Protein AF-A0A920I718-F1 (afdb_monomer_lite)

Sequence (543 aa):
MERPQEKYQQAAEVANALARAAELGKDGIDPEGDYEVDEKQRSCTLTDEGFAKAEQMLGVADLFNPQDPWAHYITNALKAKELFVKDVNYIVRDGEAVIVDEFTGRVMPGRRWSDGQHQAIEAKEALPIQPETQTLASITYQNFFLLYPRLAGMTGTAKTEEVEFEKTYKLETTIVPTNRVRARQDWADQVYKTETAKWRAVANETAEIHKKGRPVLVGTTSVEKSELLSSLLAEQEIPHNLLNAKPENVERESEIVAQAGRAGAVTIATNMAGRGTDIILGGNSDYMARLKLREVLLGRLVKPEDDHKPPVPLQRSAAPGGFADAAAPTLPRSGESLYPCPLTDDTDQALGQLARDLVKAWGDRALTVIELEERIATAAEKAPTEDAQIQALREAIARVKGEYDAVVKQ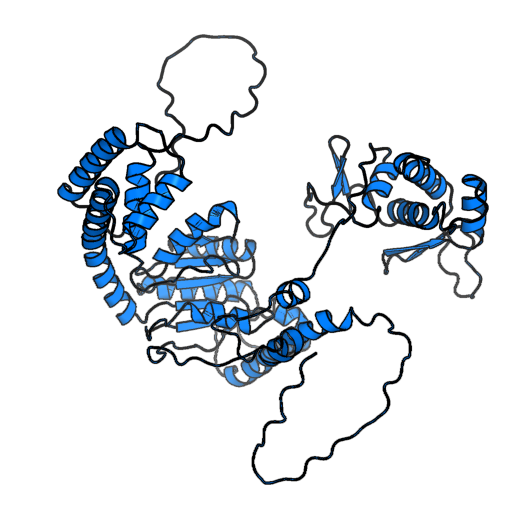EEARVREAGGLHVIGTERHESRRVDNQLRGRAGRQGDPGSTRFFLSLGDNLLRIFGGDRVAGLMNAFRVGERAPDRTRARATRFLGGPQEEGGLNTTTSASRFRVRRGDEKPTSCGVFRKPGGVWVAPPSRNR

Secondary structure (DSSP, 8-state):
---HHHHHHHHHHHHHHSPBPPP--TTS---SSSEEEETTTTEEEE-HHHHHHHHHHHT-S-TT-TTS--HHHHHHHHHHHHH--BTTTEEEETTEEEEE-TTT--EETT---TTTHHHHHHHHTT--PPPP--------HHHHHHTSSS-----TTGGGGHHHHHHHH------PPPSS--EEEEPPPEEESSHHHHHHHHHHHHHHHHHTT--EEEEESSHHHHHHHHHHHHHTT---EEE---GGGHHHHHHHHHHTTSTT-EEEEETTTTTT----TT--HHHHHHHHHHHHHHHHHBPP-----PPPPP---------------------TTSSSSPPPHHHHHHHHHHHHHHHHHH-TT-B-HHHHHHHHHHHHS------HHHHHHHHHHHHHHHHHHHHHHHHHHHHHHHTSEEEEESS--SSHHHHHHHHTTSSGGG-EEEEEEEEETTSHHHHHHHHHHHHHHHHHTT--SS---S-HHHHHHHHHHHHHHHHTTHHHHHHT--------PPPP---PPPP-----PPPP---

pLDDT: mean 76.72, std 21.61, range [24.64, 97.5]

Structure (mmCIF, N/CA/C/O backbone):
data_AF-A0A920I718-F1
#
_entry.id   AF-A0A920I718-F1
#
loop_
_atom_site.group_PDB
_atom_site.id
_atom_site.type_symbol
_atom_site.label_atom_id
_atom_site.label_alt_id
_atom_site.label_comp_id
_atom_site.label_asym_id
_atom_site.label_entity_id
_atom_site.label_seq_id
_atom_site.pdbx_PDB_ins_code
_atom_site.Cartn_x
_atom_site.Cartn_y
_atom_site.Cartn_z
_atom_site.occupancy
_atom_site.B_iso_or_equiv
_atom_site.auth_seq_id
_atom_site.auth_comp_id
_atom_site.auth_asym_id
_atom_site.auth_atom_id
_atom_site.pdbx_PDB_model_num
ATOM 1 N N . MET A 1 1 ? -22.703 37.986 25.273 1.00 44.44 1 MET A N 1
ATOM 2 C CA . MET A 1 1 ? -22.336 36.626 24.843 1.00 44.44 1 MET A CA 1
ATOM 3 C C . MET A 1 1 ? -21.013 36.323 25.503 1.00 44.44 1 MET A C 1
ATOM 5 O O . MET A 1 1 ? -20.018 36.923 25.111 1.00 44.44 1 MET A O 1
ATOM 9 N N . GLU A 1 2 ? -21.042 35.534 26.573 1.00 52.06 2 GLU A N 1
ATOM 10 C CA . GLU A 1 2 ? -19.833 35.053 27.250 1.00 52.06 2 GLU A CA 1
ATOM 11 C C . GLU A 1 2 ? -18.931 34.340 26.249 1.00 52.06 2 GLU A C 1
ATOM 13 O O . GLU A 1 2 ? -19.409 33.697 25.306 1.00 52.06 2 GLU A O 1
ATOM 18 N N . ARG A 1 3 ? -17.618 34.492 26.414 1.00 69.38 3 ARG A N 1
ATOM 19 C CA . ARG A 1 3 ? -16.674 33.808 25.532 1.00 69.38 3 ARG A CA 1
ATOM 20 C C . ARG A 1 3 ? -16.704 32.321 25.899 1.00 69.38 3 ARG A C 1
ATOM 22 O O . ARG A 1 3 ? -16.605 32.012 27.081 1.00 69.38 3 ARG A O 1
ATOM 29 N N . PRO A 1 4 ? -16.766 31.385 24.933 1.00 72.31 4 PRO A N 1
ATOM 30 C CA . PRO A 1 4 ? -16.776 29.945 25.223 1.00 72.31 4 PRO A CA 1
ATOM 31 C C . PRO A 1 4 ? -15.651 29.484 26.168 1.00 72.31 4 PRO A C 1
ATOM 33 O O . PRO A 1 4 ? -15.832 28.550 26.937 1.00 72.31 4 PRO A O 1
ATOM 36 N N . GLN A 1 5 ? -14.510 30.179 26.156 1.00 81.00 5 GLN A N 1
ATOM 37 C CA . GLN A 1 5 ? -13.375 29.944 27.056 1.00 81.00 5 GLN A CA 1
ATOM 38 C C . GLN A 1 5 ? -13.726 30.147 28.540 1.00 81.00 5 GLN A C 1
ATOM 40 O O . GLN A 1 5 ? -13.329 29.340 29.375 1.00 81.00 5 GLN A O 1
ATOM 45 N N . GLU A 1 6 ? -14.498 31.185 28.868 1.00 84.25 6 GLU A N 1
ATOM 46 C CA . GLU A 1 6 ? -14.901 31.493 30.247 1.00 84.25 6 GLU A CA 1
ATOM 47 C C . GLU A 1 6 ? -15.816 30.392 30.794 1.00 84.25 6 GLU A C 1
ATOM 49 O O . GLU A 1 6 ? -15.664 29.965 31.938 1.00 84.25 6 GLU A O 1
ATOM 54 N N . LYS A 1 7 ? -16.691 29.845 29.939 1.00 87.31 7 LYS A N 1
ATOM 55 C CA . LYS A 1 7 ? -17.575 28.733 30.302 1.00 87.31 7 LYS A CA 1
ATOM 56 C C . LYS A 1 7 ? -16.831 27.456 30.646 1.00 87.31 7 LYS A C 1
ATOM 58 O O . LYS A 1 7 ? -17.179 26.794 31.616 1.00 87.31 7 LYS A O 1
ATOM 63 N N . TYR A 1 8 ? -15.794 27.111 29.887 1.00 89.44 8 TYR A N 1
ATOM 64 C CA . TYR A 1 8 ? -14.963 25.949 30.205 1.00 89.44 8 TYR A CA 1
ATOM 65 C C . TYR A 1 8 ? -14.243 26.103 31.543 1.00 89.44 8 TYR A C 1
ATOM 67 O O . TYR A 1 8 ? -14.134 25.136 32.295 1.00 89.44 8 TYR A O 1
ATOM 75 N N . GLN A 1 9 ? -13.779 27.314 31.852 1.00 89.75 9 GLN A N 1
ATOM 76 C CA . GLN A 1 9 ? -13.090 27.595 33.104 1.00 89.75 9 GLN A CA 1
ATOM 77 C C . GLN A 1 9 ? -14.046 27.503 34.302 1.00 89.75 9 GLN A C 1
ATOM 79 O O . GLN A 1 9 ? -13.761 26.783 35.256 1.00 89.75 9 GLN A O 1
ATOM 84 N N . GLN A 1 10 ? -15.230 28.114 34.202 1.00 89.88 10 GLN A N 1
ATOM 85 C CA . GLN A 1 10 ? -16.276 27.997 35.224 1.00 89.88 10 GLN A CA 1
ATOM 86 C C . GLN A 1 10 ? -16.776 26.555 35.376 1.00 89.88 10 GLN A C 1
ATOM 88 O O . GLN A 1 10 ? -16.940 26.066 36.491 1.00 89.88 10 GLN A O 1
ATOM 93 N N . ALA A 1 11 ? -16.960 25.824 34.274 1.00 91.00 11 ALA A N 1
ATOM 94 C CA . ALA A 1 11 ? -17.359 24.420 34.324 1.00 91.00 11 ALA A CA 1
ATOM 95 C C . ALA A 1 11 ? -16.305 23.540 35.021 1.00 91.00 11 ALA A C 1
ATOM 97 O O . ALA A 1 11 ? -16.672 22.620 35.751 1.00 91.00 11 ALA A O 1
ATOM 98 N N . ALA A 1 12 ? -15.010 23.826 34.841 1.00 92.00 12 ALA A N 1
ATOM 99 C CA . ALA A 1 12 ? -13.937 23.139 35.558 1.00 92.00 12 ALA A CA 1
ATOM 100 C C . ALA A 1 12 ? -13.959 23.446 37.067 1.00 92.00 12 ALA A C 1
ATOM 102 O O . ALA A 1 12 ? -13.773 22.539 37.880 1.00 92.00 12 ALA A O 1
ATOM 103 N N . GLU A 1 13 ? -14.239 24.692 37.458 1.00 91.31 13 GLU A N 1
ATOM 104 C CA . GLU A 1 13 ? -14.409 25.083 38.865 1.00 91.31 13 GLU A CA 1
ATOM 105 C C . GLU A 1 13 ? -15.605 24.375 39.517 1.00 91.31 13 GLU A C 1
ATOM 107 O O . GLU A 1 13 ? -15.467 23.801 40.600 1.00 91.31 13 GLU A O 1
ATOM 112 N N . VAL A 1 14 ? -16.750 24.335 38.830 1.00 91.19 14 VAL A N 1
ATOM 113 C CA . VAL A 1 14 ? -17.945 23.604 39.279 1.00 91.19 14 VAL A CA 1
ATOM 114 C C . VAL A 1 14 ? -17.637 22.115 39.417 1.00 91.19 14 VAL A C 1
ATOM 116 O O . VAL A 1 14 ? -17.861 21.538 40.477 1.00 91.19 14 VAL A O 1
ATOM 119 N N . ALA A 1 15 ? -17.042 21.489 38.397 1.00 90.75 15 ALA A N 1
ATOM 120 C CA . ALA A 1 15 ? -16.679 20.073 38.443 1.00 90.75 15 ALA A CA 1
ATOM 121 C C . ALA A 1 15 ? -15.723 19.742 39.603 1.00 90.75 15 ALA A C 1
ATOM 123 O O . ALA A 1 15 ? -15.797 18.650 40.172 1.00 90.75 15 ALA A O 1
ATOM 124 N N . ASN A 1 16 ? -14.843 20.671 39.988 1.00 89.19 16 ASN A N 1
ATOM 125 C CA . ASN A 1 16 ? -13.966 20.514 41.146 1.00 89.19 16 ASN A CA 1
ATOM 126 C C . ASN A 1 16 ? -14.722 20.556 42.480 1.00 89.19 16 ASN A C 1
ATOM 128 O O . ASN A 1 16 ? -14.358 19.795 43.375 1.00 89.19 16 ASN A O 1
ATOM 132 N N . ALA A 1 17 ? -15.763 21.383 42.591 1.00 89.25 17 ALA A N 1
ATOM 133 C CA . ALA A 1 17 ? -16.585 21.515 43.793 1.00 89.25 17 ALA A CA 1
ATOM 134 C C . ALA A 1 17 ? -17.573 20.356 44.005 1.00 89.25 17 ALA A C 1
ATOM 136 O O . ALA A 1 17 ? -17.951 20.086 45.144 1.00 89.25 17 ALA A O 1
ATOM 137 N N . LEU A 1 18 ? -17.973 19.663 42.935 1.00 89.44 18 LEU A N 1
ATOM 138 C CA . LEU A 1 18 ? -18.858 18.503 43.023 1.00 89.44 18 LEU A CA 1
ATOM 139 C C . LEU A 1 18 ? -18.127 17.273 43.598 1.00 89.44 18 LEU A C 1
ATOM 141 O O . LEU A 1 18 ? -16.974 16.973 43.243 1.00 89.44 18 LEU A O 1
ATOM 145 N N . ALA A 1 19 ? -18.830 16.523 44.446 1.00 87.38 19 ALA A N 1
ATOM 146 C CA . ALA A 1 19 ? -18.355 15.298 45.079 1.00 87.38 19 ALA A CA 1
ATOM 147 C C . ALA A 1 19 ? -18.800 14.042 44.312 1.00 87.38 19 ALA A C 1
ATOM 149 O O . ALA A 1 19 ? -19.969 13.887 43.966 1.00 87.38 19 ALA A O 1
ATOM 150 N N . ARG A 1 20 ? -17.864 13.116 44.078 1.00 85.25 20 ARG A N 1
ATOM 151 C CA . ARG A 1 20 ? -18.158 11.808 43.476 1.00 85.25 20 ARG A CA 1
ATOM 152 C C . ARG A 1 20 ? -18.995 10.972 44.443 1.00 85.25 20 ARG A C 1
ATOM 154 O O . ARG A 1 20 ? -18.640 10.872 45.617 1.00 85.25 20 ARG A O 1
ATOM 161 N N . ALA A 1 21 ? -20.056 10.350 43.941 1.00 82.06 21 ALA A N 1
ATOM 162 C CA . ALA A 1 21 ? -20.878 9.440 44.726 1.00 82.06 21 ALA A CA 1
ATOM 163 C C . ALA A 1 21 ? -20.096 8.171 45.115 1.00 82.06 21 ALA A C 1
ATOM 165 O O . ALA A 1 21 ? -19.321 7.634 44.314 1.00 82.06 21 ALA A O 1
ATOM 166 N N . ALA A 1 22 ? -20.267 7.706 46.357 1.00 67.00 22 ALA A N 1
ATOM 167 C CA . ALA A 1 22 ? -19.672 6.451 46.818 1.00 67.00 22 ALA A CA 1
ATOM 168 C C . ALA A 1 22 ? -20.283 5.256 46.058 1.00 67.00 22 ALA A C 1
ATOM 170 O O . ALA A 1 22 ? -21.455 5.297 45.691 1.00 67.00 22 ALA A O 1
ATOM 171 N N . GLU A 1 23 ? -19.488 4.209 45.792 1.00 58.72 23 GLU A N 1
ATOM 172 C CA . GLU A 1 23 ? -19.905 3.058 44.972 1.00 58.72 23 GLU A CA 1
ATOM 173 C C . GLU A 1 23 ? -21.286 2.505 45.356 1.00 58.72 23 GLU A C 1
ATOM 175 O O . GLU A 1 23 ? -21.602 2.348 46.536 1.00 58.72 23 GLU A O 1
ATOM 180 N N . LEU A 1 24 ? -22.058 2.156 44.319 1.00 52.72 24 LEU A N 1
ATOM 181 C CA . LEU A 1 24 ? -23.401 1.579 44.359 1.00 52.72 24 LEU A CA 1
ATOM 182 C C . LEU A 1 24 ? -23.590 0.603 45.540 1.00 52.72 24 LEU A C 1
ATOM 184 O O . LEU A 1 24 ? -23.178 -0.563 45.494 1.00 52.72 24 LEU A O 1
ATOM 188 N N . GLY A 1 25 ? -24.273 1.063 46.589 1.00 45.69 25 GLY A N 1
ATOM 189 C CA . GLY A 1 25 ? -24.866 0.173 47.577 1.00 45.69 25 GLY A CA 1
ATOM 190 C C . GLY A 1 25 ? -25.874 -0.735 46.872 1.00 45.69 25 GLY A C 1
ATOM 191 O O . GLY A 1 25 ? -26.703 -0.272 46.093 1.00 45.69 25 GLY A O 1
ATOM 192 N N . LYS A 1 26 ? -25.817 -2.043 47.132 1.00 46.75 26 LYS A N 1
ATOM 193 C CA . LYS A 1 26 ? -26.665 -3.091 46.525 1.00 46.75 26 LYS A CA 1
ATOM 194 C C . LYS A 1 26 ? -28.183 -2.951 46.771 1.00 46.75 26 LYS A C 1
ATOM 196 O O . LYS A 1 26 ? -28.925 -3.850 46.383 1.00 46.75 26 LYS A O 1
ATOM 201 N N . ASP A 1 27 ? -28.640 -1.845 47.352 1.00 44.75 27 ASP A N 1
ATOM 202 C CA . ASP A 1 27 ? -29.963 -1.704 47.964 1.00 44.75 27 ASP A CA 1
ATOM 203 C C . ASP A 1 27 ? -30.874 -0.656 47.293 1.00 44.75 27 ASP A C 1
ATOM 205 O O . ASP A 1 27 ? -31.886 -0.272 47.870 1.00 44.75 27 ASP A O 1
ATOM 209 N N . GLY A 1 28 ? -30.582 -0.224 46.059 1.00 50.47 28 GLY A N 1
ATOM 210 C CA . GLY A 1 28 ? -31.521 0.584 45.259 1.00 50.47 28 GLY A CA 1
ATOM 211 C C . GLY A 1 28 ? -31.857 1.961 45.848 1.00 50.47 28 GLY A C 1
ATOM 212 O O . GLY A 1 28 ? -32.938 2.484 45.586 1.00 50.47 28 GLY A O 1
ATOM 213 N N . ILE A 1 29 ? -30.949 2.513 46.653 1.00 52.25 29 ILE A N 1
ATOM 214 C CA . ILE A 1 29 ? -30.986 3.879 47.181 1.00 52.25 29 ILE A CA 1
ATOM 215 C C . ILE A 1 29 ? -29.963 4.680 46.373 1.00 52.25 29 ILE A C 1
ATOM 217 O O . ILE A 1 29 ? -28.835 4.203 46.210 1.00 52.25 29 ILE A O 1
ATOM 221 N N . ASP A 1 30 ? -30.365 5.845 45.854 1.00 54.44 30 ASP A N 1
ATOM 222 C CA . ASP A 1 30 ? -29.476 6.738 45.105 1.00 54.44 30 ASP A CA 1
ATOM 223 C C . ASP A 1 30 ? -28.221 7.031 45.945 1.00 54.44 30 ASP A C 1
ATOM 225 O O . ASP A 1 30 ? -28.338 7.354 47.133 1.00 54.44 30 ASP A O 1
ATOM 229 N N . PRO A 1 31 ? -27.017 6.837 45.387 1.00 57.06 31 PRO A N 1
ATOM 230 C CA . PRO A 1 31 ? -25.793 6.975 46.155 1.00 57.06 31 PRO A CA 1
ATOM 231 C C . PRO A 1 31 ? -25.611 8.433 46.598 1.00 57.06 31 PRO A C 1
ATOM 233 O O . PRO A 1 31 ? -25.813 9.357 45.815 1.00 57.06 31 PRO A O 1
ATOM 236 N N . GLU A 1 32 ? -25.212 8.647 47.856 1.00 66.19 32 GLU A N 1
ATOM 237 C CA . GLU A 1 32 ? -24.912 9.985 48.381 1.00 66.19 32 GLU A CA 1
ATOM 238 C C . GLU A 1 32 ? -23.734 10.596 47.594 1.00 66.19 32 GLU A C 1
ATOM 240 O O . GLU A 1 32 ? -22.578 10.187 47.753 1.00 66.19 32 GLU A O 1
ATOM 245 N N . GLY A 1 33 ? -24.029 11.556 46.711 1.00 79.19 33 GLY A N 1
ATOM 246 C CA . GLY A 1 33 ? -23.046 12.296 45.921 1.00 79.19 33 GLY A CA 1
ATOM 247 C C . GLY A 1 33 ? -23.638 13.055 44.733 1.00 79.19 33 GLY A C 1
ATOM 248 O O . GLY A 1 33 ? -24.794 12.882 44.358 1.00 79.19 33 GLY A O 1
ATOM 249 N N . ASP A 1 34 ? -22.810 13.900 44.119 1.00 85.50 34 ASP A N 1
ATOM 250 C CA . ASP A 1 34 ? -23.227 14.859 43.089 1.00 85.50 34 ASP A CA 1
ATOM 251 C C . ASP A 1 34 ? -23.140 14.295 41.660 1.00 85.50 34 ASP A C 1
ATOM 253 O O . ASP A 1 34 ? -23.772 14.794 40.730 1.00 85.50 34 ASP A O 1
ATOM 257 N N . TYR A 1 35 ? -22.325 13.265 41.442 1.00 88.94 35 TYR A N 1
ATOM 258 C CA . TYR A 1 35 ? -22.229 12.583 40.151 1.00 88.94 35 TYR A CA 1
ATOM 259 C C . TYR A 1 35 ? -21.702 11.158 40.294 1.00 88.94 35 TYR A C 1
ATOM 261 O O . TYR A 1 35 ? -20.927 10.831 41.196 1.00 88.94 35 TYR A O 1
ATOM 269 N N . GLU A 1 36 ? -22.082 10.333 39.327 1.00 88.00 36 GLU A N 1
ATOM 270 C CA . GLU A 1 36 ? -21.645 8.958 39.152 1.00 88.00 36 GLU A CA 1
ATOM 271 C C . GLU A 1 36 ? -20.623 8.851 38.015 1.00 88.00 36 GLU A C 1
ATOM 273 O O . GLU A 1 36 ? -20.710 9.544 36.995 1.00 88.00 36 GLU A O 1
ATOM 278 N N . VAL A 1 37 ? -19.657 7.944 38.177 1.00 87.12 37 VAL A N 1
ATOM 279 C CA . VAL A 1 37 ? -18.618 7.660 37.180 1.00 87.12 37 VAL A CA 1
ATOM 280 C C . VAL A 1 37 ? -18.694 6.188 36.795 1.00 87.12 37 VAL A C 1
ATOM 282 O O . VAL A 1 37 ? -18.432 5.312 37.618 1.00 87.12 37 VAL A O 1
ATOM 285 N N . ASP A 1 38 ? -19.005 5.914 35.530 1.00 85.38 38 ASP A N 1
ATOM 286 C CA . ASP A 1 38 ? -18.888 4.581 34.942 1.00 85.38 38 ASP A CA 1
ATOM 287 C C . ASP A 1 38 ? -17.548 4.473 34.203 1.00 85.38 38 ASP A C 1
ATOM 289 O O . ASP A 1 38 ? -17.387 4.921 33.062 1.00 85.38 38 ASP A O 1
ATOM 293 N N . GLU A 1 39 ? -16.569 3.849 34.857 1.00 83.50 39 GLU A N 1
ATOM 294 C CA . GLU A 1 39 ? -15.232 3.620 34.298 1.00 83.50 39 GLU A CA 1
ATOM 295 C C . GLU A 1 39 ? -15.245 2.637 33.114 1.00 83.50 39 GLU A C 1
ATOM 297 O O . GLU A 1 39 ? -14.400 2.736 32.222 1.00 83.50 39 GLU A O 1
ATOM 302 N N . LYS A 1 40 ? -16.220 1.714 33.047 1.00 76.44 40 LYS A N 1
ATOM 303 C CA . LYS A 1 40 ? -16.328 0.740 31.946 1.00 76.44 40 LYS A CA 1
ATOM 304 C C . LYS A 1 40 ? -16.860 1.391 30.680 1.00 76.44 40 LYS A C 1
ATOM 306 O O . LYS A 1 40 ? -16.362 1.099 29.593 1.00 76.44 40 LYS A O 1
ATOM 311 N N . GLN A 1 41 ? -17.870 2.249 30.810 1.00 79.31 41 GLN A N 1
ATOM 312 C CA . GLN A 1 41 ? -18.425 2.999 29.679 1.00 79.31 41 GLN A CA 1
ATOM 313 C C . GLN A 1 41 ? -17.687 4.315 29.405 1.00 79.31 41 GLN A C 1
ATOM 315 O O . GLN A 1 41 ? -17.937 4.942 28.376 1.00 79.31 41 GLN A O 1
ATOM 320 N N . ARG A 1 42 ? -16.743 4.705 30.276 1.00 82.00 42 ARG A N 1
ATOM 321 C CA . ARG A 1 42 ? -16.032 5.993 30.237 1.00 82.00 42 ARG A CA 1
ATOM 322 C C . ARG A 1 42 ? -17.026 7.159 30.140 1.00 82.00 42 ARG A C 1
ATOM 324 O O . ARG A 1 42 ? -16.891 8.045 29.294 1.00 82.00 42 ARG A O 1
ATOM 331 N N . SER A 1 43 ? -18.032 7.147 31.011 1.00 86.50 43 SER A N 1
ATOM 332 C CA . SER A 1 43 ? -19.069 8.179 31.095 1.00 86.50 43 SER A CA 1
ATOM 333 C C . SER A 1 43 ? -19.262 8.659 32.528 1.00 86.50 43 SER A C 1
ATOM 335 O O . SER A 1 43 ? -19.191 7.864 33.460 1.00 86.50 43 SER A O 1
ATOM 337 N N . CYS A 1 44 ? -19.551 9.949 32.685 1.00 88.62 44 CYS A N 1
ATOM 338 C CA . CYS A 1 44 ? -19.939 10.548 33.959 1.00 88.62 44 CYS A CA 1
ATOM 339 C C . CYS A 1 44 ? -21.371 11.080 33.834 1.00 88.62 44 CYS A C 1
ATOM 341 O O . CYS A 1 44 ? -21.689 11.707 32.819 1.00 88.62 44 CYS A O 1
ATOM 343 N N . THR A 1 45 ? -22.196 10.852 34.853 1.00 88.06 45 THR A N 1
ATOM 344 C CA . THR A 1 45 ? -23.605 11.271 34.899 1.00 88.06 45 THR A CA 1
ATOM 345 C C . THR A 1 45 ? -23.847 12.059 36.181 1.00 88.06 45 THR A C 1
ATOM 347 O O . THR A 1 45 ? -23.447 11.618 37.252 1.00 88.06 45 THR A O 1
ATOM 350 N N . LEU A 1 46 ? -24.477 13.229 36.083 1.00 87.69 46 LEU A N 1
ATOM 351 C CA . LEU A 1 46 ? -24.870 14.032 37.247 1.00 87.69 46 LEU A CA 1
ATOM 352 C C . LEU A 1 46 ? -26.094 13.417 37.938 1.00 87.69 46 LEU A C 1
ATOM 354 O O . LEU A 1 46 ? -27.002 12.941 37.255 1.00 87.69 46 LEU A O 1
ATOM 358 N N . THR A 1 47 ? -26.119 13.457 39.269 1.00 88.31 47 THR A N 1
ATOM 359 C CA . THR A 1 47 ? -27.313 13.146 40.072 1.00 88.31 47 THR A CA 1
ATOM 360 C C . THR A 1 47 ? -28.192 14.392 40.214 1.00 88.31 47 THR A C 1
ATOM 362 O O . THR A 1 47 ? -27.745 15.507 39.931 1.00 88.31 47 THR A O 1
ATOM 365 N N . ASP A 1 48 ? -29.432 14.233 40.684 1.00 84.88 48 ASP A N 1
ATOM 366 C CA . ASP A 1 48 ? -30.350 15.360 40.920 1.00 84.88 48 ASP A CA 1
ATOM 367 C C . ASP A 1 48 ? -29.762 16.400 41.898 1.00 84.88 48 ASP A C 1
ATOM 369 O O . ASP A 1 48 ? -29.905 17.608 41.694 1.00 84.88 48 ASP A O 1
ATOM 373 N N . GLU A 1 49 ? -29.025 15.951 42.922 1.00 85.56 49 GLU A N 1
ATOM 374 C CA . GLU A 1 49 ? -28.310 16.839 43.851 1.00 85.56 49 GLU A CA 1
ATOM 375 C C . GLU A 1 49 ? -27.170 17.602 43.161 1.00 85.56 49 GLU A C 1
ATOM 377 O O . GLU A 1 49 ? -26.980 18.800 43.400 1.00 85.56 49 GLU A O 1
ATOM 382 N N . GLY A 1 50 ? -26.440 16.932 42.265 1.00 87.56 50 GLY A N 1
ATOM 383 C CA . GLY A 1 50 ? -25.388 17.553 41.466 1.00 87.56 50 GLY A CA 1
ATOM 384 C C . GLY A 1 50 ? -25.912 18.600 40.492 1.00 87.56 50 GLY A C 1
ATOM 385 O O . GLY A 1 50 ? -25.281 19.647 40.340 1.00 87.56 50 GLY A O 1
ATOM 386 N N . PHE A 1 51 ? -27.076 18.360 39.878 1.00 88.06 51 PHE A N 1
ATOM 387 C CA . PHE A 1 51 ? -27.760 19.353 39.046 1.00 88.06 51 PHE A CA 1
ATOM 388 C C . PHE A 1 51 ? -28.081 20.615 39.851 1.00 88.06 51 PHE A C 1
ATOM 390 O O . PHE A 1 51 ? -27.649 21.702 39.469 1.00 88.06 51 PHE A O 1
ATOM 397 N N . ALA A 1 52 ? -28.730 20.468 41.010 1.00 87.69 52 ALA A N 1
ATOM 398 C CA . ALA A 1 52 ? -29.108 21.601 41.853 1.00 87.69 52 ALA A CA 1
ATOM 399 C C . ALA A 1 52 ? -27.893 22.416 42.340 1.00 87.69 52 ALA A C 1
ATOM 401 O O . ALA A 1 52 ? -27.917 23.650 42.329 1.00 87.69 52 ALA A O 1
ATOM 402 N N . LYS A 1 53 ? -26.799 21.748 42.735 1.00 88.50 53 LYS A N 1
ATOM 403 C CA . LYS A 1 53 ? -25.557 22.433 43.136 1.00 88.50 53 LYS A CA 1
ATOM 404 C C . LYS A 1 53 ? -24.890 23.152 41.967 1.00 88.50 53 LYS A C 1
ATOM 406 O O . LYS A 1 53 ? -24.441 24.285 42.135 1.00 88.50 53 LYS A O 1
ATOM 411 N N . ALA A 1 54 ? -24.826 22.521 40.796 1.00 88.69 54 ALA A N 1
ATOM 412 C CA . ALA A 1 54 ? -24.240 23.132 39.609 1.00 88.69 54 ALA A CA 1
ATOM 413 C C . ALA A 1 54 ? -25.024 24.379 39.163 1.00 88.69 54 ALA A C 1
ATOM 415 O O . ALA A 1 54 ? -24.418 25.412 38.881 1.00 88.69 54 ALA A O 1
ATOM 416 N N . GLU A 1 55 ? -26.358 24.316 39.175 1.00 89.56 55 GLU A N 1
ATOM 417 C CA . GLU A 1 55 ? -27.251 25.448 38.892 1.00 89.56 55 GLU A CA 1
ATOM 418 C C . GLU A 1 55 ? -27.042 26.602 39.875 1.00 89.56 55 GLU A C 1
ATOM 420 O O . GLU A 1 55 ? -26.883 27.754 39.465 1.00 89.56 55 GLU A O 1
ATOM 425 N N . GLN A 1 56 ? -26.947 26.293 41.172 1.00 88.94 56 GLN A N 1
ATOM 426 C CA . GLN A 1 56 ? -26.701 27.293 42.208 1.00 88.94 56 GLN A CA 1
ATOM 427 C C . GLN A 1 56 ? -25.332 27.973 42.052 1.00 88.94 56 GLN A C 1
ATOM 429 O O . GLN A 1 56 ? -25.233 29.187 42.236 1.00 88.94 56 GLN A O 1
ATOM 434 N N . MET A 1 57 ? -24.282 27.215 41.720 1.00 87.94 57 MET A N 1
ATOM 435 C CA . MET A 1 57 ? -22.931 27.755 41.528 1.00 87.94 57 MET A CA 1
ATOM 436 C C . MET A 1 57 ? -22.816 28.630 40.278 1.00 87.94 57 MET A C 1
ATOM 438 O O . MET A 1 57 ? -22.123 29.645 40.307 1.00 87.94 57 MET A O 1
ATOM 442 N N . LEU A 1 58 ? -23.495 28.246 39.196 1.00 86.00 58 LEU A N 1
ATOM 443 C CA . LEU A 1 58 ? -23.507 28.990 37.935 1.00 86.00 58 LEU A CA 1
ATOM 444 C C . LEU A 1 58 ? -24.522 30.143 37.933 1.00 86.00 58 LEU A C 1
ATOM 446 O O . LEU A 1 58 ? -24.481 30.996 37.051 1.00 86.00 58 LEU A O 1
ATOM 450 N N . GLY A 1 59 ? -25.434 30.188 38.909 1.00 84.56 59 GLY A N 1
ATOM 451 C CA . GLY A 1 59 ? -26.497 31.192 38.977 1.00 84.56 59 GLY A CA 1
ATOM 452 C C . GLY A 1 59 ? -27.529 31.061 37.851 1.00 84.56 59 GLY A C 1
ATOM 453 O O . GLY A 1 59 ? -28.171 32.050 37.493 1.00 84.56 59 GLY A O 1
ATOM 454 N N . VAL A 1 60 ? -27.684 29.860 37.286 1.00 84.75 60 VAL A N 1
ATOM 455 C CA . VAL A 1 60 ? -28.632 29.557 36.204 1.00 84.75 60 VAL A CA 1
ATOM 456 C C . VAL A 1 60 ? -29.799 28.730 36.730 1.00 84.75 60 VAL A C 1
ATOM 458 O O . VAL A 1 60 ? -29.651 27.960 37.669 1.00 84.75 60 VAL A O 1
ATOM 461 N N . ALA A 1 61 ? -30.975 28.901 36.125 1.00 79.25 61 ALA A N 1
ATOM 462 C CA . ALA A 1 61 ? -32.183 28.179 36.529 1.00 79.25 61 ALA A CA 1
ATOM 463 C C . ALA A 1 61 ? -32.306 26.779 35.903 1.00 79.25 61 ALA A C 1
ATOM 465 O O . ALA A 1 61 ? -33.116 25.993 36.376 1.00 79.25 61 ALA A O 1
ATOM 466 N N . ASP A 1 62 ? -31.585 26.518 34.807 1.00 84.25 62 ASP A N 1
ATOM 467 C CA . ASP A 1 62 ? -31.614 25.246 34.078 1.00 84.25 62 ASP A CA 1
ATOM 468 C C . ASP A 1 62 ? -30.334 25.092 33.238 1.00 84.25 62 ASP A C 1
ATOM 470 O O . ASP A 1 62 ? -30.017 25.955 32.410 1.00 84.25 62 ASP A O 1
ATOM 474 N N . LEU A 1 63 ? -29.611 23.984 33.424 1.00 83.12 63 LEU A N 1
ATOM 475 C CA . LEU A 1 63 ? -28.394 23.654 32.664 1.00 83.12 63 LEU A CA 1
ATOM 476 C C . LEU A 1 63 ? -28.662 23.274 31.196 1.00 83.12 63 LEU A C 1
ATOM 478 O O . LEU A 1 63 ? -27.740 23.324 30.372 1.00 83.12 63 LEU A O 1
ATOM 482 N N . PHE A 1 64 ? -29.894 22.881 30.860 1.00 85.12 64 PHE A N 1
ATOM 483 C CA . PHE A 1 64 ? -30.305 22.420 29.529 1.00 85.12 64 PHE A CA 1
ATOM 484 C C . PHE A 1 64 ? -30.962 23.507 28.677 1.00 85.12 64 PHE A C 1
ATOM 486 O O . PHE A 1 64 ? -31.482 23.211 27.596 1.00 85.12 64 PHE A O 1
ATOM 493 N N . ASN A 1 65 ? -30.918 24.765 29.117 1.00 85.06 65 ASN A N 1
ATOM 494 C CA . ASN A 1 65 ? -31.493 25.871 28.368 1.00 85.06 65 ASN A CA 1
ATOM 495 C C . ASN A 1 65 ? -30.901 25.941 26.939 1.00 85.06 65 ASN A C 1
ATOM 497 O O . ASN A 1 65 ? -29.700 26.173 26.786 1.00 85.06 65 ASN A O 1
ATOM 501 N N . PRO A 1 66 ? -31.714 25.817 25.868 1.00 80.31 66 PRO A N 1
ATOM 502 C CA . PRO A 1 66 ? -31.216 25.848 24.491 1.00 80.31 66 PRO A CA 1
ATOM 503 C C . PRO A 1 66 ? -30.535 27.163 24.091 1.00 80.31 66 PRO A C 1
ATOM 505 O O . PRO A 1 66 ? -29.747 27.175 23.149 1.00 80.31 66 PRO A O 1
ATOM 508 N N . GLN A 1 67 ? -30.861 28.270 24.768 1.00 78.81 67 GLN A N 1
ATOM 509 C CA . GLN A 1 67 ? -30.246 29.578 24.518 1.00 78.81 67 GLN A CA 1
ATOM 510 C C . GLN A 1 67 ? -28.901 29.743 25.233 1.00 78.81 67 GLN A C 1
ATOM 512 O O . GLN A 1 67 ? -28.084 30.553 24.801 1.00 78.81 67 GLN A O 1
ATOM 517 N N . ASP A 1 68 ? -28.675 28.985 26.309 1.00 80.94 68 ASP A N 1
ATOM 518 C CA . ASP A 1 68 ? -27.460 29.052 27.115 1.00 80.94 68 ASP A CA 1
ATOM 519 C C . ASP A 1 68 ? -27.079 27.667 27.674 1.00 80.94 68 ASP A C 1
ATOM 521 O O . ASP A 1 68 ? -27.241 27.406 28.865 1.00 80.94 68 ASP A O 1
ATOM 525 N N . PRO A 1 69 ? -26.614 26.734 26.821 1.00 84.50 69 PRO A N 1
ATOM 526 C CA . PRO A 1 69 ? -26.377 25.361 27.246 1.00 84.50 69 PRO A CA 1
ATOM 527 C C . PRO A 1 69 ? -25.126 25.267 28.129 1.00 84.50 69 PRO A C 1
ATOM 529 O O . PRO A 1 69 ? -24.030 25.652 27.710 1.00 84.50 69 PRO A O 1
ATOM 532 N N . TRP A 1 70 ? -25.293 24.716 29.334 1.00 88.44 70 TRP A N 1
ATOM 533 C CA . TRP A 1 70 ? -24.216 24.444 30.298 1.00 88.44 70 TRP A CA 1
ATOM 534 C C . TRP A 1 70 ? -23.951 22.950 30.501 1.00 88.44 70 TRP A C 1
ATOM 536 O O . TRP A 1 70 ? -22.836 22.557 30.852 1.00 88.44 70 TRP A O 1
ATOM 546 N N . ALA A 1 71 ? -24.948 22.106 30.228 1.00 87.38 71 ALA A N 1
ATOM 547 C CA . ALA A 1 71 ? -24.888 20.671 30.487 1.00 87.38 71 ALA A CA 1
ATOM 548 C C . ALA A 1 71 ? -23.686 19.965 29.826 1.00 87.38 71 ALA A C 1
ATOM 550 O O . ALA A 1 71 ? -23.017 19.153 30.472 1.00 87.38 71 ALA A O 1
ATOM 551 N N . HIS A 1 72 ? -23.366 20.272 28.562 1.00 89.00 72 HIS A N 1
ATOM 552 C CA . HIS A 1 72 ? -22.237 19.634 27.868 1.00 89.00 72 HIS A CA 1
ATOM 553 C C . HIS A 1 72 ? -20.883 20.089 28.425 1.00 89.00 72 HIS A C 1
ATOM 555 O O . HIS A 1 72 ? -19.994 19.254 28.585 1.00 89.00 72 HIS A O 1
ATOM 561 N N . TYR A 1 73 ? -20.737 21.365 28.800 1.00 90.69 73 TYR A N 1
ATOM 562 C CA . TYR A 1 73 ? -19.512 21.886 29.417 1.00 90.69 73 TYR A CA 1
ATOM 563 C C . TYR A 1 73 ? -19.222 21.203 30.760 1.00 90.69 73 TYR A C 1
ATOM 565 O O . TYR A 1 73 ? -18.104 20.737 30.978 1.00 90.69 73 TYR A O 1
ATOM 573 N N . ILE A 1 74 ? -20.230 21.069 31.628 1.00 91.12 74 ILE A N 1
ATOM 574 C CA . ILE A 1 74 ? -20.080 20.420 32.942 1.00 91.12 74 ILE A CA 1
ATOM 575 C C . ILE A 1 74 ? -19.802 18.926 32.779 1.00 91.12 74 ILE A C 1
ATOM 577 O O . ILE A 1 74 ? -18.896 18.390 33.414 1.00 91.12 74 ILE A O 1
ATOM 581 N N . THR A 1 75 ? -20.523 18.252 31.878 1.00 91.12 75 THR A N 1
ATOM 582 C CA . THR A 1 75 ? -20.300 16.825 31.598 1.00 91.12 75 THR A CA 1
ATOM 583 C C . THR A 1 75 ? -18.869 16.579 31.112 1.00 91.12 75 THR A C 1
ATOM 585 O O . THR A 1 75 ? -18.206 15.647 31.567 1.00 91.12 75 THR A O 1
ATOM 588 N N . ASN A 1 76 ? -18.358 17.428 30.218 1.00 92.62 76 ASN A N 1
ATOM 589 C CA . ASN A 1 76 ? -16.989 17.328 29.717 1.00 92.62 76 ASN A CA 1
ATOM 590 C C . ASN A 1 76 ? -15.944 17.650 30.789 1.00 92.62 76 ASN A C 1
ATOM 592 O O . ASN A 1 76 ? -14.904 16.989 30.827 1.00 92.62 76 ASN A O 1
ATOM 596 N N . ALA A 1 77 ? -16.220 18.612 31.675 1.00 93.75 77 ALA A N 1
ATOM 597 C CA . ALA A 1 77 ? -15.366 18.936 32.814 1.00 93.75 77 ALA A CA 1
ATOM 598 C C . ALA A 1 77 ? -15.290 17.775 33.822 1.00 93.75 77 ALA A C 1
ATOM 600 O O . ALA A 1 77 ? -14.197 17.408 34.249 1.00 93.75 77 ALA A O 1
ATOM 601 N N . LEU A 1 78 ? -16.416 17.119 34.126 1.00 93.00 78 LEU A N 1
ATOM 602 C CA . LEU A 1 78 ? -16.458 15.921 34.974 1.00 93.00 78 LEU A CA 1
ATOM 603 C C . LEU A 1 78 ? -15.712 14.743 34.341 1.00 93.00 78 LEU A C 1
ATOM 605 O O . LEU A 1 78 ? -14.909 14.089 35.006 1.00 93.00 78 LEU A O 1
ATOM 609 N N . LYS A 1 79 ? -15.911 14.503 33.038 1.00 92.88 79 LYS A N 1
ATOM 610 C CA . LYS A 1 79 ? -15.131 13.502 32.294 1.00 92.88 79 LYS A CA 1
ATOM 611 C C . LYS A 1 79 ? -13.640 13.822 32.348 1.00 92.88 79 LYS A C 1
ATOM 613 O O . LYS A 1 79 ? -12.850 12.932 32.640 1.00 92.88 79 LYS A O 1
ATOM 618 N N . ALA A 1 80 ? -13.254 15.077 32.105 1.00 93.38 80 ALA A N 1
ATOM 619 C CA . ALA A 1 80 ? -11.863 15.523 32.167 1.00 93.38 80 ALA A CA 1
ATOM 620 C C . ALA A 1 80 ? -11.265 15.296 33.560 1.00 93.38 80 ALA A C 1
ATOM 622 O O . ALA A 1 80 ? -10.132 14.832 33.666 1.00 93.38 80 ALA A O 1
ATOM 623 N N . LYS A 1 81 ? -12.015 15.595 34.627 1.00 92.50 81 LYS A N 1
ATOM 624 C CA . LYS A 1 81 ? -11.597 15.403 36.021 1.00 92.50 81 LYS A CA 1
ATOM 625 C C . LYS A 1 81 ? -11.325 13.929 36.337 1.00 92.50 81 LYS A C 1
ATOM 627 O O . LYS A 1 81 ? -10.216 13.628 36.772 1.00 92.50 81 LYS A O 1
ATOM 632 N N . GLU A 1 82 ? -12.280 13.042 36.054 1.00 90.62 82 GLU A N 1
ATOM 633 C CA . GLU A 1 82 ? -12.272 11.650 36.535 1.00 90.62 82 GLU A CA 1
ATOM 634 C C . GLU A 1 82 ? -11.654 10.636 35.557 1.00 90.62 82 GLU A C 1
ATOM 636 O O . GLU A 1 82 ? -10.941 9.730 35.975 1.00 90.62 82 GLU A O 1
ATOM 641 N N . LEU A 1 83 ? -11.911 10.766 34.251 1.00 90.38 83 LEU A N 1
ATOM 642 C CA . LEU A 1 83 ? -11.549 9.747 33.250 1.00 90.38 83 LEU A CA 1
ATOM 643 C C . LEU A 1 83 ? -10.229 10.030 32.526 1.00 90.38 83 LEU A C 1
ATOM 645 O O . LEU A 1 83 ? -9.692 9.138 31.865 1.00 90.38 83 LEU A O 1
ATOM 649 N N . PHE A 1 84 ? -9.735 11.269 32.599 1.00 91.56 84 PHE A N 1
ATOM 650 C CA . PHE A 1 84 ? -8.499 11.697 31.948 1.00 91.56 84 PHE A CA 1
ATOM 651 C C . PHE A 1 84 ? -7.462 12.089 32.999 1.00 91.56 84 PHE A C 1
ATOM 653 O O . PHE A 1 84 ? -7.497 13.172 33.587 1.00 91.56 84 PHE A O 1
ATOM 660 N N . VAL A 1 85 ? -6.515 11.188 33.225 1.00 90.00 85 VAL A N 1
ATOM 661 C CA . VAL A 1 85 ? -5.448 11.312 34.212 1.00 90.00 85 VAL A CA 1
ATOM 662 C C . VAL A 1 85 ? -4.181 11.844 33.542 1.00 90.00 85 VAL A C 1
ATOM 664 O O . VAL A 1 85 ? -3.750 11.360 32.488 1.00 90.00 85 VAL A O 1
ATOM 667 N N . LYS A 1 86 ? -3.577 12.851 34.176 1.00 90.62 86 LYS A N 1
ATOM 668 C CA . LYS A 1 86 ? -2.283 13.414 33.786 1.00 90.62 86 LYS A CA 1
ATOM 669 C C . LYS A 1 86 ? -1.185 12.351 33.887 1.00 90.62 86 LYS A C 1
ATOM 671 O O . LYS A 1 86 ? -1.216 11.512 34.779 1.00 90.62 86 LYS A O 1
ATOM 676 N N . ASP A 1 87 ? -0.247 12.377 32.950 1.00 87.75 87 ASP A N 1
ATOM 677 C CA . ASP A 1 87 ? 0.855 11.421 32.778 1.00 87.75 87 ASP A CA 1
ATOM 678 C C . ASP A 1 87 ? 0.434 9.990 32.382 1.00 87.75 87 ASP A C 1
ATOM 680 O O . ASP A 1 87 ? 1.288 9.120 32.216 1.00 87.75 87 ASP A O 1
ATOM 684 N N . VAL A 1 88 ? -0.865 9.751 32.152 1.00 86.50 88 VAL A N 1
ATOM 685 C CA . VAL A 1 88 ? -1.399 8.485 31.618 1.00 86.50 88 VAL A CA 1
ATOM 686 C C . VAL A 1 88 ? -2.098 8.714 30.279 1.00 86.50 88 VAL A C 1
ATOM 688 O O . VAL A 1 88 ? -1.714 8.125 29.272 1.00 86.50 88 VAL A O 1
ATOM 691 N N . ASN A 1 89 ? -3.108 9.589 30.246 1.00 89.06 89 ASN A N 1
ATOM 692 C CA . ASN A 1 89 ? -3.896 9.862 29.037 1.00 89.06 89 ASN A CA 1
ATOM 693 C C . ASN A 1 89 ? -3.377 11.090 28.265 1.00 89.06 89 ASN A C 1
ATOM 695 O O . ASN A 1 89 ? -3.546 11.183 27.048 1.00 89.06 89 ASN A O 1
ATOM 699 N N . TYR A 1 90 ? -2.753 12.043 28.959 1.00 93.06 90 TYR A N 1
ATOM 700 C CA . TYR A 1 90 ? -2.053 13.190 28.374 1.00 93.06 90 TYR A CA 1
ATOM 701 C C . TYR A 1 90 ? -0.880 13.621 29.239 1.00 93.06 90 TYR A C 1
ATOM 703 O O . TYR A 1 90 ? -0.839 13.349 30.435 1.00 93.06 90 TYR A O 1
ATOM 711 N N . ILE A 1 91 ? 0.026 14.378 28.633 1.00 92.25 91 ILE A N 1
ATOM 712 C CA . ILE A 1 91 ? 1.067 15.139 29.319 1.00 92.25 91 ILE A CA 1
ATOM 713 C C . ILE A 1 91 ? 0.901 16.624 29.007 1.00 92.25 91 ILE A C 1
ATOM 715 O O . ILE A 1 91 ? 0.390 16.990 27.950 1.00 92.25 91 ILE A O 1
ATOM 719 N N . VAL A 1 92 ? 1.356 17.482 29.916 1.00 91.81 92 VAL A N 1
ATOM 720 C CA . VAL A 1 92 ? 1.419 18.929 29.681 1.00 91.81 92 VAL A CA 1
ATOM 721 C C . VAL A 1 92 ? 2.847 19.284 29.293 1.00 91.81 92 VAL A C 1
ATOM 723 O O . VAL A 1 92 ? 3.772 19.074 30.078 1.00 91.81 92 VAL A O 1
ATOM 726 N N . ARG A 1 93 ? 3.040 19.808 28.083 1.00 87.56 93 ARG A N 1
ATOM 727 C CA . ARG A 1 93 ? 4.356 20.176 27.552 1.00 87.56 93 ARG A CA 1
ATOM 728 C C . ARG A 1 93 ? 4.264 21.511 26.826 1.00 87.56 93 ARG A C 1
ATOM 730 O O . ARG A 1 93 ? 3.350 21.712 26.042 1.00 87.56 93 ARG A O 1
ATOM 737 N N . ASP A 1 94 ? 5.199 22.417 27.109 1.00 84.75 94 ASP A N 1
ATOM 738 C CA . ASP A 1 94 ? 5.277 23.749 26.486 1.00 84.75 94 ASP A CA 1
ATOM 739 C C . ASP A 1 94 ? 3.973 24.575 26.594 1.00 84.75 94 ASP A C 1
ATOM 741 O O . ASP A 1 94 ? 3.688 25.428 25.761 1.00 84.75 94 ASP A O 1
ATOM 745 N N . GLY A 1 95 ? 3.181 24.337 27.648 1.00 85.75 95 GLY A N 1
ATOM 746 C CA . GLY A 1 95 ? 1.889 24.999 27.859 1.00 85.75 95 GLY A CA 1
ATOM 747 C C . GLY A 1 95 ? 0.716 24.389 27.081 1.00 85.75 95 GLY A C 1
ATOM 748 O O . GLY A 1 95 ? -0.368 24.964 27.100 1.00 85.75 95 GLY A O 1
ATOM 749 N N . GLU A 1 96 ? 0.897 23.230 26.441 1.00 87.50 96 GLU A N 1
ATOM 750 C CA . GLU A 1 96 ? -0.146 22.503 25.707 1.00 87.50 96 GLU A CA 1
ATOM 751 C C . GLU A 1 96 ? -0.387 21.101 26.292 1.00 87.50 96 GLU A C 1
ATOM 753 O O . GLU A 1 96 ? 0.540 20.426 26.753 1.00 87.50 96 GLU A O 1
ATOM 758 N N . ALA A 1 97 ? -1.641 20.638 26.258 1.00 90.56 97 ALA A N 1
ATOM 759 C CA . ALA A 1 97 ? -2.004 19.271 26.626 1.00 90.56 97 ALA A CA 1
ATOM 760 C C . ALA A 1 97 ? -1.851 18.343 25.411 1.00 90.56 97 ALA A C 1
ATOM 762 O O . ALA A 1 97 ? -2.585 18.454 24.430 1.00 90.56 97 ALA A O 1
ATOM 763 N N . VAL A 1 98 ? -0.916 17.394 25.469 1.00 90.56 98 VAL A N 1
ATOM 764 C CA . VAL A 1 98 ? -0.646 16.455 24.373 1.00 90.56 98 VAL A CA 1
ATOM 765 C C . VAL A 1 98 ? -1.082 15.048 24.758 1.00 90.56 98 VAL A C 1
ATOM 767 O O . VAL A 1 98 ? -0.705 14.537 25.811 1.00 90.56 98 VAL A O 1
ATOM 770 N N . ILE A 1 99 ? -1.864 14.406 23.888 1.00 91.50 99 ILE A N 1
ATOM 771 C CA . ILE A 1 99 ? -2.415 13.066 24.126 1.00 91.50 99 ILE A CA 1
ATOM 772 C C . ILE A 1 99 ? -1.290 12.030 24.149 1.00 91.50 99 ILE A C 1
ATOM 774 O O . ILE A 1 99 ? -0.414 12.038 23.281 1.00 91.50 99 ILE A O 1
ATOM 778 N N . VAL A 1 100 ? -1.356 11.105 25.100 1.00 88.00 100 VAL A N 1
ATOM 779 C CA . VAL A 1 100 ? -0.501 9.919 25.155 1.00 88.00 100 VAL A CA 1
ATOM 780 C C . VAL A 1 100 ? -1.342 8.696 24.813 1.00 88.00 100 VAL A C 1
ATOM 782 O O . VAL A 1 100 ? -2.473 8.547 25.271 1.00 88.00 100 VAL A O 1
ATOM 785 N N . ASP A 1 101 ? -0.812 7.832 23.956 1.00 82.56 101 ASP A N 1
ATOM 786 C CA . ASP A 1 101 ? -1.416 6.530 23.697 1.00 82.56 101 ASP A CA 1
ATOM 787 C C . ASP A 1 101 ? -1.214 5.615 24.915 1.00 82.56 101 ASP A C 1
ATOM 789 O O . ASP A 1 101 ? -0.084 5.248 25.235 1.00 82.56 101 ASP A O 1
ATOM 793 N N . GLU A 1 102 ? -2.314 5.234 25.568 1.00 78.56 102 GLU A N 1
ATOM 794 C CA . GLU A 1 102 ? -2.345 4.380 26.765 1.00 78.56 102 GLU A CA 1
ATOM 795 C C . GLU A 1 102 ? -1.603 3.045 26.571 1.00 78.56 102 GLU A C 1
ATOM 797 O O . GLU A 1 102 ? -1.048 2.504 27.525 1.00 78.56 102 GLU A O 1
ATOM 802 N N . PHE A 1 103 ? -1.567 2.507 25.346 1.00 64.88 103 PHE A N 1
ATOM 803 C CA . PHE A 1 103 ? -0.939 1.211 25.077 1.00 64.88 103 PHE A CA 1
ATOM 804 C C . PHE A 1 103 ? 0.559 1.312 24.815 1.00 64.88 103 PHE A C 1
ATOM 806 O O . PHE A 1 103 ? 1.314 0.411 25.179 1.00 64.88 103 PHE A O 1
ATOM 813 N N . THR A 1 104 ? 0.994 2.375 24.139 1.00 71.06 104 THR A N 1
ATOM 814 C CA . THR A 1 104 ? 2.380 2.500 23.668 1.00 71.06 104 THR A CA 1
ATOM 815 C C . THR A 1 104 ? 3.198 3.518 24.456 1.00 71.06 104 THR A C 1
ATOM 817 O O . THR A 1 104 ? 4.417 3.567 24.292 1.00 71.06 104 THR A O 1
ATOM 820 N N . GLY A 1 105 ? 2.554 4.351 25.280 1.00 77.81 105 GLY A N 1
ATOM 821 C CA . GLY A 1 105 ? 3.174 5.485 25.968 1.00 77.81 105 GLY A CA 1
ATOM 822 C C . GLY A 1 105 ? 3.678 6.572 25.012 1.00 77.81 105 GLY A C 1
ATOM 823 O O . GLY A 1 105 ? 4.412 7.469 25.425 1.00 77.81 105 GLY A O 1
ATOM 824 N N . ARG A 1 106 ? 3.338 6.493 23.716 1.00 78.62 106 ARG A N 1
ATOM 825 C CA . ARG A 1 106 ? 3.798 7.451 22.708 1.00 78.62 106 ARG A CA 1
ATOM 826 C C . ARG A 1 106 ? 2.956 8.717 22.755 1.00 78.62 106 ARG A C 1
ATOM 828 O O . ARG A 1 106 ? 1.729 8.670 22.786 1.00 78.62 106 ARG A O 1
ATOM 835 N N . VAL A 1 107 ? 3.639 9.851 22.689 1.00 85.62 107 VAL A N 1
ATOM 836 C CA . VAL A 1 107 ? 3.023 11.176 22.598 1.00 85.62 107 VAL A CA 1
ATOM 837 C C . VAL A 1 107 ? 2.499 11.387 21.172 1.00 85.62 107 VAL A C 1
ATOM 839 O O . VAL A 1 107 ? 3.231 11.164 20.207 1.00 85.62 107 VAL A O 1
ATOM 842 N N . MET A 1 108 ? 1.244 11.815 21.032 1.00 79.38 108 MET A N 1
ATOM 843 C CA . MET A 1 108 ? 0.565 12.080 19.758 1.00 79.38 108 MET A CA 1
ATOM 844 C C . MET A 1 108 ? 0.383 13.594 19.538 1.00 79.38 108 MET A C 1
ATOM 846 O O . MET A 1 108 ? -0.708 14.122 19.781 1.00 79.38 108 MET A O 1
ATOM 850 N N . PRO A 1 109 ? 1.426 14.313 19.080 1.00 80.44 109 PRO A N 1
ATOM 851 C CA . PRO A 1 109 ? 1.331 15.746 18.815 1.00 80.44 109 PRO A CA 1
ATOM 852 C C . PRO A 1 109 ? 0.311 16.039 17.706 1.00 80.44 109 PRO A C 1
ATOM 854 O O . PRO A 1 109 ? 0.167 15.276 16.752 1.00 80.44 109 PRO A O 1
ATOM 857 N N . GLY A 1 110 ? -0.423 17.145 17.847 1.00 80.75 110 GLY A N 1
ATOM 858 C CA . GLY A 1 110 ? -1.440 17.588 16.885 1.00 80.75 110 GLY A CA 1
ATOM 859 C C . GLY A 1 110 ? -2.789 16.861 16.967 1.00 80.75 110 GLY A C 1
ATOM 860 O O . GLY A 1 110 ? -3.748 17.288 16.323 1.00 80.75 110 GLY A O 1
ATOM 861 N N . ARG A 1 111 ? -2.913 15.796 17.769 1.00 84.00 111 ARG A N 1
ATOM 862 C CA . ARG A 1 111 ? -4.191 15.108 17.994 1.00 84.00 111 ARG A CA 1
ATOM 863 C C . ARG A 1 111 ? -4.961 15.765 19.141 1.00 84.00 111 ARG A C 1
ATOM 865 O O . ARG A 1 111 ? -4.386 16.053 20.185 1.00 84.00 111 ARG A O 1
ATOM 872 N N . ARG A 1 112 ? -6.274 15.943 18.966 1.00 87.06 112 ARG A N 1
ATOM 873 C CA . ARG A 1 112 ? -7.191 16.478 19.988 1.00 87.06 112 ARG A CA 1
ATOM 874 C C . ARG A 1 112 ? -8.381 15.557 20.202 1.00 87.06 112 ARG A C 1
ATOM 876 O O . ARG A 1 112 ? -8.765 14.816 19.294 1.00 87.06 112 ARG A O 1
ATOM 883 N N . TRP A 1 113 ? -8.971 15.623 21.390 1.00 86.88 113 TRP A N 1
ATOM 884 C CA . TRP A 1 113 ? -10.276 15.019 21.643 1.00 86.88 113 TRP A CA 1
ATOM 885 C C . TRP A 1 113 ? -11.385 15.898 21.064 1.00 86.88 113 TRP A C 1
ATOM 887 O O . TRP A 1 113 ? -11.295 17.123 21.089 1.00 86.88 113 TRP A O 1
ATOM 897 N N . SER A 1 114 ? -12.411 15.260 20.506 1.00 85.19 114 SER A N 1
ATOM 898 C CA . SER A 1 114 ? -13.572 15.929 19.914 1.00 85.19 114 SER A CA 1
ATOM 899 C C . SER A 1 114 ? -14.567 16.410 20.976 1.00 85.19 114 SER A C 1
ATOM 901 O O . SER A 1 114 ? -14.435 16.071 22.150 1.00 85.19 114 SER A O 1
ATOM 903 N N . ASP A 1 115 ? -15.595 17.140 20.533 1.00 82.06 115 ASP A N 1
ATOM 904 C CA . ASP A 1 115 ? -16.777 17.488 21.338 1.00 82.06 115 ASP A CA 1
ATOM 905 C C . ASP A 1 115 ? -16.460 18.312 22.596 1.00 82.06 115 ASP A C 1
ATOM 907 O O . ASP A 1 115 ? -17.046 18.106 23.651 1.00 82.06 115 ASP A O 1
ATOM 911 N N . GLY A 1 116 ? -15.467 19.206 22.521 1.00 87.31 116 GLY A N 1
ATOM 912 C CA . GLY A 1 116 ? -15.094 20.077 23.642 1.00 87.31 116 GLY A CA 1
ATOM 913 C C . GLY A 1 116 ? -14.278 19.404 24.753 1.00 87.31 116 GLY A C 1
ATOM 914 O O . GLY A 1 116 ? -13.865 20.055 25.712 1.00 87.31 116 GLY A O 1
ATOM 915 N N . GLN A 1 117 ? -14.007 18.098 24.646 1.00 91.12 117 GLN A N 1
ATOM 916 C CA . GLN A 1 117 ? -13.312 17.347 25.695 1.00 91.12 117 GLN A CA 1
ATOM 917 C C . GLN A 1 117 ? -11.852 17.791 25.874 1.00 91.12 117 GLN A C 1
ATOM 919 O O . GLN A 1 117 ? -11.335 17.757 26.989 1.00 91.12 117 GLN A O 1
ATOM 924 N N . HIS A 1 118 ? -11.183 18.216 24.796 1.00 91.44 118 HIS A N 1
ATOM 925 C CA . HIS A 1 118 ? -9.807 18.717 24.868 1.00 91.44 118 HIS A CA 1
ATOM 926 C C . HIS A 1 118 ? -9.749 20.064 25.597 1.00 91.44 118 HIS A C 1
ATOM 928 O O . HIS A 1 118 ? -8.922 20.240 26.484 1.00 91.44 118 HIS A O 1
ATOM 934 N N . GLN A 1 119 ? -10.696 20.957 25.306 1.00 91.44 119 GLN A N 1
ATOM 935 C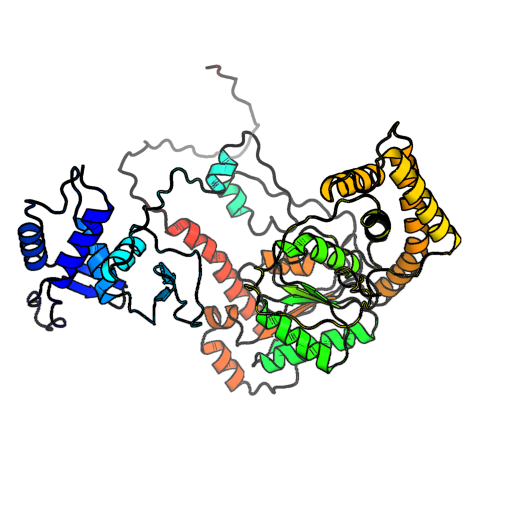 CA . GLN A 1 119 ? -10.850 22.254 25.964 1.00 91.44 119 GLN A CA 1
ATOM 936 C C . GLN A 1 119 ? -11.152 22.099 27.458 1.00 91.44 119 GLN A C 1
ATOM 938 O O . GLN A 1 119 ? -10.609 22.833 28.277 1.00 91.44 119 GLN A O 1
ATOM 943 N N . ALA A 1 120 ? -11.961 21.105 27.836 1.00 92.94 120 ALA A N 1
ATOM 944 C CA . ALA A 1 120 ? -12.213 20.792 29.241 1.00 92.94 120 ALA A CA 1
ATOM 945 C C . ALA A 1 120 ? -10.946 20.324 29.988 1.00 92.94 120 ALA A C 1
ATOM 947 O O . ALA A 1 120 ? -10.778 20.638 31.164 1.00 92.94 120 ALA A O 1
ATOM 948 N N . ILE A 1 121 ? -10.036 19.607 29.316 1.00 93.81 121 ILE A N 1
ATOM 949 C CA . ILE A 1 121 ? -8.740 19.199 29.889 1.00 93.81 121 ILE A CA 1
ATOM 950 C C . ILE A 1 121 ? -7.782 20.393 29.980 1.00 93.81 121 ILE A C 1
ATOM 952 O O . ILE A 1 121 ? -7.118 20.559 31.001 1.00 93.81 121 ILE A O 1
ATOM 956 N N . GLU A 1 122 ? -7.745 21.255 28.960 1.00 93.19 122 GLU A N 1
ATOM 957 C CA . GLU A 1 122 ? -7.001 22.521 29.014 1.00 93.19 122 GLU A CA 1
ATOM 958 C C . GLU A 1 122 ? -7.479 23.380 30.197 1.00 93.19 122 GLU A C 1
ATOM 960 O O . GLU A 1 122 ? -6.657 23.858 30.974 1.00 93.19 122 GLU A O 1
ATOM 965 N N . ALA A 1 123 ? -8.796 23.489 30.405 1.00 92.88 123 ALA A N 1
ATOM 966 C CA . ALA A 1 123 ? -9.383 24.205 31.536 1.00 92.88 123 ALA A CA 1
ATOM 967 C C . ALA A 1 123 ? -9.048 23.562 32.893 1.00 92.88 123 ALA A C 1
ATOM 969 O O . ALA A 1 123 ? -8.674 24.272 33.826 1.00 92.88 123 ALA A O 1
ATOM 970 N N . LYS A 1 124 ? -9.117 22.226 32.998 1.00 93.50 124 LYS A N 1
ATOM 971 C CA . LYS A 1 124 ? -8.726 21.463 34.199 1.00 93.50 124 LYS A CA 1
ATOM 972 C C . LYS A 1 124 ? -7.285 21.757 34.626 1.00 93.50 124 LYS A C 1
ATOM 974 O O . LYS A 1 124 ? -7.015 21.889 35.815 1.00 93.50 124 LYS A O 1
ATOM 979 N N . GLU A 1 125 ? -6.366 21.848 33.667 1.00 92.69 125 GLU A N 1
ATOM 980 C CA . GLU A 1 125 ? -4.939 22.098 33.912 1.00 92.69 125 GLU A CA 1
ATOM 981 C C . GLU A 1 125 ? -4.577 23.596 33.942 1.00 92.69 125 GLU A C 1
ATOM 983 O O . GLU A 1 125 ? -3.396 23.934 34.016 1.00 92.69 125 GLU A O 1
ATOM 988 N N . ALA A 1 126 ? -5.573 24.491 33.884 1.00 90.31 126 ALA A N 1
ATOM 989 C CA . ALA A 1 126 ? -5.398 25.944 33.805 1.00 90.31 126 ALA A CA 1
ATOM 990 C C . ALA A 1 126 ? -4.499 26.403 32.633 1.00 90.31 126 ALA A C 1
ATOM 992 O O . ALA A 1 126 ? -3.729 27.360 32.749 1.00 90.31 126 ALA A O 1
ATOM 993 N N . LEU A 1 127 ? -4.595 25.712 31.494 1.00 90.88 127 LEU A N 1
ATOM 994 C CA . LEU A 1 127 ? -3.892 26.036 30.254 1.00 90.88 127 LEU A CA 1
ATOM 995 C C . LEU A 1 127 ? -4.695 27.020 29.385 1.00 90.88 127 LEU A C 1
ATOM 997 O O . LEU A 1 127 ? -5.915 27.128 29.532 1.00 90.88 127 LEU A O 1
ATOM 1001 N N . PRO A 1 128 ? -4.042 27.733 28.445 1.00 88.50 128 PRO A N 1
ATOM 1002 C CA . PRO A 1 128 ? -4.738 28.575 27.478 1.00 88.50 128 PRO A CA 1
ATOM 1003 C C . PRO A 1 128 ? -5.707 27.752 26.617 1.00 88.50 128 PRO A C 1
ATOM 1005 O O . PRO A 1 128 ? -5.283 26.929 25.808 1.00 88.50 128 PRO A O 1
ATOM 1008 N N . ILE A 1 129 ? -7.008 28.000 26.781 1.00 88.69 129 ILE A N 1
ATOM 1009 C CA . ILE A 1 129 ? -8.061 27.231 26.109 1.00 88.69 129 ILE A CA 1
ATOM 1010 C C . ILE A 1 129 ? -8.118 27.612 24.635 1.00 88.69 129 ILE A C 1
ATOM 1012 O O . ILE A 1 129 ? -8.438 28.751 24.265 1.00 88.69 129 ILE A O 1
ATOM 1016 N N . GLN A 1 130 ? -7.842 26.637 23.782 1.00 83.38 130 GLN A N 1
ATOM 1017 C CA . GLN A 1 130 ? -7.860 26.841 22.346 1.00 83.38 130 GLN A CA 1
ATOM 1018 C C . GLN A 1 130 ? -9.297 26.810 21.805 1.00 83.38 130 GLN A C 1
ATOM 1020 O O . GLN A 1 130 ? -10.144 26.082 22.327 1.00 83.38 130 GLN A O 1
ATOM 1025 N N . PRO A 1 131 ? -9.610 27.578 20.743 1.00 79.19 131 PRO A N 1
ATOM 1026 C CA . PRO A 1 131 ? -10.953 27.583 20.178 1.00 79.19 131 PRO A CA 1
ATOM 1027 C C . PRO A 1 131 ? -11.354 26.184 19.693 1.00 79.19 131 PRO A C 1
ATOM 1029 O O . PRO A 1 131 ? -10.533 25.417 19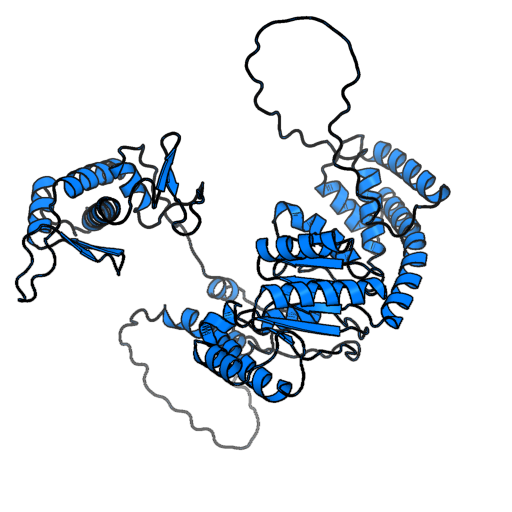.182 1.00 79.19 131 PRO A O 1
ATOM 1032 N N . GLU A 1 132 ? -12.633 25.853 19.861 1.00 73.69 132 GLU A N 1
ATOM 1033 C CA . GLU A 1 132 ? -13.193 24.595 19.378 1.00 73.69 132 GLU A CA 1
ATOM 1034 C C . GLU A 1 132 ? -13.070 24.483 17.856 1.00 73.69 132 GLU A C 1
ATOM 1036 O O . GLU A 1 132 ? -13.433 25.390 17.103 1.00 73.69 132 GLU A O 1
ATOM 1041 N N . THR A 1 133 ? -12.580 23.338 17.385 1.00 71.31 133 THR A N 1
ATOM 1042 C CA . THR A 1 133 ? -12.582 23.003 15.964 1.00 71.31 133 THR A CA 1
ATOM 1043 C C . THR A 1 133 ? -13.970 22.508 15.567 1.00 71.31 133 THR A C 1
ATOM 1045 O O . THR A 1 133 ? -14.323 21.344 15.753 1.00 71.31 133 THR A O 1
ATOM 1048 N N . GLN A 1 134 ? -14.782 23.401 15.002 1.00 70.94 134 GLN A N 1
ATOM 1049 C CA . GLN A 1 134 ? -16.100 23.044 14.483 1.00 70.94 134 GLN A CA 1
ATOM 1050 C C . GLN A 1 134 ? -15.983 22.444 13.076 1.00 70.94 134 GLN A C 1
ATOM 1052 O O . GLN A 1 134 ? -15.342 23.003 12.185 1.00 70.94 134 GLN A O 1
ATOM 1057 N N . THR A 1 135 ? -16.641 21.307 12.848 1.00 76.88 135 THR A N 1
ATOM 1058 C CA . THR A 1 135 ? -16.774 20.753 11.494 1.00 76.88 135 THR A CA 1
ATOM 1059 C C . THR A 1 135 ? -17.782 21.592 10.707 1.00 76.88 135 THR A C 1
ATOM 1061 O O . THR A 1 135 ? -18.981 21.493 10.951 1.00 76.88 135 THR A O 1
ATOM 1064 N N . LEU A 1 136 ? -17.306 22.413 9.765 1.00 86.38 136 LEU A N 1
ATOM 1065 C CA . LEU A 1 136 ? -18.165 23.268 8.928 1.00 86.38 136 LEU A CA 1
ATOM 1066 C C . LEU A 1 136 ? -18.934 22.481 7.858 1.00 86.38 136 LEU A C 1
ATOM 1068 O O . LEU A 1 136 ? -20.075 22.804 7.541 1.00 86.38 136 LEU A O 1
ATOM 1072 N N . ALA A 1 137 ? -18.304 21.454 7.288 1.00 87.38 137 ALA A N 1
ATOM 1073 C CA . ALA A 1 137 ? -18.896 20.599 6.270 1.00 87.38 137 ALA A CA 1
ATOM 1074 C C . ALA A 1 137 ? -18.324 19.184 6.372 1.00 87.38 137 ALA A C 1
ATOM 1076 O O . ALA A 1 137 ? -17.142 18.993 6.650 1.00 87.38 137 ALA A O 1
ATOM 1077 N N . SER A 1 138 ? -19.169 18.187 6.124 1.00 89.56 138 SER A N 1
ATOM 1078 C CA . SER A 1 138 ? -18.776 16.783 6.062 1.00 89.56 138 SER A CA 1
ATOM 1079 C C . SER A 1 138 ? -19.647 16.058 5.045 1.00 89.56 138 SER A C 1
ATOM 1081 O O . SER A 1 138 ? -20.856 16.281 4.976 1.00 89.56 138 SER A O 1
ATOM 1083 N N . ILE A 1 139 ? -19.032 15.191 4.246 1.00 92.56 139 ILE A N 1
ATOM 1084 C CA . ILE A 1 139 ? -19.725 14.297 3.324 1.00 92.56 139 ILE A CA 1
ATOM 1085 C C . ILE A 1 139 ? -19.002 12.954 3.303 1.00 92.56 139 ILE A C 1
ATOM 1087 O O . ILE A 1 139 ? -17.774 12.886 3.335 1.00 92.56 139 ILE A O 1
ATOM 1091 N N . THR A 1 140 ? -19.764 11.866 3.265 1.00 89.94 140 THR A N 1
ATOM 1092 C CA . THR A 1 140 ? -19.198 10.524 3.119 1.00 89.94 140 THR A CA 1
ATOM 1093 C C . THR A 1 140 ? -18.837 10.262 1.661 1.00 89.94 140 THR A C 1
ATOM 1095 O O . THR A 1 140 ? -19.502 10.772 0.760 1.00 89.94 140 THR A O 1
ATOM 1098 N N . TYR A 1 141 ? -17.833 9.419 1.400 1.00 89.56 141 TYR A N 1
ATOM 1099 C CA . TYR A 1 141 ? -17.480 9.043 0.026 1.00 89.56 141 TYR A CA 1
ATOM 1100 C C . TYR A 1 141 ? -18.661 8.434 -0.735 1.00 89.56 141 TYR A C 1
ATOM 1102 O O . TYR A 1 141 ? -18.848 8.731 -1.910 1.00 89.56 141 TYR A O 1
ATOM 1110 N N . GLN A 1 142 ? -19.492 7.638 -0.056 1.00 87.75 142 GLN A N 1
ATOM 1111 C CA . GLN A 1 142 ? -20.691 7.047 -0.643 1.00 87.75 142 GLN A CA 1
ATOM 1112 C C . GLN A 1 142 ? -21.620 8.130 -1.202 1.00 87.75 142 GLN A C 1
ATOM 1114 O O . GLN A 1 142 ? -21.963 8.103 -2.381 1.00 87.75 142 GLN A O 1
ATOM 1119 N N . ASN A 1 143 ? -21.973 9.119 -0.375 1.00 91.69 143 ASN A N 1
ATOM 1120 C CA . ASN A 1 143 ? -22.848 10.212 -0.792 1.00 91.69 143 ASN A CA 1
ATOM 1121 C C . ASN A 1 143 ? -22.167 11.126 -1.808 1.00 91.69 143 ASN A C 1
ATOM 1123 O O . ASN A 1 143 ? -22.812 11.560 -2.755 1.00 91.69 143 ASN A O 1
ATOM 1127 N N . PHE A 1 144 ? -20.870 11.379 -1.644 1.00 94.81 144 PHE A N 1
ATOM 1128 C CA . PHE A 1 144 ? -20.086 12.200 -2.557 1.00 94.81 144 PHE A CA 1
ATOM 1129 C C . PHE A 1 144 ? -20.097 11.638 -3.983 1.00 94.81 144 PHE A C 1
ATOM 1131 O O . PHE A 1 144 ? -20.404 12.364 -4.924 1.00 94.81 144 PHE A O 1
ATOM 1138 N N . PHE A 1 145 ? -19.848 10.336 -4.158 1.00 93.81 145 PHE A N 1
ATOM 1139 C CA . PHE A 1 145 ? -19.860 9.719 -5.487 1.00 93.81 145 PHE A CA 1
ATOM 1140 C C . PHE A 1 145 ? -21.261 9.630 -6.104 1.00 93.81 145 PHE A C 1
ATOM 1142 O O . PHE A 1 145 ? -21.383 9.668 -7.326 1.00 93.81 145 PHE A O 1
ATOM 1149 N N . LEU A 1 146 ? -22.320 9.581 -5.289 1.00 92.44 146 LEU A N 1
ATOM 1150 C CA . LEU A 1 146 ? -23.706 9.618 -5.771 1.00 92.44 146 LEU A CA 1
ATOM 1151 C C . LEU A 1 146 ? -24.128 10.987 -6.331 1.00 92.44 146 LEU A C 1
ATOM 1153 O O . LEU A 1 146 ? -25.148 11.062 -7.013 1.00 92.44 146 LEU A O 1
ATOM 1157 N N . LEU A 1 147 ? -23.357 12.054 -6.087 1.00 94.62 147 LEU A N 1
ATOM 1158 C CA . LEU A 1 147 ? -23.601 13.369 -6.694 1.00 94.62 147 LEU A CA 1
ATOM 1159 C C . LEU A 1 147 ? -23.238 13.407 -8.185 1.00 94.62 147 LEU A C 1
ATOM 1161 O O . LEU A 1 147 ? -23.702 14.287 -8.910 1.00 94.62 147 LEU A O 1
ATOM 1165 N N . TYR A 1 148 ? -22.402 12.478 -8.657 1.00 95.56 148 TYR A N 1
ATOM 1166 C CA . TYR A 1 148 ? -21.942 12.472 -10.041 1.00 95.56 148 TYR A CA 1
ATOM 1167 C C . TYR A 1 148 ? -23.043 11.945 -10.978 1.00 95.56 148 TYR A C 1
ATOM 1169 O O . TYR A 1 148 ? -23.566 10.854 -10.750 1.00 95.56 148 TYR A O 1
ATOM 1177 N N . PRO A 1 149 ? -23.358 12.645 -12.089 1.00 93.56 149 PRO A N 1
ATOM 1178 C CA . PRO A 1 149 ? -24.389 12.204 -13.038 1.00 93.56 149 PRO A CA 1
ATOM 1179 C C . PRO A 1 149 ? -24.097 10.848 -13.690 1.00 93.56 149 PRO A C 1
ATOM 1181 O O . PRO A 1 149 ? -25.005 10.148 -14.135 1.00 93.56 149 PRO A O 1
ATOM 1184 N N . ARG A 1 150 ? -22.813 10.498 -13.799 1.00 94.69 150 ARG A N 1
ATOM 1185 C CA . ARG A 1 150 ? -22.335 9.208 -14.288 1.00 94.69 150 ARG A CA 1
ATOM 1186 C C . ARG A 1 150 ? -21.218 8.736 -13.379 1.00 94.69 150 ARG A C 1
ATOM 1188 O O . ARG A 1 150 ? -20.277 9.484 -13.127 1.00 94.69 150 ARG A O 1
ATOM 1195 N N . LEU A 1 151 ? -21.314 7.486 -12.951 1.00 94.62 151 LEU A N 1
ATOM 1196 C CA . LEU A 1 151 ? -20.318 6.841 -12.113 1.00 94.62 151 LEU A CA 1
ATOM 1197 C C . LEU A 1 151 ? -19.874 5.541 -12.784 1.00 94.62 151 LEU A C 1
ATOM 1199 O O . LEU A 1 151 ? -20.696 4.744 -13.227 1.00 94.62 151 LEU A O 1
ATOM 1203 N N . ALA A 1 152 ? -18.564 5.350 -12.880 1.00 94.56 152 ALA A N 1
ATOM 1204 C CA . ALA A 1 152 ? -17.937 4.135 -13.380 1.00 94.56 152 ALA A CA 1
ATOM 1205 C C . ALA A 1 152 ? -16.636 3.901 -12.607 1.00 94.56 152 ALA A C 1
ATOM 1207 O O . ALA A 1 152 ? -16.045 4.839 -12.072 1.00 94.56 152 ALA A O 1
ATOM 1208 N N . GLY A 1 153 ? -16.182 2.652 -12.544 1.00 92.31 153 GLY A N 1
ATOM 1209 C CA . GLY A 1 153 ? -14.961 2.294 -11.834 1.00 92.31 153 GLY A CA 1
ATOM 1210 C C . GLY A 1 153 ? -14.292 1.070 -12.439 1.00 92.31 153 GLY A C 1
ATOM 1211 O O . GLY A 1 153 ? -14.940 0.231 -13.059 1.00 92.31 153 GLY A O 1
ATOM 1212 N N . MET A 1 154 ? -12.981 0.966 -12.240 1.00 93.81 154 MET A N 1
ATOM 1213 C CA . MET A 1 154 ? -12.183 -0.175 -12.679 1.00 93.81 154 MET A CA 1
ATOM 1214 C C . MET A 1 154 ? -11.347 -0.714 -11.523 1.00 93.81 154 MET A C 1
ATOM 1216 O O . MET A 1 154 ? -10.760 0.036 -10.744 1.00 93.81 154 MET A O 1
ATOM 1220 N N . THR A 1 155 ? -11.298 -2.035 -11.387 1.00 91.31 155 THR A N 1
ATOM 1221 C CA . THR A 1 155 ? -10.440 -2.712 -10.413 1.00 91.31 155 THR A CA 1
ATOM 1222 C C . THR A 1 155 ? -10.339 -4.198 -10.751 1.00 91.31 155 THR A C 1
ATOM 1224 O O . THR A 1 155 ? -11.272 -4.783 -11.295 1.00 91.31 155 THR A O 1
ATOM 1227 N N . GLY A 1 156 ? -9.221 -4.834 -10.397 1.00 90.38 156 GLY A N 1
ATOM 1228 C CA . GLY A 1 156 ? -9.023 -6.269 -10.618 1.00 90.38 156 GLY A CA 1
ATOM 1229 C C . GLY A 1 156 ? -9.821 -7.178 -9.675 1.00 90.38 156 GLY A C 1
ATOM 1230 O O . GLY A 1 156 ? -9.859 -8.385 -9.893 1.00 90.38 156 GLY A O 1
ATOM 1231 N N . THR A 1 157 ? -10.436 -6.637 -8.616 1.00 89.00 157 THR A N 1
ATOM 1232 C CA . THR A 1 157 ? -11.058 -7.437 -7.547 1.00 89.00 157 THR A CA 1
ATOM 1233 C C . THR A 1 157 ? -12.467 -6.970 -7.152 1.00 89.00 157 THR A C 1
ATOM 1235 O O . THR A 1 157 ? -12.875 -7.144 -6.010 1.00 89.00 157 THR A O 1
ATOM 1238 N N . ALA A 1 158 ? -13.239 -6.392 -8.084 1.00 90.38 158 ALA A N 1
ATOM 1239 C CA . ALA A 1 158 ? -14.601 -5.907 -7.799 1.00 90.38 158 ALA A CA 1
ATOM 1240 C C . ALA A 1 158 ? -15.623 -7.023 -7.559 1.00 90.38 158 ALA A C 1
ATOM 1242 O O . ALA A 1 158 ? -16.555 -6.820 -6.793 1.00 90.38 158 ALA A O 1
ATOM 1243 N N . LYS A 1 159 ? -15.465 -8.190 -8.199 1.00 89.50 159 LYS A N 1
ATOM 1244 C CA . LYS A 1 159 ? -16.521 -9.216 -8.238 1.00 89.50 159 LYS A CA 1
ATOM 1245 C C . LYS A 1 159 ? -16.931 -9.745 -6.860 1.00 89.50 159 LYS A C 1
ATOM 1247 O O . LYS A 1 159 ? -18.065 -10.173 -6.705 1.00 89.50 159 LYS A O 1
ATOM 1252 N N . THR A 1 160 ? -16.039 -9.713 -5.869 1.00 86.38 160 THR A N 1
ATOM 1253 C CA . THR A 1 160 ? -16.376 -10.136 -4.499 1.00 86.38 160 THR A CA 1
ATOM 1254 C C . THR A 1 160 ? -17.350 -9.182 -3.815 1.00 86.38 160 THR A C 1
ATOM 1256 O O . THR A 1 160 ? -18.171 -9.638 -3.032 1.00 86.38 160 THR A O 1
ATOM 1259 N N . GLU A 1 161 ? -17.305 -7.892 -4.163 1.00 87.44 161 GLU A N 1
ATOM 1260 C CA . GLU A 1 161 ? -18.110 -6.825 -3.551 1.00 87.44 161 GLU A CA 1
ATOM 1261 C C . GLU A 1 161 ? -19.254 -6.356 -4.465 1.00 87.44 161 GLU A C 1
ATOM 1263 O O . GLU A 1 161 ? -19.785 -5.259 -4.302 1.00 87.44 161 GLU A O 1
ATOM 1268 N N . GLU A 1 162 ? -19.637 -7.163 -5.458 1.00 90.94 162 GLU A N 1
ATOM 1269 C CA . GLU A 1 162 ? -20.679 -6.815 -6.437 1.00 90.94 162 GLU A CA 1
ATOM 1270 C C . GLU A 1 162 ? -21.989 -6.394 -5.760 1.00 90.94 162 GLU A C 1
ATOM 1272 O O . GLU A 1 162 ? -22.578 -5.382 -6.129 1.00 90.94 162 GLU A O 1
ATOM 1277 N N . VAL A 1 163 ? -22.394 -7.119 -4.714 1.00 90.31 163 VAL A N 1
ATOM 1278 C CA . VAL A 1 163 ? -23.622 -6.837 -3.959 1.00 90.31 163 VAL A CA 1
ATOM 1279 C C . VAL A 1 163 ? -23.569 -5.462 -3.285 1.00 90.31 163 VAL A C 1
ATOM 1281 O O . VAL A 1 163 ? -24.591 -4.784 -3.191 1.00 90.31 163 VAL A O 1
ATOM 1284 N N . GLU A 1 164 ? -22.398 -5.033 -2.808 1.00 87.81 164 GLU A N 1
ATOM 1285 C CA . GLU A 1 164 ? -22.230 -3.717 -2.187 1.00 87.81 164 GLU A CA 1
ATOM 1286 C C . GLU A 1 164 ? -22.245 -2.603 -3.240 1.00 87.81 164 GLU A C 1
ATOM 1288 O O . GLU A 1 164 ? -22.893 -1.574 -3.034 1.00 87.81 164 GLU A O 1
ATOM 1293 N N . PHE A 1 165 ? -21.597 -2.820 -4.391 1.00 91.31 165 PHE A N 1
ATOM 1294 C CA . PHE A 1 165 ? -21.624 -1.872 -5.508 1.00 91.31 165 PHE A CA 1
ATOM 1295 C C . PHE A 1 165 ? -23.032 -1.681 -6.077 1.00 91.31 165 PHE A C 1
ATOM 1297 O O . PHE A 1 165 ? -23.445 -0.544 -6.322 1.00 91.31 165 PHE A O 1
ATOM 1304 N N . GLU A 1 166 ? -23.794 -2.763 -6.220 1.00 91.19 166 GLU A N 1
ATOM 1305 C CA . GLU A 1 166 ? -25.173 -2.719 -6.699 1.00 91.19 166 GLU A CA 1
ATOM 1306 C C . GLU A 1 166 ? -26.090 -2.008 -5.691 1.00 91.19 166 GLU A C 1
ATOM 1308 O O . GLU A 1 166 ? -26.849 -1.112 -6.061 1.00 91.19 166 GLU A O 1
ATOM 1313 N N . LYS A 1 167 ? -25.992 -2.333 -4.395 1.00 91.69 167 LYS A N 1
ATOM 1314 C CA . LYS A 1 167 ? -26.856 -1.731 -3.365 1.00 91.69 167 LYS A CA 1
ATOM 1315 C C . LYS A 1 167 ? -26.546 -0.261 -3.095 1.00 91.69 167 LYS A C 1
ATOM 1317 O O . LYS A 1 167 ? -27.474 0.531 -2.947 1.00 91.69 167 LYS A O 1
ATOM 1322 N N . THR A 1 168 ? -25.267 0.095 -2.999 1.00 89.62 168 THR A N 1
ATOM 1323 C CA . THR A 1 168 ? -24.843 1.443 -2.588 1.00 89.62 168 THR A CA 1
ATOM 1324 C C . THR A 1 168 ? -24.818 2.406 -3.767 1.00 89.62 168 THR A C 1
ATOM 1326 O O . THR A 1 168 ? -25.314 3.524 -3.659 1.00 89.62 168 THR A O 1
ATOM 1329 N N . TYR A 1 169 ? -24.269 1.971 -4.904 1.00 92.69 169 TYR A N 1
ATOM 1330 C CA . TYR A 1 169 ? -24.002 2.839 -6.052 1.00 92.69 169 TYR A CA 1
ATOM 1331 C C . TYR A 1 169 ? -24.835 2.500 -7.291 1.00 92.69 169 TYR A C 1
ATOM 1333 O O . TYR A 1 169 ? -24.743 3.220 -8.282 1.00 92.69 169 TYR A O 1
ATOM 1341 N N . LYS A 1 170 ? -25.647 1.430 -7.256 1.00 91.62 170 LYS A N 1
ATOM 1342 C CA . LYS A 1 170 ? -26.391 0.916 -8.422 1.00 91.62 170 LYS A CA 1
ATOM 1343 C C . LYS A 1 170 ? -25.470 0.601 -9.604 1.00 91.62 170 LYS A C 1
ATOM 1345 O O . LYS A 1 170 ? -25.836 0.813 -10.757 1.00 91.62 170 LYS A O 1
ATOM 1350 N N . LEU A 1 171 ? -24.259 0.127 -9.303 1.00 93.69 171 LEU A N 1
ATOM 1351 C CA . LEU A 1 171 ? -23.250 -0.222 -10.299 1.00 93.69 171 LEU A CA 1
ATOM 1352 C C . LEU A 1 171 ? -23.208 -1.730 -10.527 1.00 93.69 171 LEU A C 1
ATOM 1354 O O . LEU A 1 171 ? -23.011 -2.504 -9.591 1.00 93.69 171 LEU A O 1
ATOM 1358 N N . GLU A 1 172 ? -23.318 -2.131 -11.790 1.00 93.69 172 GLU A N 1
ATOM 1359 C CA . GLU A 1 172 ? -23.128 -3.517 -12.215 1.00 93.69 172 GLU A CA 1
ATOM 1360 C C . GLU A 1 172 ? -21.636 -3.858 -12.332 1.00 93.69 172 GLU A C 1
ATOM 1362 O O . GLU A 1 172 ? -20.832 -3.069 -12.837 1.00 93.69 172 GLU A O 1
ATOM 1367 N N . THR A 1 173 ? -21.251 -5.061 -11.895 1.00 94.62 173 THR A N 1
ATOM 1368 C CA . THR A 1 173 ? -19.857 -5.524 -11.950 1.00 94.62 173 THR A CA 1
ATOM 1369 C C . THR A 1 173 ? -19.666 -6.580 -13.038 1.00 94.62 173 THR A C 1
ATOM 1371 O O . THR A 1 173 ? -20.006 -7.751 -12.869 1.00 94.62 173 THR A O 1
ATOM 1374 N N . THR A 1 174 ? -19.029 -6.192 -14.145 1.00 94.31 174 THR A N 1
ATOM 1375 C CA . THR A 1 174 ? -18.698 -7.109 -15.249 1.00 94.31 174 THR A CA 1
ATOM 1376 C C . THR A 1 174 ? -17.232 -7.540 -15.204 1.00 94.31 174 THR A C 1
ATOM 1378 O O . THR A 1 174 ? -16.333 -6.724 -15.007 1.00 94.31 174 THR A O 1
ATOM 1381 N N . ILE A 1 175 ? -16.974 -8.836 -15.410 1.00 94.31 175 ILE A N 1
ATOM 1382 C CA . ILE A 1 175 ? -15.613 -9.381 -15.500 1.00 94.31 175 ILE A CA 1
ATOM 1383 C C . ILE A 1 175 ? -15.122 -9.251 -16.942 1.00 94.31 175 ILE A C 1
ATOM 1385 O O . ILE A 1 175 ? -15.620 -9.935 -17.834 1.00 94.31 175 ILE A O 1
ATOM 1389 N N . VAL A 1 176 ? -14.118 -8.404 -17.160 1.00 95.06 176 VAL A N 1
ATOM 1390 C CA . VAL A 1 176 ? -13.436 -8.297 -18.456 1.00 95.06 176 VAL A CA 1
ATOM 1391 C C . VAL A 1 176 ? -12.425 -9.448 -18.592 1.00 95.06 176 VAL A C 1
ATOM 1393 O O . VAL A 1 176 ? -11.610 -9.636 -17.680 1.00 95.06 176 VAL A O 1
ATOM 1396 N N . PRO A 1 177 ? -12.447 -10.228 -19.691 1.00 93.81 177 PRO A N 1
ATOM 1397 C CA . PRO A 1 177 ? -11.463 -11.281 -19.931 1.00 93.81 177 PRO A CA 1
ATOM 1398 C C . PRO A 1 177 ? -10.027 -10.746 -19.949 1.00 93.81 177 PRO A C 1
ATOM 1400 O O . PRO A 1 177 ? -9.764 -9.629 -20.396 1.00 93.81 177 PRO A O 1
ATOM 1403 N N . THR A 1 178 ? -9.074 -11.551 -19.484 1.00 94.00 178 THR A N 1
ATOM 1404 C CA . THR A 1 178 ? -7.657 -11.179 -19.531 1.00 94.00 178 THR A CA 1
ATOM 1405 C C . THR A 1 178 ? -7.111 -11.286 -20.954 1.00 94.00 178 THR A C 1
ATOM 1407 O O . THR A 1 178 ? -7.461 -12.201 -21.692 1.00 94.00 178 THR A O 1
ATOM 1410 N N . ASN A 1 179 ? -6.192 -10.388 -21.321 1.00 94.19 179 ASN A N 1
ATOM 1411 C CA . ASN A 1 179 ? -5.532 -10.389 -22.635 1.00 94.19 179 ASN A CA 1
ATOM 1412 C C . ASN A 1 179 ? -4.786 -11.707 -22.936 1.00 94.19 179 ASN A C 1
ATOM 1414 O O . ASN A 1 179 ? -4.737 -12.171 -24.070 1.00 94.19 179 ASN A O 1
ATOM 1418 N N . ARG A 1 180 ? -4.198 -12.319 -21.903 1.00 93.88 180 ARG A N 1
ATOM 1419 C CA . ARG A 1 180 ? -3.497 -13.607 -21.972 1.00 93.88 180 ARG A CA 1
ATOM 1420 C C . ARG A 1 180 ? -3.973 -14.530 -20.855 1.00 93.88 180 ARG A C 1
ATOM 1422 O O . ARG A 1 180 ? -4.474 -14.064 -19.828 1.00 93.88 180 ARG A O 1
ATOM 1429 N N . VAL A 1 181 ? -3.813 -15.837 -21.057 1.00 92.69 181 VAL A N 1
ATOM 1430 C CA . VAL A 1 181 ? -4.189 -16.862 -20.073 1.00 92.69 181 VAL A CA 1
ATOM 143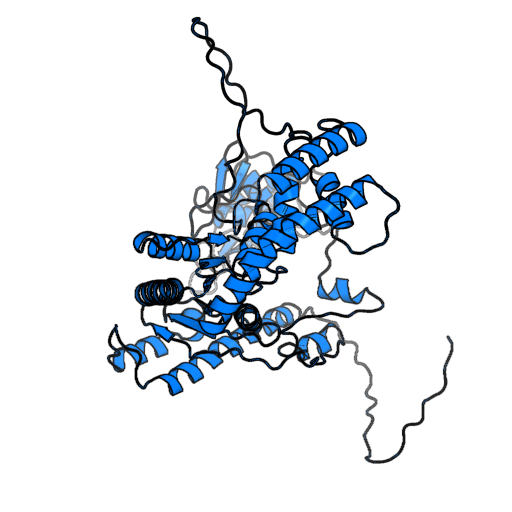1 C C . VAL A 1 181 ? -3.266 -16.773 -18.859 1.00 92.69 181 VAL A C 1
ATOM 1433 O O . VAL A 1 181 ? -2.054 -16.653 -19.001 1.00 92.69 181 VAL A O 1
ATOM 1436 N N . ARG A 1 182 ? -3.835 -16.828 -17.653 1.00 92.12 182 ARG A N 1
ATOM 1437 C CA . ARG A 1 182 ? -3.076 -16.767 -16.397 1.00 92.12 182 ARG A CA 1
ATOM 1438 C C . ARG A 1 182 ? -2.238 -18.042 -16.208 1.00 92.12 182 ARG A C 1
ATOM 1440 O O . ARG A 1 182 ? -2.812 -19.118 -16.092 1.00 92.12 182 ARG A O 1
ATOM 1447 N N . ALA A 1 183 ? -0.919 -17.896 -16.060 1.00 93.12 183 ALA A N 1
ATOM 1448 C CA . ALA A 1 183 ? 0.011 -18.993 -15.746 1.00 93.12 183 ALA A CA 1
ATOM 1449 C C . ALA A 1 183 ? 0.482 -19.025 -14.272 1.00 93.12 183 ALA A C 1
ATOM 1451 O O . ALA A 1 183 ? 1.292 -19.866 -13.885 1.00 93.12 183 ALA A O 1
ATOM 1452 N N . ARG A 1 184 ? -0.022 -18.110 -13.431 1.00 95.75 184 ARG A N 1
ATOM 1453 C CA . ARG A 1 184 ? 0.320 -18.011 -12.003 1.00 95.75 184 ARG A CA 1
ATOM 1454 C C . ARG A 1 184 ? -0.129 -19.242 -11.214 1.00 95.75 184 ARG A C 1
ATOM 1456 O O . ARG A 1 184 ? -1.297 -19.623 -11.278 1.00 95.75 184 ARG A O 1
ATOM 1463 N N . GLN A 1 185 ? 0.767 -19.777 -10.391 1.00 95.50 185 GLN A N 1
ATOM 1464 C CA . GLN A 1 185 ? 0.490 -20.870 -9.462 1.00 95.50 185 GLN A CA 1
ATOM 1465 C C . GLN A 1 185 ? 0.261 -20.342 -8.041 1.00 95.50 185 GLN A C 1
ATOM 1467 O O . GLN A 1 185 ? 1.166 -19.794 -7.416 1.00 95.50 185 GLN A O 1
ATOM 1472 N N . ASP A 1 186 ? -0.938 -20.535 -7.501 1.00 94.62 186 ASP A N 1
ATOM 1473 C CA . ASP A 1 186 ? -1.233 -20.192 -6.108 1.00 94.62 186 ASP A CA 1
ATOM 1474 C C . ASP A 1 186 ? -0.946 -21.417 -5.227 1.00 94.62 186 ASP A C 1
ATOM 1476 O O . ASP A 1 186 ? -1.682 -22.405 -5.243 1.00 94.62 186 ASP A O 1
ATOM 1480 N N . TRP A 1 187 ? 0.180 -21.390 -4.512 1.00 94.38 187 TRP A N 1
ATOM 1481 C CA . TRP A 1 187 ? 0.590 -22.464 -3.615 1.00 94.38 187 TRP A CA 1
ATOM 1482 C C . TRP A 1 187 ? -0.255 -22.459 -2.341 1.00 94.38 187 TRP A C 1
ATOM 1484 O O . TRP A 1 187 ? -0.719 -21.419 -1.880 1.00 94.38 187 TRP A O 1
ATOM 1494 N N . ALA A 1 188 ? -0.423 -23.642 -1.746 1.00 90.75 188 ALA A N 1
ATOM 1495 C CA . ALA A 1 188 ? -1.154 -23.781 -0.494 1.00 90.75 188 ALA A CA 1
ATOM 1496 C C . ALA A 1 188 ? -0.479 -22.999 0.644 1.00 90.75 188 ALA A C 1
ATOM 1498 O O . ALA A 1 188 ? 0.751 -23.006 0.768 1.00 90.75 188 ALA A O 1
ATOM 1499 N N . ASP A 1 189 ? -1.307 -22.382 1.484 1.00 90.25 189 ASP A N 1
ATOM 1500 C CA . ASP A 1 189 ? -0.873 -21.660 2.675 1.00 90.25 189 ASP A CA 1
ATOM 1501 C C . ASP A 1 189 ? -0.116 -22.571 3.651 1.00 90.25 189 ASP A C 1
ATOM 1503 O O . ASP A 1 189 ? -0.461 -23.745 3.837 1.00 90.25 189 ASP A O 1
ATOM 1507 N N . GLN A 1 190 ? 0.885 -22.006 4.323 1.00 89.81 190 GLN A N 1
ATOM 1508 C CA . GLN A 1 190 ? 1.613 -22.657 5.407 1.00 89.81 190 GLN A CA 1
ATOM 1509 C C . GLN A 1 190 ? 1.206 -22.045 6.745 1.00 89.81 190 GLN A C 1
ATOM 1511 O O . GLN A 1 190 ? 1.254 -20.831 6.911 1.00 89.81 190 GLN A O 1
ATOM 1516 N N . VAL A 1 191 ? 0.802 -22.886 7.697 1.00 86.31 191 VAL A N 1
ATOM 1517 C CA . VAL A 1 191 ? 0.325 -22.452 9.016 1.00 86.31 191 VAL A CA 1
ATOM 1518 C C . VAL A 1 191 ? 1.303 -22.916 10.082 1.00 86.31 191 VAL A C 1
ATOM 1520 O O . VAL A 1 191 ? 1.627 -24.101 10.156 1.00 86.31 191 VAL A O 1
ATOM 1523 N N . TYR A 1 192 ? 1.736 -21.985 10.921 1.00 86.31 192 TYR A N 1
ATOM 1524 C CA . TYR A 1 192 ? 2.689 -22.196 11.999 1.00 86.31 192 TYR A CA 1
ATOM 1525 C C . TYR A 1 192 ? 2.027 -21.979 13.355 1.00 86.31 192 TYR A C 1
ATOM 1527 O O . TYR A 1 192 ? 1.061 -21.230 13.502 1.00 86.31 192 TYR A O 1
ATOM 1535 N N . LYS A 1 193 ? 2.569 -22.643 14.375 1.00 82.94 193 LYS A N 1
ATOM 1536 C CA . LYS A 1 193 ? 2.092 -22.493 15.751 1.00 82.94 193 LYS A CA 1
ATOM 1537 C C . LYS A 1 193 ? 2.502 -21.149 16.358 1.00 82.94 193 LYS A C 1
ATOM 1539 O O . LYS A 1 193 ? 1.713 -20.545 17.074 1.00 82.94 193 LYS A O 1
ATOM 1544 N N . THR A 1 194 ? 3.730 -20.708 16.089 1.00 86.88 194 THR A N 1
ATOM 1545 C CA . THR A 1 194 ? 4.320 -19.486 16.650 1.00 86.88 194 THR A CA 1
ATOM 1546 C C . THR A 1 194 ? 4.702 -18.508 15.546 1.00 86.88 194 THR A C 1
ATOM 1548 O O . THR A 1 194 ? 5.077 -18.909 14.439 1.00 86.88 194 THR A O 1
ATOM 1551 N N . GLU A 1 195 ? 4.661 -17.211 15.856 1.00 89.44 195 GLU A N 1
ATOM 1552 C CA . GLU A 1 195 ? 5.075 -16.172 14.908 1.00 89.44 195 GLU A CA 1
ATOM 1553 C C . GLU A 1 195 ? 6.567 -16.261 14.585 1.00 89.44 195 GLU A C 1
ATOM 1555 O O . GLU A 1 195 ? 6.955 -16.126 13.431 1.00 89.44 195 GLU A O 1
ATOM 1560 N N . THR A 1 196 ? 7.418 -16.575 15.564 1.00 91.12 196 THR A N 1
ATOM 1561 C CA . THR A 1 196 ? 8.861 -16.727 15.331 1.00 91.12 196 THR A CA 1
ATOM 1562 C C . THR A 1 196 ? 9.164 -17.837 14.321 1.00 91.12 196 THR A C 1
ATOM 1564 O O . THR A 1 196 ? 10.028 -17.668 13.461 1.00 91.12 196 THR A O 1
ATOM 1567 N N . ALA A 1 197 ? 8.446 -18.966 14.382 1.00 90.44 197 ALA A N 1
ATOM 1568 C CA . ALA A 1 197 ? 8.596 -20.041 13.402 1.00 90.44 197 ALA A CA 1
ATOM 1569 C C . ALA A 1 197 ? 8.120 -19.606 12.007 1.00 90.44 197 ALA A C 1
ATOM 1571 O O . ALA A 1 197 ? 8.803 -19.890 11.022 1.00 90.44 197 ALA A O 1
ATOM 1572 N N . LYS A 1 198 ? 7.003 -18.864 11.936 1.00 94.38 198 LYS A N 1
ATOM 1573 C CA . LYS A 1 198 ? 6.493 -18.256 10.698 1.00 94.38 198 LYS A CA 1
ATOM 1574 C C . LYS A 1 198 ? 7.546 -17.353 10.050 1.00 94.38 198 LYS A C 1
ATOM 1576 O O . LYS A 1 198 ? 7.894 -17.569 8.895 1.00 94.38 198 LYS A O 1
ATOM 1581 N N . TRP A 1 199 ? 8.081 -16.378 10.787 1.00 95.56 199 TRP A N 1
ATOM 1582 C CA . TRP A 1 199 ? 9.032 -15.392 10.257 1.00 95.56 199 TRP A CA 1
ATOM 1583 C C . TRP A 1 199 ? 10.344 -16.022 9.790 1.00 95.56 199 TRP A C 1
ATOM 1585 O O . TRP A 1 199 ? 10.829 -15.691 8.711 1.00 95.56 199 TRP A O 1
ATOM 1595 N N . ARG A 1 200 ? 10.870 -17.007 10.531 1.00 94.56 200 ARG A N 1
ATOM 1596 C CA . ARG A 1 200 ? 12.033 -17.788 10.078 1.00 94.56 200 ARG A CA 1
ATOM 1597 C C . ARG A 1 200 ? 11.742 -18.555 8.789 1.00 94.56 200 ARG A C 1
ATOM 1599 O O . ARG A 1 200 ? 12.593 -18.607 7.911 1.00 94.56 200 ARG A O 1
ATOM 1606 N N . ALA A 1 201 ? 10.552 -19.139 8.654 1.00 94.44 201 ALA A N 1
ATOM 1607 C CA . ALA A 1 201 ? 10.174 -19.846 7.436 1.00 94.44 201 ALA A CA 1
ATOM 1608 C C . ALA A 1 201 ? 10.008 -18.902 6.233 1.00 94.44 201 ALA A C 1
ATOM 1610 O O . ALA A 1 201 ? 10.463 -19.239 5.143 1.00 94.44 201 ALA A O 1
ATOM 1611 N N . VAL A 1 202 ? 9.431 -17.713 6.440 1.00 96.62 202 VAL A N 1
ATOM 1612 C CA . VAL A 1 202 ? 9.336 -16.658 5.415 1.00 96.62 202 VAL A CA 1
ATOM 1613 C C . VAL A 1 202 ? 10.727 -16.213 4.958 1.00 96.62 202 VAL A C 1
ATOM 1615 O O . VAL A 1 202 ? 10.978 -16.153 3.754 1.00 96.62 202 VAL A O 1
ATOM 1618 N N . ALA A 1 203 ? 11.641 -15.942 5.896 1.00 96.31 203 ALA A N 1
ATOM 1619 C CA . ALA A 1 203 ? 13.016 -15.555 5.581 1.00 96.31 203 ALA A CA 1
ATOM 1620 C C . ALA A 1 203 ? 13.746 -16.662 4.801 1.00 96.31 203 ALA A C 1
ATOM 1622 O O . ALA A 1 203 ? 14.347 -16.388 3.765 1.00 96.31 203 ALA A O 1
ATOM 1623 N N . ASN A 1 204 ? 13.612 -17.921 5.231 1.00 95.62 204 ASN A N 1
ATOM 1624 C CA . ASN A 1 204 ? 14.226 -19.063 4.551 1.00 95.62 204 ASN A CA 1
ATOM 1625 C C . ASN A 1 204 ? 13.684 -19.263 3.129 1.00 95.62 204 ASN A C 1
ATOM 1627 O O . ASN A 1 204 ? 14.470 -19.451 2.206 1.00 95.62 204 ASN A O 1
ATOM 1631 N N . GLU A 1 205 ? 12.364 -19.191 2.922 1.00 95.44 205 GLU A N 1
ATOM 1632 C CA . GLU A 1 205 ? 11.779 -19.313 1.579 1.00 95.44 205 GLU A CA 1
ATOM 1633 C C . GLU A 1 205 ? 12.2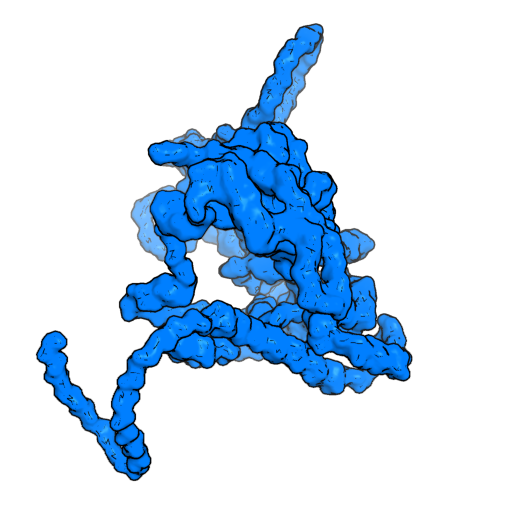15 -18.154 0.673 1.00 95.44 205 GLU A C 1
ATOM 1635 O O . GLU A 1 205 ? 12.579 -18.372 -0.483 1.00 95.44 205 GLU A O 1
ATOM 1640 N N . THR A 1 206 ? 12.259 -16.935 1.216 1.00 96.38 206 THR A N 1
ATOM 1641 C CA . THR A 1 206 ? 12.765 -15.758 0.499 1.00 96.38 206 THR A CA 1
ATOM 1642 C C . THR A 1 206 ? 14.217 -15.967 0.071 1.00 96.38 206 THR A C 1
ATOM 1644 O O . THR A 1 206 ? 14.536 -15.785 -1.103 1.00 96.38 206 THR A O 1
ATOM 1647 N N . ALA A 1 207 ? 15.081 -16.424 0.980 1.00 95.12 207 ALA A N 1
ATOM 1648 C CA . ALA A 1 207 ? 16.486 -16.690 0.696 1.00 95.12 207 ALA A CA 1
ATOM 1649 C C . ALA A 1 207 ? 16.677 -17.827 -0.322 1.00 95.12 207 ALA A C 1
ATOM 1651 O O . ALA A 1 207 ? 17.498 -17.709 -1.229 1.00 95.12 207 ALA A O 1
ATOM 1652 N N . GLU A 1 208 ? 15.914 -18.919 -0.228 1.00 95.00 208 GLU A N 1
ATOM 1653 C CA . GLU A 1 208 ? 15.971 -20.024 -1.195 1.00 95.00 208 GLU A CA 1
ATOM 1654 C C . GLU A 1 208 ? 15.560 -19.593 -2.607 1.00 95.00 208 GLU A C 1
ATOM 1656 O O . GLU A 1 208 ? 16.153 -20.033 -3.593 1.00 95.00 208 GLU A O 1
ATOM 1661 N N . ILE A 1 209 ? 14.531 -18.753 -2.719 1.00 95.00 209 ILE A N 1
ATOM 1662 C CA . ILE A 1 209 ? 14.021 -18.266 -4.003 1.00 95.00 209 ILE A CA 1
ATOM 1663 C C . ILE A 1 209 ? 14.956 -17.201 -4.587 1.00 95.00 209 ILE A C 1
ATOM 1665 O O . ILE A 1 209 ? 15.265 -17.261 -5.780 1.00 95.00 209 ILE A O 1
ATOM 1669 N N . HIS A 1 210 ? 15.487 -16.313 -3.746 1.00 93.88 210 HIS A N 1
ATOM 1670 C CA . HIS A 1 210 ? 16.519 -15.347 -4.114 1.00 93.88 210 HIS A CA 1
ATOM 1671 C C . HIS A 1 210 ? 17.781 -16.038 -4.650 1.00 93.88 210 HIS A C 1
ATOM 1673 O O . HIS A 1 210 ? 18.255 -15.695 -5.729 1.00 93.88 210 HIS A O 1
ATOM 1679 N N . LYS A 1 211 ? 18.275 -17.084 -3.968 1.00 93.12 211 LYS A N 1
ATOM 1680 C CA . LYS A 1 211 ? 19.445 -17.876 -4.403 1.00 93.12 211 LYS A CA 1
ATOM 1681 C C . LYS A 1 211 ? 19.246 -18.560 -5.760 1.00 93.12 211 LYS A C 1
ATOM 1683 O O . LYS A 1 211 ? 20.218 -18.831 -6.455 1.00 93.12 211 LYS A O 1
ATOM 1688 N N . LYS A 1 212 ? 17.996 -18.821 -6.160 1.00 92.50 212 LYS A N 1
ATOM 1689 C CA . LYS A 1 212 ? 17.640 -19.328 -7.500 1.00 92.50 212 LYS A CA 1
ATOM 1690 C C . LYS A 1 212 ? 17.573 -18.223 -8.565 1.00 92.50 212 LYS A C 1
ATOM 1692 O O . LYS A 1 212 ? 17.246 -18.517 -9.709 1.00 92.50 212 LYS A O 1
ATOM 1697 N N . GLY A 1 213 ? 17.830 -16.965 -8.205 1.00 90.38 213 GLY A N 1
ATOM 1698 C CA . GLY A 1 213 ? 17.775 -15.807 -9.100 1.00 90.38 213 GLY A CA 1
ATOM 1699 C C . GLY A 1 213 ? 16.361 -15.289 -9.379 1.00 90.38 213 GLY A C 1
ATOM 1700 O O . GLY A 1 213 ? 16.174 -14.471 -10.280 1.00 90.38 213 GLY A O 1
ATOM 1701 N N . ARG A 1 214 ? 15.346 -15.738 -8.631 1.00 94.19 214 ARG A N 1
ATOM 1702 C CA . ARG A 1 214 ? 13.957 -15.295 -8.824 1.00 94.19 214 ARG A CA 1
ATOM 1703 C C . ARG A 1 214 ? 13.648 -14.050 -7.987 1.00 94.19 214 ARG A C 1
ATOM 1705 O O . ARG A 1 214 ? 14.060 -14.005 -6.829 1.00 94.19 214 ARG A O 1
ATOM 1712 N N . PRO A 1 215 ? 12.871 -13.091 -8.518 1.00 96.31 215 PRO A N 1
ATOM 1713 C CA . PRO A 1 215 ? 12.400 -11.963 -7.733 1.00 96.31 215 PRO A CA 1
ATOM 1714 C C . PRO A 1 215 ? 11.345 -12.384 -6.706 1.00 96.31 215 PRO A C 1
ATOM 1716 O O . PRO A 1 215 ? 10.464 -13.207 -6.998 1.00 96.31 215 PRO A O 1
ATOM 1719 N N . VAL A 1 216 ? 11.411 -11.772 -5.524 1.00 97.00 216 VAL A N 1
ATOM 1720 C CA . VAL A 1 216 ? 10.498 -12.005 -4.401 1.00 97.00 216 VAL A CA 1
ATOM 1721 C C . VAL A 1 216 ? 9.885 -10.691 -3.932 1.00 97.00 216 VAL A C 1
ATOM 1723 O O . VAL A 1 216 ? 10.595 -9.735 -3.623 1.00 97.00 216 VAL A O 1
ATOM 1726 N N . LEU A 1 217 ? 8.558 -10.670 -3.821 1.00 96.50 217 LEU A N 1
ATOM 1727 C CA . LEU A 1 217 ? 7.808 -9.610 -3.155 1.00 96.50 217 LEU A CA 1
ATOM 1728 C C . LEU A 1 217 ? 7.178 -10.167 -1.879 1.00 96.50 217 LEU A C 1
ATOM 1730 O O . LEU A 1 217 ? 6.356 -11.082 -1.950 1.00 96.50 217 LEU A O 1
ATOM 1734 N N . VAL A 1 218 ? 7.514 -9.593 -0.728 1.00 96.50 218 VAL A N 1
ATOM 1735 C CA . VAL A 1 218 ? 6.931 -9.967 0.563 1.00 96.50 218 VAL A CA 1
ATOM 1736 C C . VAL A 1 218 ? 5.986 -8.870 1.041 1.00 96.50 218 VAL A C 1
ATOM 1738 O O . VAL A 1 218 ? 6.405 -7.734 1.231 1.00 96.50 218 VAL A O 1
ATOM 1741 N N . GLY A 1 219 ? 4.710 -9.207 1.221 1.00 94.31 219 GLY A N 1
ATOM 1742 C CA . GLY A 1 219 ? 3.683 -8.308 1.738 1.00 94.31 219 GLY A CA 1
ATOM 1743 C C . GLY A 1 219 ? 3.435 -8.536 3.226 1.00 94.31 219 GLY A C 1
ATOM 1744 O O . GLY A 1 219 ? 3.031 -9.634 3.622 1.00 94.31 219 GLY A O 1
ATOM 1745 N N . THR A 1 220 ? 3.643 -7.496 4.026 1.00 91.94 220 THR A N 1
ATOM 1746 C CA . THR A 1 220 ? 3.419 -7.473 5.479 1.00 91.94 220 THR A CA 1
ATOM 1747 C C . THR A 1 220 ? 2.256 -6.550 5.844 1.00 91.94 220 THR A C 1
ATOM 1749 O O . THR A 1 220 ? 1.805 -5.750 5.029 1.00 91.94 220 THR A O 1
ATOM 1752 N N . THR A 1 221 ? 1.760 -6.632 7.080 1.00 87.25 221 THR A N 1
ATOM 1753 C CA . THR A 1 221 ? 0.643 -5.797 7.568 1.00 87.25 221 THR A CA 1
ATOM 1754 C C . THR A 1 221 ? 1.087 -4.559 8.354 1.00 87.25 221 THR A C 1
ATOM 1756 O O . THR A 1 221 ? 0.321 -3.606 8.498 1.00 87.25 221 THR A O 1
ATOM 1759 N N . SER A 1 222 ? 2.320 -4.541 8.872 1.00 87.38 222 SER A N 1
ATOM 1760 C CA . SER A 1 222 ? 2.852 -3.433 9.673 1.00 87.38 222 SER A CA 1
ATOM 1761 C C . SER A 1 222 ? 4.321 -3.138 9.366 1.00 87.38 222 SER A C 1
ATOM 1763 O O . SER A 1 222 ? 5.061 -3.993 8.869 1.00 87.38 222 SER A O 1
ATOM 1765 N N . VAL A 1 223 ? 4.748 -1.912 9.685 1.00 87.88 223 VAL A N 1
ATOM 1766 C CA . VAL A 1 223 ? 6.143 -1.461 9.529 1.00 87.88 223 VAL A CA 1
ATOM 1767 C C . VAL A 1 223 ? 7.076 -2.288 10.413 1.00 87.88 223 VAL A C 1
ATOM 1769 O O . VAL A 1 223 ? 8.043 -2.847 9.914 1.00 87.88 223 VAL A O 1
ATOM 1772 N N . GLU A 1 224 ? 6.717 -2.485 11.683 1.00 89.88 224 GLU A N 1
ATOM 1773 C CA . GLU A 1 224 ? 7.504 -3.268 12.650 1.00 89.88 224 GLU A CA 1
ATOM 1774 C C . GLU A 1 224 ? 7.780 -4.699 12.164 1.00 89.88 224 GLU A C 1
ATOM 1776 O O . GLU A 1 224 ? 8.896 -5.202 12.261 1.00 89.88 224 GLU A O 1
ATOM 1781 N N . LYS A 1 225 ? 6.778 -5.356 11.565 1.00 90.50 225 LYS A N 1
ATOM 1782 C CA . LYS A 1 225 ? 6.929 -6.701 10.987 1.00 90.50 225 LYS A CA 1
ATOM 1783 C C . LYS A 1 225 ? 7.851 -6.715 9.769 1.00 90.50 225 LYS A C 1
ATOM 1785 O O . LYS A 1 225 ? 8.521 -7.710 9.506 1.00 90.50 225 LYS A O 1
ATOM 1790 N N . SER A 1 226 ? 7.879 -5.619 9.023 1.00 90.94 226 SER A N 1
ATOM 1791 C CA . SER A 1 226 ? 8.744 -5.473 7.853 1.00 90.94 226 SER A CA 1
ATOM 1792 C C . SER A 1 226 ? 10.192 -5.249 8.257 1.00 90.94 226 SER A C 1
ATOM 1794 O O . SER A 1 226 ? 11.080 -5.847 7.660 1.00 90.94 226 SER A O 1
ATOM 1796 N N . GLU A 1 227 ? 10.421 -4.463 9.310 1.00 91.81 227 GLU A N 1
ATOM 1797 C CA . GLU A 1 227 ? 11.738 -4.292 9.928 1.00 91.81 227 GLU A CA 1
ATOM 1798 C C . GLU A 1 227 ? 12.239 -5.602 10.550 1.00 91.81 227 GLU A C 1
ATOM 1800 O O . GLU A 1 227 ? 13.394 -5.970 10.350 1.00 91.81 227 GLU A O 1
ATOM 1805 N N . LEU A 1 228 ? 11.363 -6.368 11.212 1.00 93.50 228 LEU A N 1
ATOM 1806 C CA . LEU A 1 228 ? 11.697 -7.707 11.709 1.00 93.50 228 LEU A CA 1
ATOM 1807 C C . LEU A 1 228 ? 12.125 -8.657 10.580 1.00 93.50 228 LEU A C 1
ATOM 1809 O O . LEU A 1 228 ? 13.073 -9.421 10.730 1.00 93.50 228 LEU A O 1
ATOM 1813 N N . LEU A 1 229 ? 11.426 -8.653 9.444 1.00 94.75 229 LEU A N 1
ATOM 1814 C CA . LEU A 1 229 ? 11.833 -9.479 8.307 1.00 94.75 229 LEU A CA 1
ATOM 1815 C C . LEU A 1 229 ? 13.140 -8.973 7.681 1.00 94.75 229 LEU A C 1
ATOM 1817 O O . LEU A 1 229 ? 13.977 -9.774 7.275 1.00 94.75 229 LEU A O 1
ATOM 1821 N N . SER A 1 230 ? 13.314 -7.655 7.621 1.00 94.75 230 SER A N 1
ATOM 1822 C CA . SER A 1 230 ? 14.520 -6.999 7.125 1.00 94.75 230 SER A CA 1
ATOM 1823 C C . SER A 1 230 ? 15.759 -7.400 7.933 1.00 94.75 230 SER A C 1
ATOM 1825 O O . SER A 1 230 ? 16.765 -7.790 7.339 1.00 94.75 230 SER A O 1
ATOM 1827 N N . SER A 1 231 ? 15.675 -7.425 9.269 1.00 95.44 231 SER A N 1
ATOM 1828 C CA . SER A 1 231 ? 16.769 -7.909 10.120 1.00 95.44 231 SER A CA 1
ATOM 1829 C C . SER A 1 231 ? 17.078 -9.393 9.889 1.00 95.44 231 SER A C 1
ATOM 1831 O O . SER A 1 231 ? 18.240 -9.746 9.708 1.00 95.44 231 SER A O 1
ATOM 1833 N N . LEU A 1 232 ? 16.059 -10.254 9.780 1.00 95.00 232 LEU A N 1
ATOM 1834 C CA . LEU A 1 232 ? 16.250 -11.684 9.493 1.00 95.00 232 LEU A CA 1
ATOM 1835 C C . LEU A 1 232 ? 16.887 -11.949 8.120 1.00 95.00 232 LEU A C 1
ATOM 1837 O O . LEU A 1 232 ? 17.625 -12.918 7.959 1.00 95.00 232 LEU A O 1
ATOM 1841 N N . LEU A 1 233 ? 16.590 -11.121 7.116 1.00 94.62 233 LEU A N 1
ATOM 1842 C CA . LEU A 1 233 ? 17.210 -11.220 5.792 1.00 94.62 233 LEU A CA 1
ATOM 1843 C C . LEU A 1 233 ? 18.637 -10.663 5.788 1.00 94.62 233 LEU A C 1
ATOM 1845 O O . LEU A 1 233 ? 19.498 -11.228 5.115 1.00 94.62 233 LEU A O 1
ATOM 1849 N N . ALA A 1 234 ? 18.898 -9.606 6.563 1.00 94.19 234 ALA A N 1
ATOM 1850 C CA . ALA A 1 234 ? 20.238 -9.059 6.754 1.00 94.19 234 ALA A CA 1
ATOM 1851 C C . ALA A 1 234 ? 21.171 -10.067 7.448 1.00 94.19 234 ALA A C 1
ATOM 1853 O O . ALA A 1 234 ? 22.310 -10.226 7.021 1.00 94.19 234 ALA A O 1
ATOM 1854 N N . GLU A 1 235 ? 20.672 -10.815 8.440 1.00 94.06 235 GLU A N 1
ATOM 1855 C CA . GLU A 1 235 ? 21.401 -11.928 9.076 1.00 94.06 235 GLU A CA 1
ATOM 1856 C C . GLU A 1 235 ? 21.796 -13.035 8.082 1.00 94.06 235 GLU A C 1
ATOM 1858 O O . GLU A 1 235 ? 22.784 -13.734 8.294 1.00 94.06 235 GLU A O 1
ATOM 1863 N N . GLN A 1 236 ? 21.034 -13.206 6.997 1.00 92.81 236 GLN A N 1
ATOM 1864 C CA . GLN A 1 236 ? 21.316 -14.175 5.931 1.00 92.81 236 GLN A CA 1
ATOM 1865 C C . GLN A 1 236 ? 22.067 -13.566 4.736 1.00 92.81 236 GLN A C 1
ATOM 1867 O O . GLN A 1 236 ? 22.191 -14.232 3.707 1.00 92.81 236 GLN A O 1
ATOM 1872 N N . GLU A 1 237 ? 22.535 -12.319 4.857 1.00 93.44 237 GLU A N 1
ATOM 1873 C CA . GLU A 1 237 ? 23.245 -11.570 3.811 1.00 93.44 237 GLU A CA 1
ATOM 1874 C C . GLU A 1 237 ? 22.441 -11.429 2.502 1.00 93.44 237 GLU A C 1
ATOM 1876 O O . GLU A 1 237 ? 22.999 -11.363 1.407 1.00 93.44 237 GLU A O 1
ATOM 1881 N N . ILE A 1 238 ? 21.106 -11.377 2.597 1.00 92.81 238 ILE A N 1
ATOM 1882 C CA . ILE A 1 238 ? 20.227 -11.216 1.435 1.00 92.81 238 ILE A CA 1
ATOM 1883 C C . ILE A 1 238 ? 19.951 -9.723 1.197 1.00 92.81 238 ILE A C 1
ATOM 1885 O O . ILE A 1 238 ? 19.305 -9.082 2.038 1.00 92.81 238 ILE A O 1
ATOM 1889 N N . PRO A 1 239 ? 20.372 -9.150 0.052 1.00 92.50 239 PRO A N 1
ATOM 1890 C CA . PRO A 1 239 ? 20.068 -7.765 -0.282 1.00 92.50 239 PRO A CA 1
ATOM 1891 C C . PRO A 1 239 ? 18.566 -7.605 -0.527 1.00 92.50 239 PRO A C 1
ATOM 1893 O O . PRO A 1 239 ? 17.961 -8.359 -1.292 1.00 92.50 239 PRO A O 1
ATOM 1896 N N . HIS A 1 240 ? 17.954 -6.618 0.122 1.00 93.56 240 HIS A N 1
ATOM 1897 C CA . HIS A 1 240 ? 16.518 -6.383 0.036 1.00 93.56 240 HIS A CA 1
ATOM 1898 C C . HIS A 1 240 ? 16.180 -4.897 0.150 1.00 93.56 240 HIS A C 1
ATOM 1900 O O . HIS A 1 240 ? 16.908 -4.123 0.768 1.00 93.56 240 HIS A O 1
ATOM 1906 N N . ASN A 1 241 ? 15.038 -4.515 -0.420 1.00 91.94 241 ASN A N 1
ATOM 1907 C CA . ASN A 1 241 ? 14.490 -3.167 -0.318 1.00 91.94 241 ASN A CA 1
ATOM 1908 C C . ASN A 1 241 ? 13.253 -3.158 0.582 1.00 91.94 241 ASN A C 1
ATOM 1910 O O . ASN A 1 241 ? 12.391 -4.027 0.453 1.00 91.94 241 ASN A O 1
ATOM 1914 N N . LEU A 1 242 ? 13.149 -2.158 1.455 1.00 91.12 242 LEU A N 1
ATOM 1915 C CA . LEU A 1 242 ? 12.035 -1.981 2.384 1.00 91.12 242 LEU A CA 1
ATOM 1916 C C . LEU A 1 242 ? 11.160 -0.796 1.952 1.00 91.12 242 LEU A C 1
ATOM 1918 O O . LEU A 1 242 ? 11.666 0.310 1.774 1.00 91.12 242 LEU A O 1
ATOM 1922 N N . LEU A 1 243 ? 9.852 -1.023 1.814 1.00 88.44 243 LEU A N 1
ATOM 1923 C CA . LEU A 1 243 ? 8.853 -0.013 1.452 1.00 88.44 243 LEU A CA 1
ATOM 1924 C C . LEU A 1 243 ? 7.845 0.130 2.592 1.00 88.44 243 LEU A C 1
ATOM 1926 O O . LEU A 1 243 ? 7.213 -0.855 2.979 1.00 88.44 243 LEU A O 1
ATOM 1930 N N . ASN A 1 244 ? 7.695 1.350 3.112 1.00 83.19 244 ASN A N 1
ATOM 1931 C CA . ASN A 1 244 ? 6.973 1.618 4.357 1.00 83.19 244 ASN A CA 1
ATOM 1932 C C . ASN A 1 244 ? 5.660 2.403 4.165 1.00 83.19 244 ASN A C 1
ATOM 1934 O O . ASN A 1 244 ? 4.991 2.684 5.159 1.00 83.19 244 ASN A O 1
ATOM 1938 N N . ALA A 1 245 ? 5.265 2.716 2.927 1.00 75.19 245 ALA A N 1
ATOM 1939 C CA . ALA A 1 245 ? 4.059 3.464 2.561 1.00 75.19 245 ALA A CA 1
ATOM 1940 C C . ALA A 1 245 ? 3.978 4.872 3.186 1.00 75.19 245 ALA A C 1
ATOM 1942 O O . ALA A 1 245 ? 2.888 5.368 3.479 1.00 75.19 245 ALA A O 1
ATOM 1943 N N . LYS A 1 246 ? 5.126 5.528 3.408 1.00 75.06 246 LYS A N 1
ATOM 1944 C CA . LYS A 1 246 ? 5.152 6.919 3.893 1.00 75.06 246 LYS A CA 1
ATOM 1945 C C . LYS A 1 246 ? 4.857 7.879 2.726 1.00 75.06 246 LYS A C 1
ATOM 1947 O O . LYS A 1 246 ? 5.504 7.722 1.693 1.00 75.06 246 LYS A O 1
ATOM 1952 N N . PRO A 1 247 ? 3.959 8.879 2.874 1.00 66.88 247 PRO A N 1
ATOM 1953 C CA . PRO A 1 247 ? 3.589 9.804 1.793 1.00 66.88 247 PRO A CA 1
ATOM 1954 C C . PRO A 1 247 ? 4.783 10.482 1.109 1.00 66.88 247 PRO A C 1
ATOM 1956 O O . PRO A 1 247 ? 4.834 10.551 -0.112 1.00 66.88 247 PRO A O 1
ATOM 1959 N N . GLU A 1 248 ? 5.776 10.892 1.897 1.00 73.94 248 GLU A N 1
ATOM 1960 C CA . GLU A 1 248 ? 7.018 11.531 1.433 1.00 73.94 248 GLU A CA 1
ATOM 1961 C C . GLU A 1 248 ? 7.861 10.628 0.515 1.00 73.94 248 GLU A C 1
ATOM 1963 O O . GLU A 1 248 ? 8.652 11.114 -0.284 1.00 73.94 248 GLU A O 1
ATOM 1968 N N . ASN A 1 249 ? 7.694 9.305 0.612 1.00 74.88 249 ASN A N 1
ATOM 1969 C CA . ASN A 1 249 ? 8.505 8.324 -0.106 1.00 74.88 249 ASN A CA 1
ATOM 1970 C C . ASN A 1 249 ? 7.760 7.658 -1.268 1.00 74.88 249 ASN A C 1
ATOM 1972 O O . ASN A 1 249 ? 8.321 6.761 -1.888 1.00 74.88 249 ASN A O 1
ATOM 1976 N N . VAL A 1 250 ? 6.521 8.050 -1.584 1.00 73.44 250 VAL A N 1
ATOM 1977 C CA . VAL A 1 250 ? 5.686 7.346 -2.581 1.00 73.44 250 VAL A CA 1
ATOM 1978 C C . VAL A 1 250 ? 6.342 7.292 -3.965 1.00 73.44 250 VAL A C 1
ATOM 1980 O O . VAL A 1 250 ? 6.278 6.256 -4.635 1.00 73.44 250 VAL A O 1
ATOM 1983 N N . GLU A 1 251 ? 7.005 8.369 -4.384 1.00 76.00 251 GLU A N 1
ATOM 1984 C CA . GLU A 1 251 ? 7.748 8.415 -5.649 1.00 76.00 251 GLU A CA 1
ATOM 1985 C C . GLU A 1 251 ? 8.898 7.408 -5.640 1.00 76.00 251 GLU A C 1
ATOM 1987 O O . GLU A 1 251 ? 8.929 6.496 -6.465 1.00 76.00 251 GLU A O 1
ATOM 1992 N N . ARG A 1 252 ? 9.770 7.480 -4.630 1.00 79.50 252 ARG A N 1
ATOM 1993 C CA . ARG A 1 252 ? 10.904 6.561 -4.469 1.00 79.50 252 ARG A CA 1
ATOM 1994 C C . ARG A 1 252 ? 10.471 5.102 -4.312 1.00 79.50 252 ARG A C 1
ATOM 1996 O O . ARG A 1 252 ? 11.113 4.193 -4.832 1.00 79.50 252 ARG A O 1
ATOM 2003 N N . GLU A 1 253 ? 9.372 4.848 -3.610 1.00 83.12 253 GLU A N 1
ATOM 2004 C CA . GLU A 1 253 ? 8.802 3.506 -3.490 1.00 83.12 253 GLU A CA 1
ATOM 2005 C C . GLU A 1 253 ? 8.332 2.989 -4.850 1.00 83.12 253 GLU A C 1
ATOM 2007 O O . GLU A 1 253 ? 8.556 1.825 -5.180 1.00 83.12 253 GLU A O 1
ATOM 2012 N N . SER A 1 254 ? 7.729 3.856 -5.664 1.00 83.69 254 SER A N 1
ATOM 2013 C CA . SER A 1 254 ? 7.339 3.520 -7.032 1.00 83.69 254 SER A CA 1
ATOM 2014 C C . SER A 1 254 ? 8.557 3.192 -7.896 1.00 83.69 254 SER A C 1
ATOM 2016 O O . SER A 1 254 ? 8.509 2.213 -8.643 1.00 83.69 254 SER A O 1
ATOM 2018 N N . GLU A 1 255 ? 9.663 3.924 -7.737 1.00 85.25 255 GLU A N 1
ATOM 2019 C CA . GLU A 1 255 ? 10.925 3.635 -8.428 1.00 85.25 255 GLU A CA 1
ATOM 2020 C C . GLU A 1 255 ? 11.444 2.233 -8.096 1.00 85.25 255 GLU A C 1
ATOM 2022 O O . GLU A 1 255 ? 11.757 1.451 -8.995 1.00 85.25 255 GLU A O 1
ATOM 2027 N N . ILE A 1 256 ? 11.471 1.878 -6.810 1.00 87.19 256 ILE A N 1
ATOM 2028 C CA . ILE A 1 256 ? 11.934 0.565 -6.351 1.00 87.19 256 ILE A CA 1
ATOM 2029 C C . ILE A 1 256 ? 11.008 -0.549 -6.858 1.00 87.19 256 ILE A C 1
ATOM 2031 O O . ILE A 1 256 ? 11.474 -1.584 -7.336 1.00 87.19 256 ILE A O 1
ATOM 2035 N N . VAL A 1 257 ? 9.690 -0.344 -6.797 1.00 89.38 257 VAL A N 1
ATOM 2036 C CA . VAL A 1 257 ? 8.691 -1.344 -7.212 1.00 89.38 257 VAL A CA 1
ATOM 2037 C C . VAL A 1 257 ? 8.762 -1.611 -8.710 1.00 89.38 257 VAL A C 1
ATOM 2039 O O . VAL A 1 257 ? 8.644 -2.764 -9.125 1.00 89.38 257 VAL A O 1
ATOM 2042 N N . ALA A 1 258 ? 9.018 -0.584 -9.523 1.00 87.62 258 ALA A N 1
ATOM 2043 C CA . ALA A 1 258 ? 9.231 -0.747 -10.960 1.00 87.62 258 ALA A CA 1
ATOM 2044 C C . ALA A 1 258 ? 10.425 -1.673 -11.276 1.00 87.62 258 ALA A C 1
ATOM 2046 O O . ALA A 1 258 ? 10.437 -2.320 -12.325 1.00 87.62 258 ALA A O 1
ATOM 2047 N N . GLN A 1 259 ? 11.394 -1.778 -10.357 1.00 88.88 259 GLN A N 1
ATOM 2048 C CA . GLN A 1 259 ? 12.575 -2.642 -10.470 1.00 88.88 259 GLN A CA 1
ATOM 2049 C C . GLN A 1 259 ? 12.475 -3.958 -9.691 1.00 88.88 259 GLN A C 1
ATOM 2051 O O . GLN A 1 259 ? 13.343 -4.820 -9.820 1.00 88.88 259 GLN A O 1
ATOM 2056 N N . ALA A 1 260 ? 11.395 -4.181 -8.939 1.00 92.06 260 ALA A N 1
ATOM 2057 C CA . ALA A 1 260 ? 11.224 -5.377 -8.111 1.00 92.06 260 ALA A CA 1
ATOM 2058 C C . ALA A 1 260 ? 11.128 -6.689 -8.917 1.00 92.06 260 ALA A C 1
ATOM 2060 O O . ALA A 1 260 ? 11.202 -7.772 -8.343 1.00 92.06 260 ALA A O 1
ATOM 2061 N N . GLY A 1 261 ? 10.945 -6.615 -10.240 1.00 92.00 261 GLY A N 1
ATOM 2062 C CA . GLY A 1 261 ? 10.879 -7.778 -11.129 1.00 92.00 261 GLY A CA 1
ATOM 2063 C C . GLY A 1 261 ? 12.223 -8.226 -11.711 1.00 92.00 261 GLY A C 1
ATOM 2064 O O . GLY A 1 261 ? 12.236 -9.180 -12.493 1.00 92.00 261 GLY A O 1
ATOM 2065 N N . ARG A 1 262 ? 13.333 -7.560 -11.367 1.00 91.44 262 ARG A N 1
ATOM 2066 C CA . ARG A 1 262 ? 14.691 -7.933 -11.795 1.00 91.44 262 ARG A CA 1
ATOM 2067 C C . ARG A 1 262 ? 15.154 -9.255 -11.184 1.00 91.44 262 ARG A C 1
ATOM 2069 O O . ARG A 1 262 ? 14.649 -9.694 -10.150 1.00 91.44 262 ARG A O 1
ATOM 2076 N N . ALA A 1 263 ? 16.124 -9.904 -11.824 1.00 90.62 263 ALA A N 1
ATOM 2077 C CA . ALA A 1 263 ? 16.638 -11.187 -11.349 1.00 90.62 263 ALA A CA 1
ATOM 2078 C C . ALA A 1 263 ? 17.204 -11.067 -9.921 1.00 90.62 263 ALA A C 1
ATOM 2080 O O . ALA A 1 263 ? 18.018 -10.197 -9.634 1.00 90.62 263 ALA A O 1
ATOM 2081 N N . GLY A 1 264 ? 16.744 -11.933 -9.016 1.00 89.94 264 GLY A N 1
ATOM 2082 C CA . GLY A 1 264 ? 17.160 -11.939 -7.611 1.00 89.94 264 GLY A CA 1
ATOM 2083 C C . GLY A 1 264 ? 16.699 -10.735 -6.777 1.00 89.94 264 GLY A C 1
ATOM 2084 O O . GLY A 1 264 ? 17.085 -10.637 -5.620 1.00 89.94 264 GLY A O 1
ATOM 2085 N N . ALA A 1 265 ? 15.867 -9.823 -7.282 1.00 93.25 265 ALA A N 1
ATOM 2086 C CA . ALA A 1 265 ? 15.413 -8.691 -6.473 1.00 93.25 265 ALA A CA 1
ATOM 2087 C C . ALA A 1 265 ? 14.506 -9.152 -5.313 1.00 93.25 265 ALA A C 1
ATOM 2089 O O . ALA A 1 265 ? 13.555 -9.904 -5.523 1.00 93.25 265 ALA A O 1
ATOM 2090 N N . VAL A 1 266 ? 14.765 -8.678 -4.090 1.00 95.94 266 VAL A N 1
ATOM 2091 C CA . VAL A 1 266 ? 13.896 -8.915 -2.924 1.00 95.94 266 VAL A CA 1
ATOM 2092 C C . VAL A 1 266 ? 13.312 -7.590 -2.461 1.00 95.94 266 VAL A C 1
ATOM 2094 O O . VAL A 1 266 ? 14.039 -6.647 -2.156 1.00 95.94 266 VAL A O 1
ATOM 2097 N N . THR A 1 267 ? 11.986 -7.509 -2.417 1.00 95.25 267 THR A N 1
ATOM 2098 C CA . THR A 1 267 ? 11.260 -6.305 -2.000 1.00 95.25 267 THR A CA 1
ATOM 2099 C C . THR A 1 267 ? 10.271 -6.650 -0.897 1.00 95.25 267 THR A C 1
ATOM 2101 O O . THR A 1 267 ? 9.454 -7.555 -1.050 1.00 95.25 267 THR A O 1
ATOM 2104 N N . ILE A 1 268 ? 10.333 -5.919 0.211 1.00 94.94 268 ILE A N 1
ATOM 2105 C CA . ILE A 1 268 ? 9.414 -6.021 1.343 1.00 94.94 268 ILE A CA 1
ATOM 2106 C C . ILE A 1 268 ? 8.496 -4.803 1.293 1.00 94.94 268 ILE A C 1
ATOM 2108 O O . ILE A 1 268 ? 8.971 -3.670 1.283 1.00 94.94 268 ILE A O 1
ATOM 2112 N N . ALA A 1 269 ? 7.189 -5.033 1.247 1.00 91.62 269 ALA A N 1
ATOM 2113 C CA . ALA A 1 269 ? 6.179 -3.994 1.131 1.00 91.62 269 ALA A CA 1
ATOM 2114 C C . ALA A 1 269 ? 5.198 -4.058 2.303 1.00 91.62 269 ALA A C 1
ATOM 2116 O O . ALA A 1 269 ? 4.526 -5.074 2.503 1.00 91.62 269 ALA A O 1
ATOM 2117 N N . THR A 1 270 ? 5.069 -2.952 3.038 1.00 88.50 270 THR A N 1
ATOM 2118 C CA . THR A 1 270 ? 3.999 -2.791 4.025 1.00 88.50 270 THR A CA 1
ATOM 2119 C C . THR A 1 270 ? 2.666 -2.554 3.320 1.00 88.50 270 THR A C 1
ATOM 2121 O O . THR A 1 270 ? 2.512 -1.633 2.518 1.00 88.50 270 THR A O 1
ATOM 2124 N N . ASN A 1 271 ? 1.659 -3.369 3.628 1.00 80.44 271 ASN A N 1
ATOM 2125 C CA . ASN A 1 271 ? 0.286 -3.260 3.132 1.00 80.44 271 ASN A CA 1
ATOM 2126 C C . ASN A 1 271 ? 0.192 -3.020 1.609 1.00 80.44 271 ASN A C 1
ATOM 2128 O O . ASN A 1 271 ? 0.325 -3.935 0.797 1.00 80.44 271 ASN A O 1
ATOM 2132 N N . MET A 1 272 ? -0.086 -1.768 1.228 1.00 66.75 272 MET A N 1
ATOM 2133 C CA . MET A 1 272 ? -0.303 -1.301 -0.140 1.00 66.75 272 MET A CA 1
ATOM 2134 C C . MET A 1 272 ? 0.856 -0.439 -0.671 1.00 66.75 272 MET A C 1
ATOM 2136 O O . MET A 1 272 ? 0.652 0.284 -1.648 1.00 66.75 272 MET A O 1
ATOM 2140 N N . ALA A 1 273 ? 2.050 -0.489 -0.072 1.00 75.62 273 ALA A N 1
ATOM 2141 C CA . ALA A 1 273 ? 3.229 0.180 -0.623 1.00 75.62 273 ALA A CA 1
ATOM 2142 C C . ALA A 1 273 ? 3.445 -0.243 -2.092 1.00 75.62 273 ALA A C 1
ATOM 2144 O O . ALA A 1 273 ? 3.235 -1.404 -2.466 1.00 75.62 273 ALA A O 1
ATOM 2145 N N . GLY A 1 274 ? 3.771 0.714 -2.964 1.00 67.50 274 GLY A N 1
ATOM 2146 C CA . GLY A 1 274 ? 3.887 0.451 -4.405 1.00 67.50 274 GLY A CA 1
ATOM 2147 C C . GLY A 1 274 ? 2.565 0.169 -5.131 1.00 67.50 274 GLY A C 1
ATOM 2148 O O . GLY A 1 274 ? 2.537 -0.493 -6.177 1.00 67.50 274 GLY A O 1
ATOM 2149 N N . ARG A 1 275 ? 1.413 0.566 -4.581 1.00 80.00 275 ARG A N 1
ATOM 2150 C CA . ARG A 1 275 ? 0.131 0.540 -5.308 1.00 80.00 275 ARG A CA 1
ATOM 2151 C C . ARG A 1 275 ? 0.146 1.526 -6.474 1.00 80.00 275 ARG A C 1
ATOM 2153 O O . ARG A 1 275 ? 0.545 2.664 -6.321 1.00 80.00 275 ARG A O 1
ATOM 2160 N N . GLY A 1 276 ? -0.329 1.063 -7.630 1.00 79.81 276 GLY A N 1
ATOM 2161 C CA . GLY A 1 276 ? -0.339 1.839 -8.874 1.00 79.81 276 GLY A CA 1
ATOM 2162 C C . GLY A 1 276 ? 0.840 1.536 -9.801 1.00 79.81 276 GLY A C 1
ATOM 2163 O O . GLY A 1 276 ? 0.695 1.707 -11.005 1.00 79.81 276 GLY A O 1
ATOM 2164 N N . THR A 1 277 ? 1.939 0.985 -9.276 1.00 85.12 277 THR A N 1
ATOM 2165 C CA . THR A 1 277 ? 3.125 0.647 -10.075 1.00 85.12 277 THR A CA 1
ATOM 2166 C C . THR A 1 277 ? 3.150 -0.831 -10.451 1.00 85.12 277 THR A C 1
ATOM 2168 O O . THR A 1 277 ? 2.951 -1.725 -9.615 1.00 85.12 277 THR A O 1
ATOM 2171 N N . ASP A 1 278 ? 3.388 -1.098 -11.731 1.00 87.50 278 ASP A N 1
ATOM 2172 C CA . ASP A 1 278 ? 3.440 -2.448 -12.273 1.00 87.50 278 ASP A CA 1
ATOM 2173 C C . ASP A 1 278 ? 4.837 -3.053 -12.138 1.00 87.50 278 ASP A C 1
ATOM 2175 O O . ASP A 1 278 ? 5.830 -2.467 -12.558 1.00 87.50 278 ASP A O 1
ATOM 2179 N N . ILE A 1 279 ? 4.894 -4.258 -11.565 1.00 92.00 279 ILE A N 1
ATOM 2180 C CA . ILE A 1 279 ? 6.118 -5.057 -11.478 1.00 92.00 279 ILE A CA 1
ATOM 2181 C C . ILE A 1 279 ? 6.234 -5.860 -12.772 1.00 92.00 279 ILE A C 1
ATOM 2183 O O . ILE A 1 279 ? 5.461 -6.796 -12.997 1.00 92.00 279 ILE A O 1
ATOM 2187 N N . ILE A 1 280 ? 7.175 -5.463 -13.623 1.00 92.19 280 ILE A N 1
ATOM 2188 C CA . ILE A 1 280 ? 7.475 -6.107 -14.904 1.00 92.19 280 ILE A CA 1
ATOM 2189 C C . ILE A 1 280 ? 8.685 -7.024 -14.703 1.00 92.19 280 ILE A C 1
ATOM 2191 O O . ILE A 1 280 ? 9.669 -6.620 -14.082 1.00 92.19 280 ILE A O 1
ATOM 2195 N N . LEU A 1 281 ? 8.616 -8.264 -15.196 1.00 92.31 281 LEU A N 1
ATOM 2196 C CA . LEU A 1 281 ? 9.743 -9.200 -15.107 1.00 92.31 281 LEU A CA 1
ATOM 2197 C C . LEU A 1 281 ? 10.939 -8.660 -15.907 1.00 92.31 281 LEU A C 1
ATOM 2199 O O . LEU A 1 281 ? 10.769 -8.237 -17.044 1.00 92.31 281 LEU A O 1
ATOM 2203 N N . GLY A 1 282 ? 12.132 -8.672 -15.309 1.00 86.19 282 GLY A N 1
ATOM 2204 C CA . GLY A 1 282 ? 13.337 -8.039 -15.863 1.00 86.19 282 GLY A CA 1
ATOM 2205 C C . GLY A 1 282 ? 13.484 -6.544 -15.541 1.00 86.19 282 GLY A C 1
ATOM 2206 O O . GLY A 1 282 ? 14.545 -5.982 -15.786 1.00 86.19 282 GLY A O 1
ATOM 2207 N N . GLY A 1 283 ? 12.469 -5.905 -14.945 1.00 87.12 283 GLY A N 1
ATOM 2208 C CA . GLY A 1 283 ? 12.461 -4.471 -14.633 1.00 87.12 283 GLY A CA 1
ATOM 2209 C C . GLY A 1 283 ? 11.848 -3.605 -15.739 1.00 87.12 283 GLY A C 1
ATOM 2210 O O . GLY A 1 283 ? 11.500 -4.080 -16.819 1.00 87.12 283 GLY A O 1
ATOM 2211 N N . ASN A 1 284 ? 11.675 -2.312 -15.456 1.00 87.88 284 ASN A N 1
ATOM 2212 C CA . ASN A 1 284 ? 11.089 -1.351 -16.395 1.00 87.88 284 ASN A CA 1
ATOM 2213 C C . ASN A 1 284 ? 12.155 -0.400 -16.962 1.00 87.88 284 ASN A C 1
ATOM 2215 O O . ASN A 1 284 ? 12.523 0.580 -16.312 1.00 87.88 284 ASN A O 1
ATOM 2219 N N . SER A 1 285 ? 12.628 -0.679 -18.178 1.00 86.25 285 SER A N 1
ATOM 2220 C CA . SER A 1 285 ? 13.665 0.096 -18.876 1.00 86.25 285 SER A CA 1
ATOM 2221 C C . SER A 1 285 ? 13.254 1.532 -19.204 1.00 86.25 285 SER A C 1
ATOM 2223 O O . SER A 1 285 ? 14.075 2.443 -19.127 1.00 86.25 285 SER A O 1
ATOM 2225 N N . ASP A 1 286 ? 11.980 1.753 -19.535 1.00 86.50 286 ASP A N 1
ATOM 2226 C CA . ASP A 1 286 ? 11.440 3.080 -19.835 1.00 86.50 286 ASP A CA 1
ATOM 2227 C C . ASP A 1 286 ? 11.520 3.978 -18.602 1.00 86.50 286 ASP A C 1
ATOM 2229 O O . ASP A 1 286 ? 11.983 5.115 -18.661 1.00 86.50 286 ASP A O 1
ATOM 2233 N N . TYR A 1 287 ? 11.142 3.412 -17.459 1.00 84.94 287 TYR A N 1
ATOM 2234 C CA . TYR A 1 287 ? 11.212 4.089 -16.178 1.00 84.94 287 TYR A CA 1
ATOM 2235 C C . TYR A 1 287 ? 12.667 4.352 -15.748 1.00 84.94 287 TYR A C 1
ATOM 2237 O O . TYR A 1 287 ? 12.984 5.461 -15.324 1.00 84.94 287 TYR A O 1
ATOM 2245 N N . MET A 1 288 ? 13.579 3.384 -15.936 1.00 86.75 288 MET A N 1
ATOM 2246 C CA . MET A 1 288 ? 15.017 3.571 -15.667 1.00 86.75 288 MET A CA 1
ATOM 2247 C C . MET A 1 288 ? 15.632 4.683 -16.522 1.00 86.75 288 MET A C 1
ATOM 2249 O O . MET A 1 288 ? 16.438 5.465 -16.022 1.00 86.75 288 MET A O 1
ATOM 2253 N N . ALA A 1 289 ? 15.262 4.766 -17.804 1.00 87.00 289 ALA A N 1
ATOM 2254 C CA . ALA A 1 289 ? 15.774 5.792 -18.704 1.00 87.00 289 ALA A CA 1
ATOM 2255 C C . ALA A 1 289 ? 15.342 7.194 -18.252 1.00 87.00 289 ALA A C 1
ATOM 2257 O O . ALA A 1 289 ? 16.177 8.094 -18.158 1.00 87.00 289 ALA A O 1
ATOM 2258 N N . ARG A 1 290 ? 14.064 7.367 -17.889 1.00 87.81 290 ARG A N 1
ATOM 2259 C CA . ARG A 1 290 ? 13.548 8.631 -17.335 1.00 87.81 290 ARG A CA 1
ATOM 2260 C C . ARG A 1 290 ? 14.258 9.013 -16.038 1.00 87.81 290 ARG A C 1
ATOM 2262 O O . ARG A 1 290 ? 14.677 10.159 -15.899 1.00 87.81 290 ARG A O 1
ATOM 2269 N N . LEU A 1 291 ? 14.437 8.054 -15.125 1.00 85.69 291 LEU A N 1
ATOM 2270 C CA . LEU A 1 291 ? 15.128 8.274 -13.854 1.00 85.69 291 LEU A CA 1
ATOM 2271 C C . LEU A 1 291 ? 16.585 8.697 -14.073 1.00 85.69 291 LEU A C 1
ATOM 2273 O O . LEU A 1 291 ? 17.053 9.645 -13.445 1.00 85.69 291 LEU A O 1
ATOM 2277 N N . LYS A 1 292 ? 17.280 8.054 -15.019 1.00 86.56 292 LYS A N 1
ATOM 2278 C CA . LYS A 1 292 ? 18.666 8.396 -15.343 1.00 86.56 292 LYS A CA 1
ATOM 2279 C C . LYS A 1 292 ? 18.790 9.803 -15.920 1.00 86.56 292 LYS A C 1
ATOM 2281 O O . LYS A 1 292 ? 19.684 10.549 -15.530 1.00 86.56 292 LYS A O 1
ATOM 2286 N N . LEU A 1 293 ? 17.882 10.185 -16.818 1.00 85.94 293 LEU A N 1
ATOM 2287 C CA . LEU A 1 293 ? 17.844 11.548 -17.343 1.00 85.94 293 LEU A CA 1
ATOM 2288 C C . LEU A 1 293 ? 17.530 12.563 -16.243 1.00 85.94 293 LEU A C 1
ATOM 2290 O O . LEU A 1 293 ? 18.205 13.586 -16.169 1.00 85.94 293 LEU A O 1
ATOM 2294 N N . ARG A 1 294 ? 16.562 12.273 -15.365 1.00 86.25 294 ARG A N 1
ATOM 2295 C CA . ARG A 1 294 ? 16.265 13.111 -14.195 1.00 86.25 294 ARG A CA 1
ATOM 2296 C C . ARG A 1 294 ? 17.522 13.310 -13.350 1.00 86.25 294 ARG A C 1
ATOM 2298 O O . ARG A 1 294 ? 17.871 14.449 -13.083 1.00 86.25 294 ARG A O 1
ATOM 2305 N N . GLU A 1 295 ? 18.249 12.248 -13.009 1.00 85.00 295 GLU A N 1
ATOM 2306 C CA . GLU A 1 295 ? 19.492 12.322 -12.224 1.00 85.00 295 GLU A CA 1
ATOM 2307 C C . GLU A 1 295 ? 20.555 13.231 -12.871 1.00 85.00 295 GLU A C 1
ATOM 2309 O O . GLU A 1 295 ? 21.141 14.078 -12.196 1.00 85.00 295 GLU A O 1
ATOM 2314 N N . VAL A 1 296 ? 20.774 13.102 -14.185 1.00 85.38 296 VAL A N 1
ATOM 2315 C CA . VAL A 1 296 ? 21.760 13.913 -14.925 1.00 85.38 296 VAL A CA 1
ATOM 2316 C C . VAL A 1 296 ? 21.344 15.387 -15.016 1.00 85.38 296 VAL A C 1
ATOM 2318 O O . VAL A 1 296 ? 22.191 16.283 -14.960 1.00 85.38 296 VAL A O 1
ATOM 2321 N N . LEU A 1 297 ? 20.045 15.652 -15.168 1.00 84.81 297 LEU A N 1
ATOM 2322 C CA . LEU A 1 297 ? 19.501 16.987 -15.414 1.00 84.81 297 LEU A CA 1
ATOM 2323 C C . LEU A 1 297 ? 19.212 17.775 -14.130 1.00 84.81 297 LEU A C 1
ATOM 2325 O O . LEU A 1 297 ? 19.364 18.997 -14.126 1.00 84.81 297 LEU A O 1
ATOM 2329 N N . LEU A 1 298 ? 18.850 17.100 -13.037 1.00 82.38 298 LEU A N 1
ATOM 2330 C CA . LEU A 1 298 ? 18.413 17.729 -11.787 1.00 82.38 298 LEU A CA 1
ATOM 2331 C C . LEU A 1 298 ? 19.498 18.640 -11.199 1.00 82.38 298 LEU A C 1
ATOM 2333 O O . LEU A 1 298 ? 19.219 19.787 -10.870 1.00 82.38 298 LEU A O 1
ATOM 2337 N N . GLY A 1 299 ? 20.759 18.196 -11.182 1.00 75.50 299 GLY A N 1
ATOM 2338 C CA . GLY A 1 299 ? 21.875 19.003 -10.667 1.00 75.50 299 GLY A CA 1
ATOM 2339 C C . GLY A 1 299 ? 22.241 20.237 -11.507 1.00 75.50 299 GLY A C 1
ATOM 2340 O O . GLY A 1 299 ? 22.994 21.088 -11.032 1.00 75.50 299 GLY A O 1
ATOM 2341 N N . ARG A 1 300 ? 21.743 20.338 -12.749 1.00 79.25 300 ARG A N 1
ATOM 2342 C CA . ARG A 1 300 ? 22.093 21.406 -13.705 1.00 79.25 300 ARG A CA 1
ATOM 2343 C C . ARG A 1 300 ? 20.934 22.354 -14.019 1.00 79.25 300 ARG A C 1
ATOM 2345 O O . ARG A 1 300 ? 21.166 23.520 -14.297 1.00 79.25 300 ARG A O 1
ATOM 2352 N N . LEU A 1 301 ? 19.695 21.870 -13.997 1.00 76.25 301 LEU A N 1
ATOM 2353 C CA . LEU A 1 301 ? 18.525 22.640 -14.438 1.00 76.25 301 LEU A CA 1
ATOM 2354 C C . LEU A 1 301 ? 17.605 23.084 -13.301 1.00 76.25 301 LEU A C 1
ATOM 2356 O O . LEU A 1 301 ? 16.829 24.021 -13.494 1.00 76.25 301 LEU A O 1
ATOM 2360 N N . VAL A 1 302 ? 17.686 22.442 -12.133 1.00 77.25 302 VAL A N 1
ATOM 2361 C CA . VAL A 1 302 ? 16.751 22.673 -11.027 1.00 77.25 302 VAL A CA 1
ATOM 2362 C C . VAL A 1 302 ? 17.372 23.569 -9.957 1.00 77.25 302 VAL A C 1
ATOM 2364 O O . VAL A 1 302 ? 18.548 23.428 -9.611 1.00 77.25 302 VAL A O 1
ATOM 2367 N N . LYS A 1 303 ? 16.580 24.505 -9.423 1.00 72.50 303 LYS A N 1
ATOM 2368 C CA . LYS A 1 303 ? 16.963 25.292 -8.239 1.00 72.50 303 LYS A CA 1
ATOM 2369 C C . LYS A 1 303 ? 16.995 24.382 -7.006 1.00 72.50 303 LYS A C 1
ATOM 2371 O O . LYS A 1 303 ? 16.001 23.703 -6.768 1.00 72.50 303 LYS A O 1
ATOM 2376 N N . PRO A 1 304 ? 18.075 24.358 -6.205 1.00 65.62 304 PRO A N 1
ATOM 2377 C CA . PRO A 1 304 ? 18.010 23.715 -4.898 1.00 65.62 304 PRO A CA 1
ATOM 2378 C C . PRO A 1 304 ? 16.963 24.446 -4.047 1.00 65.62 304 PRO A C 1
ATOM 2380 O O . PRO A 1 304 ? 17.017 25.670 -3.934 1.00 65.62 304 PRO A O 1
ATOM 2383 N N . GLU A 1 305 ? 15.991 23.715 -3.503 1.00 58.47 305 GLU A N 1
ATOM 2384 C CA . GLU A 1 305 ? 15.031 24.281 -2.555 1.00 58.47 305 GLU A CA 1
ATOM 2385 C C . GLU A 1 305 ? 15.776 24.645 -1.261 1.00 58.47 305 GLU A C 1
ATOM 2387 O O . GLU A 1 305 ? 16.333 23.783 -0.580 1.00 58.47 305 GLU A O 1
ATOM 2392 N N . ASP A 1 306 ? 15.841 25.941 -0.949 1.00 52.78 306 ASP A N 1
ATOM 2393 C CA . ASP A 1 306 ? 16.314 26.445 0.341 1.00 52.78 306 ASP A CA 1
ATOM 2394 C C . ASP A 1 306 ? 15.211 26.211 1.385 1.00 52.78 306 ASP A C 1
ATOM 2396 O O . ASP A 1 306 ? 14.403 27.098 1.634 1.00 52.78 306 ASP A O 1
ATOM 2400 N N . ASP A 1 307 ? 15.175 25.033 2.011 1.00 43.59 307 ASP A N 1
ATOM 2401 C CA . ASP A 1 307 ? 14.367 24.803 3.215 1.00 43.59 307 ASP A CA 1
ATOM 2402 C C . ASP A 1 307 ? 15.025 23.771 4.144 1.00 43.59 307 ASP A C 1
ATOM 2404 O O . ASP A 1 307 ? 14.729 22.582 4.116 1.00 43.59 307 ASP A O 1
ATOM 2408 N N . HIS A 1 308 ? 15.985 24.248 4.946 1.00 37.91 308 HIS A N 1
ATOM 2409 C CA . HIS A 1 308 ? 16.121 23.996 6.391 1.00 37.91 308 HIS A CA 1
ATOM 2410 C C . HIS A 1 308 ? 17.450 24.606 6.869 1.00 37.91 308 HIS A C 1
ATOM 2412 O O . HIS A 1 308 ? 18.489 23.946 6.896 1.00 37.91 308 HIS A O 1
ATOM 2418 N N . LYS A 1 309 ? 17.448 25.882 7.277 1.00 39.06 309 LYS A N 1
ATOM 2419 C CA . LYS A 1 309 ? 18.502 26.363 8.182 1.00 39.06 309 LYS A CA 1
ATOM 2420 C C . LYS A 1 309 ? 18.157 25.833 9.578 1.00 39.06 309 LYS A C 1
ATOM 2422 O O . LYS A 1 309 ? 17.160 26.298 10.130 1.00 39.06 309 LYS A O 1
ATOM 2427 N N . PRO A 1 310 ? 18.924 24.896 10.170 1.00 35.41 310 PRO A N 1
ATOM 2428 C CA . PRO A 1 310 ? 18.756 24.599 11.587 1.00 35.41 310 PRO A CA 1
ATOM 2429 C C . PRO A 1 310 ? 18.958 25.900 12.386 1.00 35.41 310 PRO A C 1
ATOM 2431 O O . PRO A 1 310 ? 19.769 26.741 11.975 1.00 35.41 310 PRO A O 1
ATOM 2434 N N . PRO A 1 311 ? 18.222 26.115 13.492 1.00 39.25 311 PRO A N 1
ATOM 2435 C CA . PRO A 1 311 ? 18.328 27.343 14.263 1.00 39.25 311 PRO A CA 1
ATOM 2436 C C . PRO A 1 311 ? 19.773 27.510 14.729 1.00 39.25 311 PRO A C 1
ATOM 2438 O O . PRO A 1 311 ? 20.330 26.658 15.420 1.00 39.25 311 PRO A O 1
ATOM 2441 N N . VAL A 1 312 ? 20.388 28.606 14.296 1.00 40.09 312 VAL A N 1
ATOM 2442 C CA . VAL A 1 312 ? 21.751 28.981 14.660 1.00 40.09 312 VAL A CA 1
ATOM 2443 C C . VAL A 1 312 ? 21.799 29.140 16.186 1.00 40.09 312 VAL A C 1
ATOM 2445 O O . VAL A 1 312 ? 21.068 29.982 16.714 1.00 40.09 312 VAL A O 1
ATOM 2448 N N . PRO A 1 313 ? 22.627 28.383 16.929 1.00 38.47 313 PRO A N 1
ATOM 2449 C CA . PRO A 1 313 ? 22.844 28.674 18.335 1.00 38.47 313 PRO A CA 1
ATOM 2450 C C . PRO A 1 313 ? 23.572 30.015 18.448 1.00 38.47 313 PRO A C 1
ATOM 2452 O O . PRO A 1 313 ? 24.541 30.270 17.731 1.00 38.47 313 PRO A O 1
ATOM 2455 N N . LEU A 1 314 ? 23.105 30.868 19.359 1.00 41.62 314 LEU A N 1
ATOM 2456 C CA . LEU A 1 314 ? 23.752 32.129 19.711 1.00 41.62 314 LEU A CA 1
ATOM 2457 C C . LEU A 1 314 ? 25.250 31.915 19.987 1.00 41.62 314 LEU A C 1
ATOM 2459 O O . LEU A 1 314 ? 25.643 31.113 20.835 1.00 41.62 314 LEU A O 1
ATOM 2463 N N . GLN A 1 315 ? 26.067 32.666 19.249 1.00 36.28 315 GLN A N 1
ATOM 2464 C CA . GLN A 1 315 ? 27.520 32.748 19.353 1.00 36.28 315 GLN A CA 1
ATOM 2465 C C . GLN A 1 315 ? 28.032 32.803 20.800 1.00 36.28 315 GLN A C 1
ATOM 2467 O O . GLN A 1 315 ? 27.659 33.683 21.577 1.00 36.28 315 GLN A O 1
ATOM 2472 N N . ARG A 1 316 ? 29.040 31.973 21.091 1.00 31.34 316 ARG A N 1
ATOM 2473 C CA . ARG A 1 316 ? 30.127 32.330 22.012 1.00 31.34 316 ARG A CA 1
ATOM 2474 C C . ARG A 1 316 ? 31.489 32.101 21.345 1.00 31.34 316 ARG A C 1
ATOM 2476 O O . ARG A 1 316 ? 31.916 30.973 21.150 1.00 31.34 316 ARG A O 1
ATOM 2483 N N . SER A 1 317 ? 32.111 33.228 20.988 1.00 30.58 317 SER A N 1
ATOM 2484 C CA . SER A 1 317 ? 33.554 33.544 21.009 1.00 30.58 317 SER A CA 1
ATOM 2485 C C . SER A 1 317 ? 34.589 32.539 20.452 1.00 30.58 317 SER A C 1
ATOM 2487 O O . SER A 1 317 ? 35.054 31.655 21.157 1.00 30.58 317 SER A O 1
ATOM 2489 N N . ALA A 1 318 ? 35.011 32.824 19.212 1.00 31.45 318 ALA A N 1
ATOM 2490 C CA . ALA A 1 318 ? 36.384 32.988 18.691 1.00 31.45 318 ALA A CA 1
ATOM 2491 C C . ALA A 1 318 ? 37.538 32.024 19.075 1.00 31.45 318 ALA A C 1
ATOM 2493 O O . ALA A 1 318 ? 38.061 32.083 20.183 1.00 31.45 318 ALA A O 1
ATOM 2494 N N . ALA A 1 319 ? 38.083 31.339 18.055 1.00 30.16 319 ALA A N 1
ATOM 2495 C CA . ALA A 1 319 ? 39.525 31.244 17.751 1.00 30.16 319 ALA A CA 1
ATOM 2496 C C . ALA A 1 319 ? 39.737 30.820 16.267 1.00 30.16 319 ALA A C 1
ATOM 2498 O O . ALA A 1 319 ? 38.880 30.114 15.733 1.00 30.16 319 ALA A O 1
ATOM 2499 N N . PRO A 1 320 ? 40.815 31.252 15.572 1.00 36.94 320 PRO A N 1
ATOM 2500 C CA . PRO A 1 320 ? 40.949 31.135 14.117 1.00 36.94 320 PRO A CA 1
ATOM 2501 C C . PRO A 1 320 ? 41.780 29.912 13.696 1.00 36.94 320 PRO A C 1
ATOM 2503 O O . PRO A 1 320 ? 42.855 29.671 14.243 1.00 36.94 320 PRO A O 1
ATOM 2506 N N . GLY A 1 321 ? 41.341 29.173 12.675 1.00 28.95 321 GLY A N 1
ATOM 2507 C CA . GLY A 1 321 ? 42.169 28.119 12.088 1.00 28.95 321 GLY A CA 1
ATOM 2508 C C . GLY A 1 321 ? 41.521 27.384 10.918 1.00 28.95 321 GLY A C 1
ATOM 2509 O O . GLY A 1 321 ? 40.527 26.698 11.104 1.00 28.95 321 GLY A O 1
ATOM 2510 N N . GLY A 1 322 ? 42.151 27.494 9.743 1.00 28.00 322 GLY A N 1
ATOM 2511 C CA . GLY A 1 322 ? 42.114 26.488 8.676 1.00 28.00 322 GLY A CA 1
ATOM 2512 C C . GLY A 1 322 ? 40.896 26.499 7.752 1.00 28.00 322 GLY A C 1
ATOM 2513 O O . GLY A 1 322 ? 39.889 25.862 8.036 1.00 28.00 322 GLY A O 1
ATOM 2514 N N . PHE A 1 323 ? 41.035 27.131 6.584 1.00 29.81 323 PHE A N 1
ATOM 2515 C CA . PHE A 1 323 ? 40.183 26.841 5.432 1.00 29.81 323 PHE A CA 1
ATOM 2516 C C . PHE A 1 323 ? 40.461 25.410 4.948 1.00 29.81 323 PHE A C 1
ATOM 2518 O O . PHE A 1 323 ? 41.535 25.130 4.418 1.00 29.81 323 PHE A O 1
ATOM 2525 N N . ALA A 1 324 ? 39.488 24.524 5.132 1.00 29.09 324 ALA A N 1
ATOM 2526 C CA . ALA A 1 324 ? 39.335 23.301 4.360 1.00 29.09 324 ALA A CA 1
ATOM 2527 C C . ALA A 1 324 ? 37.897 23.288 3.831 1.00 29.09 324 ALA A C 1
ATOM 2529 O O . ALA A 1 324 ? 36.953 23.463 4.603 1.00 29.09 324 ALA A O 1
ATOM 2530 N N . ASP A 1 325 ? 37.756 23.159 2.513 1.00 29.72 325 ASP A N 1
ATOM 2531 C CA . ASP A 1 325 ? 36.490 23.190 1.785 1.00 29.72 325 ASP A CA 1
ATOM 2532 C C . ASP A 1 325 ? 35.475 22.196 2.368 1.00 29.72 325 ASP A C 1
ATOM 2534 O O . ASP A 1 325 ? 35.604 20.978 2.229 1.00 29.72 325 ASP A O 1
ATOM 2538 N N . ALA A 1 326 ? 34.441 22.726 3.024 1.00 27.16 326 ALA A N 1
ATOM 2539 C CA . ALA A 1 326 ? 33.289 21.950 3.448 1.00 27.16 326 ALA A CA 1
ATOM 2540 C C . ALA A 1 326 ? 32.391 21.704 2.229 1.00 27.16 326 ALA A C 1
ATOM 2542 O O . ALA A 1 326 ? 31.775 22.624 1.688 1.00 27.16 326 ALA A O 1
ATOM 2543 N N . ALA A 1 327 ? 32.352 20.448 1.786 1.00 28.69 327 ALA A N 1
ATOM 2544 C CA . ALA A 1 327 ? 31.481 19.977 0.723 1.00 28.69 327 ALA A CA 1
ATOM 2545 C C . ALA A 1 327 ? 30.007 20.316 1.016 1.00 28.69 327 ALA A C 1
ATOM 2547 O O . ALA A 1 327 ? 29.516 20.122 2.129 1.00 28.69 327 ALA A O 1
ATOM 2548 N N . ALA A 1 328 ? 29.309 20.802 -0.013 1.00 27.61 328 ALA A N 1
ATOM 2549 C CA . ALA A 1 328 ? 27.861 20.993 -0.021 1.00 27.61 328 ALA A CA 1
ATOM 2550 C C . ALA A 1 328 ? 27.125 19.696 0.383 1.00 27.61 328 ALA A C 1
ATOM 2552 O O . ALA A 1 328 ? 27.654 18.607 0.136 1.00 27.61 328 ALA A O 1
ATOM 2553 N N . PRO A 1 329 ? 25.911 19.775 0.962 1.00 27.86 329 PRO A N 1
ATOM 2554 C CA . PRO A 1 329 ? 25.164 18.596 1.380 1.00 27.86 329 PRO A CA 1
ATOM 2555 C C . PRO A 1 329 ? 24.793 17.770 0.145 1.00 27.86 329 PRO A C 1
ATOM 2557 O O . PRO A 1 329 ? 23.863 18.079 -0.595 1.00 27.86 329 PRO A O 1
ATOM 2560 N N . THR A 1 330 ? 25.560 16.716 -0.109 1.00 26.14 330 THR A N 1
ATOM 2561 C CA . THR A 1 330 ? 25.229 15.713 -1.111 1.00 26.14 330 THR A CA 1
ATOM 2562 C C . THR A 1 330 ? 24.092 14.862 -0.569 1.00 26.14 330 THR A C 1
ATOM 2564 O O . THR A 1 330 ? 24.279 14.142 0.414 1.00 26.14 330 THR A O 1
ATOM 2567 N N . LEU A 1 331 ? 22.933 14.907 -1.234 1.00 33.34 331 LEU A N 1
ATOM 2568 C CA . LEU A 1 331 ? 21.968 13.809 -1.187 1.00 33.34 331 LEU A CA 1
ATOM 2569 C C . LEU A 1 331 ? 22.731 12.482 -1.345 1.00 33.34 331 LEU A C 1
ATOM 2571 O O . LEU A 1 331 ? 23.675 12.429 -2.145 1.00 33.34 331 LEU A O 1
ATOM 2575 N N . PRO A 1 332 ? 22.375 11.426 -0.591 1.00 27.14 332 PRO A N 1
ATOM 2576 C CA . PRO A 1 332 ? 23.055 10.147 -0.703 1.00 27.14 332 PRO A CA 1
ATOM 2577 C C . PRO A 1 332 ? 23.003 9.713 -2.165 1.00 27.14 332 PRO A C 1
ATOM 2579 O O . PRO A 1 332 ? 21.917 9.593 -2.736 1.00 27.14 332 PRO A O 1
ATOM 2582 N N . ARG A 1 333 ? 24.185 9.544 -2.774 1.00 31.72 333 ARG A N 1
ATOM 2583 C CA . ARG A 1 333 ? 24.322 9.020 -4.134 1.00 31.72 333 ARG A CA 1
ATOM 2584 C C . ARG A 1 333 ? 23.448 7.776 -4.228 1.00 31.72 333 ARG A C 1
ATOM 2586 O O . ARG A 1 333 ? 23.530 6.906 -3.359 1.00 31.72 333 ARG A O 1
ATOM 2593 N N . SER A 1 334 ? 22.575 7.765 -5.229 1.00 37.06 334 SER A N 1
ATOM 2594 C CA . SER A 1 334 ? 21.801 6.609 -5.663 1.00 37.06 334 SER A CA 1
ATOM 2595 C C . SER A 1 334 ? 22.681 5.367 -5.515 1.00 37.06 334 SER A C 1
ATOM 2597 O O . SER A 1 334 ? 23.720 5.245 -6.160 1.00 37.06 334 SER A O 1
ATOM 2599 N N . GLY A 1 335 ? 22.336 4.489 -4.568 1.00 37.84 335 GLY A N 1
ATOM 2600 C CA . GLY A 1 335 ? 23.045 3.225 -4.418 1.00 37.84 335 GLY A CA 1
ATOM 2601 C C . GLY A 1 335 ? 23.058 2.533 -5.778 1.00 37.84 335 GLY A C 1
ATOM 2602 O O . GLY A 1 335 ? 22.035 2.532 -6.464 1.00 37.84 335 GLY A O 1
ATOM 2603 N N . GLU A 1 336 ? 24.206 1.981 -6.160 1.00 43.69 336 GLU A N 1
ATOM 2604 C CA . GLU A 1 336 ? 24.567 1.399 -7.467 1.00 43.69 336 GLU A CA 1
ATOM 2605 C C . GLU A 1 336 ? 23.639 0.261 -7.981 1.00 43.69 336 GLU A C 1
ATOM 2607 O O . GLU A 1 336 ? 23.987 -0.464 -8.903 1.00 43.69 336 GLU A O 1
ATOM 2612 N N . SER A 1 337 ? 22.444 0.080 -7.411 1.00 58.78 337 SER A N 1
ATOM 2613 C CA . SER A 1 337 ? 21.559 -1.079 -7.572 1.00 58.78 337 SER A CA 1
ATOM 2614 C C . SER A 1 337 ? 20.339 -0.844 -8.484 1.00 58.78 337 SER A C 1
ATOM 2616 O O . SER A 1 337 ? 19.762 -1.801 -9.004 1.00 58.78 337 SER A O 1
ATOM 2618 N N . LEU A 1 338 ? 19.923 0.409 -8.727 1.00 68.25 338 LEU A N 1
ATOM 2619 C CA . LEU A 1 338 ? 18.703 0.672 -9.516 1.00 68.25 338 LEU A CA 1
ATOM 2620 C C . LEU A 1 338 ? 18.895 0.487 -11.029 1.00 68.25 338 LEU A C 1
ATOM 2622 O O . LEU A 1 338 ? 17.941 0.123 -11.717 1.00 68.25 338 LEU A O 1
ATOM 2626 N N . TYR A 1 339 ? 20.106 0.708 -11.544 1.00 79.50 339 TYR A N 1
ATOM 2627 C CA . TYR A 1 339 ? 20.401 0.618 -12.975 1.00 79.50 339 TYR A CA 1
ATOM 2628 C C . TYR A 1 339 ? 20.967 -0.763 -13.354 1.00 79.50 339 TYR A C 1
ATOM 2630 O O . TYR A 1 339 ? 21.638 -1.399 -12.538 1.00 79.50 339 TYR A O 1
ATOM 2638 N N . PRO A 1 340 ? 20.694 -1.266 -14.572 1.00 75.19 340 PRO A N 1
ATOM 2639 C CA . PRO A 1 340 ? 21.061 -2.623 -14.963 1.00 75.19 340 PRO A CA 1
ATOM 2640 C C . PRO A 1 340 ? 22.510 -2.735 -15.447 1.00 75.19 340 PRO A C 1
ATOM 2642 O O . PRO A 1 340 ? 23.141 -3.771 -15.253 1.00 75.19 340 PRO A O 1
ATOM 2645 N N . CYS A 1 341 ? 23.046 -1.675 -16.049 1.00 79.19 341 CYS A N 1
ATOM 2646 C CA . CYS A 1 341 ? 24.429 -1.574 -16.495 1.00 79.19 341 CYS A CA 1
ATOM 2647 C C . CYS A 1 341 ? 24.886 -0.106 -16.467 1.00 79.19 341 CYS A C 1
ATOM 2649 O O . CYS A 1 341 ? 24.039 0.793 -16.533 1.00 79.19 341 CYS A O 1
ATOM 2651 N N . PRO A 1 342 ? 26.203 0.161 -16.383 1.00 81.25 342 PRO A N 1
ATOM 2652 C CA . PRO A 1 342 ? 26.723 1.478 -16.729 1.00 81.25 342 PRO A CA 1
ATOM 2653 C C . PRO A 1 342 ? 26.417 1.780 -18.203 1.00 81.25 342 PRO A C 1
ATOM 2655 O O . PRO A 1 342 ? 26.352 0.864 -19.027 1.00 81.25 342 PRO A O 1
ATOM 2658 N N . LEU A 1 343 ? 26.202 3.057 -18.515 1.00 83.12 343 LEU A N 1
ATOM 2659 C CA . LEU A 1 343 ? 26.005 3.510 -19.892 1.00 83.12 343 LEU A CA 1
ATOM 2660 C C . LEU A 1 343 ? 27.322 3.468 -20.663 1.00 83.12 343 LEU A C 1
ATOM 2662 O O . LEU A 1 343 ? 28.395 3.586 -20.068 1.00 83.12 343 LEU A O 1
ATOM 2666 N N . THR A 1 344 ? 27.237 3.326 -21.983 1.00 87.81 344 THR A N 1
ATOM 2667 C CA . THR A 1 344 ? 28.411 3.486 -22.847 1.00 87.81 344 THR A CA 1
ATOM 2668 C C . THR A 1 344 ? 28.948 4.921 -22.801 1.00 87.81 344 THR A C 1
ATOM 2670 O O . THR A 1 344 ? 28.182 5.878 -22.645 1.00 87.81 344 THR A O 1
ATOM 2673 N N . ASP A 1 345 ? 30.264 5.079 -22.977 1.00 84.81 345 ASP A N 1
ATOM 2674 C CA . ASP A 1 345 ? 30.931 6.390 -22.967 1.00 84.81 345 ASP A CA 1
ATOM 2675 C C . ASP A 1 345 ? 30.323 7.355 -24.002 1.00 84.81 345 ASP A C 1
ATOM 2677 O O . ASP A 1 345 ? 30.186 8.551 -23.740 1.00 84.81 345 ASP A O 1
ATOM 2681 N N . ASP A 1 346 ? 29.889 6.835 -25.154 1.00 87.12 346 ASP A N 1
ATOM 2682 C CA . ASP A 1 346 ? 29.235 7.609 -26.213 1.00 87.12 346 ASP A CA 1
ATOM 2683 C C . ASP A 1 346 ? 27.883 8.175 -25.752 1.00 87.12 346 ASP A C 1
ATOM 2685 O O . ASP A 1 346 ? 27.563 9.345 -25.996 1.00 87.12 346 ASP A O 1
ATOM 2689 N N . THR A 1 347 ? 27.080 7.363 -25.056 1.00 85.88 347 THR A N 1
ATOM 2690 C CA . THR A 1 347 ? 25.780 7.791 -24.528 1.00 85.88 347 THR A CA 1
ATOM 2691 C C . THR A 1 347 ? 25.948 8.770 -23.374 1.00 85.88 347 THR A C 1
ATOM 2693 O O . THR A 1 347 ? 25.217 9.761 -23.316 1.00 85.88 347 THR A O 1
ATOM 2696 N N . ASP A 1 348 ? 26.931 8.566 -22.495 1.00 85.38 348 ASP A N 1
ATOM 2697 C CA . ASP A 1 348 ? 27.202 9.496 -21.395 1.00 85.38 348 ASP A CA 1
ATOM 2698 C C . ASP A 1 348 ? 27.696 10.862 -21.909 1.00 85.38 348 ASP A C 1
ATOM 2700 O O . ASP A 1 348 ? 27.217 11.916 -21.476 1.00 85.38 348 ASP A O 1
ATOM 2704 N N . GLN A 1 349 ? 28.559 10.876 -22.932 1.00 86.81 349 GLN A N 1
ATOM 2705 C CA . GLN A 1 349 ? 28.965 12.111 -23.612 1.00 86.81 349 GLN A CA 1
ATOM 2706 C C . GLN A 1 349 ? 27.780 12.819 -24.282 1.00 86.81 349 GLN A C 1
ATOM 2708 O O . GLN A 1 349 ? 27.653 14.046 -24.172 1.00 86.81 349 GLN A O 1
ATOM 2713 N N . ALA A 1 350 ? 26.888 12.069 -24.937 1.00 87.25 350 ALA A N 1
ATOM 2714 C CA . ALA A 1 350 ? 25.684 12.616 -25.556 1.00 87.25 350 ALA A CA 1
ATOM 2715 C C . ALA A 1 350 ? 24.727 13.229 -24.519 1.00 87.25 350 ALA A C 1
ATOM 2717 O O . ALA A 1 350 ? 24.220 14.332 -24.735 1.00 87.25 350 ALA A O 1
ATOM 2718 N N . LEU A 1 351 ? 24.526 12.574 -23.369 1.00 87.06 351 LEU A N 1
ATOM 2719 C CA . LEU A 1 351 ? 23.745 13.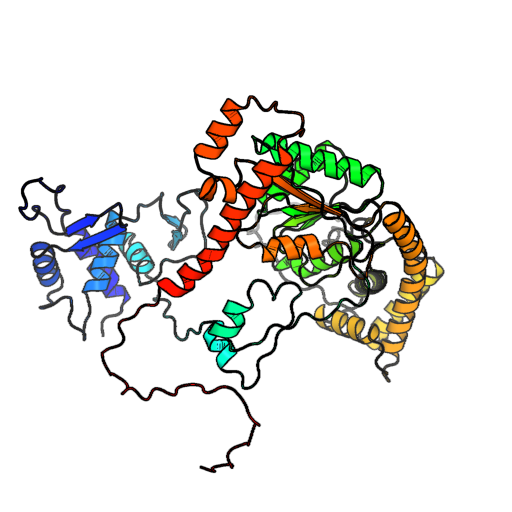113 -22.249 1.00 87.06 351 LEU A CA 1
ATOM 2720 C C . LEU A 1 351 ? 24.393 14.372 -21.666 1.00 87.06 351 LEU A C 1
ATOM 2722 O O . LEU A 1 351 ? 23.710 15.361 -21.392 1.00 87.06 351 LEU A O 1
ATOM 2726 N N . GLY A 1 352 ? 25.719 14.371 -21.523 1.00 86.06 352 GLY A N 1
ATOM 2727 C CA . GLY A 1 352 ? 26.480 15.527 -21.066 1.00 86.06 352 GLY A CA 1
ATOM 2728 C C . GLY A 1 352 ? 26.345 16.734 -21.998 1.00 86.06 352 GLY A C 1
ATOM 2729 O O . GLY A 1 352 ? 26.241 17.865 -21.511 1.00 86.06 352 GLY A O 1
ATOM 2730 N N . GLN A 1 353 ? 26.322 16.500 -23.314 1.00 88.12 353 GLN A N 1
ATOM 2731 C CA . GLN A 1 353 ? 26.103 17.528 -24.331 1.00 88.12 353 GLN A CA 1
ATOM 2732 C C . GLN A 1 353 ? 24.661 18.040 -24.318 1.00 88.12 353 GLN A C 1
ATOM 2734 O O . GLN A 1 353 ? 24.459 19.250 -24.226 1.00 88.12 353 GLN A O 1
ATOM 2739 N N . LEU A 1 354 ? 23.677 17.139 -24.294 1.00 88.25 354 LEU A N 1
ATOM 2740 C CA . LEU A 1 354 ? 22.263 17.487 -24.172 1.00 88.25 354 LEU A CA 1
ATOM 2741 C C . LEU A 1 354 ? 22.011 18.369 -22.950 1.00 88.25 354 LEU A C 1
ATOM 2743 O O . LEU A 1 354 ? 21.362 19.402 -23.054 1.00 88.25 354 LEU A O 1
ATOM 2747 N N . ALA A 1 355 ? 22.567 18.003 -21.795 1.00 86.38 355 ALA A N 1
ATOM 2748 C CA . ALA A 1 355 ? 22.408 18.785 -20.580 1.00 86.38 355 ALA A CA 1
ATOM 2749 C C . ALA A 1 355 ? 22.981 20.207 -20.726 1.00 86.38 355 ALA A C 1
ATOM 2751 O O . ALA A 1 355 ? 22.389 21.151 -20.214 1.00 86.38 355 ALA A O 1
ATOM 2752 N N . ARG A 1 356 ? 24.100 20.393 -21.446 1.00 86.94 356 ARG A N 1
ATOM 2753 C CA . ARG A 1 356 ? 24.634 21.736 -21.748 1.00 86.94 356 ARG A CA 1
ATOM 2754 C C . ARG A 1 356 ? 23.704 22.527 -22.666 1.00 86.94 356 ARG A C 1
ATOM 2756 O O . ARG A 1 356 ? 23.516 23.721 -22.447 1.00 86.94 356 ARG A O 1
ATOM 2763 N N . ASP A 1 357 ? 23.135 21.880 -23.675 1.00 87.81 357 ASP A N 1
ATOM 2764 C CA . ASP A 1 357 ? 22.245 22.536 -24.635 1.00 87.81 357 ASP A CA 1
ATOM 2765 C C . ASP A 1 357 ? 20.899 22.907 -23.998 1.00 87.81 357 ASP A C 1
ATOM 2767 O O . ASP A 1 357 ? 20.404 24.013 -24.208 1.00 87.81 357 ASP A O 1
ATOM 2771 N N . LEU A 1 358 ? 20.366 22.056 -23.118 1.00 87.00 358 LEU A N 1
ATOM 2772 C CA . LEU A 1 358 ? 19.177 22.361 -22.322 1.00 87.00 358 LEU A CA 1
ATOM 2773 C C . LEU A 1 358 ? 19.430 23.490 -21.317 1.00 87.00 358 LEU A C 1
ATOM 2775 O O . LEU A 1 358 ? 18.579 24.360 -21.179 1.00 87.00 358 LEU A O 1
ATOM 2779 N N . VAL A 1 359 ? 20.601 23.547 -20.668 1.00 86.94 359 VAL A N 1
ATOM 2780 C CA . VAL A 1 359 ? 20.962 24.671 -19.779 1.00 86.94 359 VAL A CA 1
ATOM 2781 C C . VAL A 1 359 ? 21.012 25.992 -20.548 1.00 86.94 359 VAL A C 1
ATOM 2783 O O . VAL A 1 359 ? 20.505 27.000 -20.063 1.00 86.94 359 VAL A O 1
ATOM 2786 N N . LYS A 1 360 ? 21.561 26.005 -21.771 1.00 86.38 360 LYS A N 1
ATOM 2787 C CA . LYS A 1 360 ? 21.568 27.216 -22.612 1.00 86.38 360 LYS A CA 1
ATOM 2788 C C . LYS A 1 360 ? 20.164 27.696 -22.959 1.00 86.38 360 LYS A C 1
ATOM 2790 O O . LYS A 1 360 ? 19.958 28.894 -23.119 1.00 86.38 360 LYS A O 1
ATOM 2795 N N . ALA A 1 361 ? 19.232 26.767 -23.127 1.00 85.62 361 ALA A N 1
ATOM 2796 C CA . ALA A 1 361 ? 17.940 27.072 -23.707 1.00 85.62 361 ALA A CA 1
ATOM 2797 C C . ALA A 1 361 ? 16.826 27.268 -22.663 1.00 85.62 361 ALA A C 1
ATOM 2799 O O . ALA A 1 361 ? 15.914 28.059 -22.887 1.00 85.62 361 ALA A O 1
ATOM 2800 N N . TRP A 1 362 ? 16.915 26.596 -21.513 1.00 83.94 362 TRP A N 1
ATOM 2801 C CA . TRP A 1 362 ? 15.987 26.736 -20.384 1.00 83.94 362 TRP A CA 1
ATOM 2802 C C . TRP A 1 362 ? 16.533 27.578 -19.233 1.00 83.94 362 TRP A C 1
ATOM 2804 O O . TRP A 1 362 ? 15.758 27.976 -18.369 1.00 83.94 362 TRP A O 1
ATOM 2814 N N . GLY A 1 363 ? 17.828 27.890 -19.245 1.00 77.88 363 GLY A N 1
ATOM 2815 C CA . GLY A 1 363 ? 18.505 28.630 -18.188 1.00 77.88 363 GLY A CA 1
ATOM 2816 C C . GLY A 1 363 ? 19.104 27.713 -17.121 1.00 77.88 363 GLY A C 1
ATOM 2817 O O . GLY A 1 363 ? 18.564 26.654 -16.795 1.00 77.88 363 GLY A O 1
ATOM 2818 N N . ASP A 1 364 ? 20.242 28.136 -16.573 1.00 80.06 364 ASP A N 1
ATOM 2819 C CA . ASP A 1 364 ? 20.911 27.454 -15.464 1.00 80.06 364 ASP A CA 1
ATOM 2820 C C . ASP A 1 364 ? 20.072 27.589 -14.190 1.00 80.06 364 ASP A C 1
ATOM 2822 O O . ASP A 1 364 ? 19.722 28.704 -13.796 1.00 80.06 364 ASP A O 1
ATOM 2826 N N . ARG A 1 365 ? 19.719 26.453 -13.573 1.00 78.62 365 ARG A N 1
ATOM 2827 C CA . ARG A 1 365 ? 18.869 26.397 -12.369 1.00 78.62 365 ARG A CA 1
ATOM 2828 C C . ARG A 1 365 ? 17.637 27.299 -12.474 1.00 78.62 365 ARG A C 1
ATOM 2830 O O . ARG A 1 365 ? 17.362 28.102 -11.586 1.00 78.62 365 ARG A O 1
ATOM 2837 N N . ALA A 1 366 ? 16.911 27.226 -13.581 1.00 79.38 366 ALA A N 1
ATOM 2838 C CA . ALA A 1 366 ? 15.712 28.035 -13.776 1.00 79.38 366 ALA A CA 1
ATOM 2839 C C . ALA A 1 366 ? 14.437 27.310 -13.324 1.00 79.38 366 ALA A C 1
ATOM 2841 O O . ALA A 1 366 ? 13.506 27.972 -12.863 1.00 79.38 366 ALA A O 1
ATOM 2842 N N . LEU A 1 367 ? 14.421 25.978 -13.429 1.00 82.38 367 LEU A N 1
ATOM 2843 C CA . LEU A 1 367 ? 13.227 25.147 -13.291 1.00 82.38 367 LEU A CA 1
ATOM 2844 C C . LEU A 1 367 ? 13.020 24.648 -11.859 1.00 82.38 367 LEU A C 1
ATOM 2846 O O . LEU A 1 367 ? 13.964 24.506 -11.076 1.00 82.38 367 LEU A O 1
ATOM 2850 N N . THR A 1 368 ? 11.768 24.342 -11.545 1.00 85.62 368 THR A N 1
ATOM 2851 C CA . THR A 1 368 ? 11.380 23.526 -10.388 1.00 85.62 368 THR A CA 1
ATOM 2852 C C . THR A 1 368 ? 11.529 22.031 -10.698 1.00 85.62 368 THR A C 1
ATOM 2854 O O . THR A 1 368 ? 11.640 21.628 -11.860 1.00 85.62 368 THR A O 1
ATOM 2857 N N . VAL A 1 369 ? 11.523 21.185 -9.660 1.00 81.12 369 VAL A N 1
ATOM 2858 C CA . VAL A 1 369 ? 11.553 19.717 -9.824 1.00 81.12 369 VAL A CA 1
ATOM 2859 C C . VAL A 1 369 ? 10.359 19.247 -10.664 1.00 81.12 369 VAL A C 1
ATOM 2861 O O . VAL A 1 369 ? 10.538 18.483 -11.609 1.00 81.12 369 VAL A O 1
ATOM 2864 N N . ILE A 1 370 ? 9.167 19.768 -10.364 1.00 82.62 370 ILE A N 1
ATOM 2865 C CA . ILE A 1 370 ? 7.904 19.391 -11.013 1.00 82.62 370 ILE A CA 1
ATOM 2866 C C . ILE A 1 370 ? 7.926 19.736 -12.509 1.00 82.62 370 ILE A C 1
ATOM 2868 O O . ILE A 1 370 ? 7.577 18.903 -13.341 1.00 82.62 370 ILE A O 1
ATOM 2872 N N . GLU A 1 371 ? 8.396 20.932 -12.877 1.00 84.06 371 GLU A N 1
ATOM 2873 C CA . GLU A 1 371 ? 8.480 21.344 -14.287 1.00 84.06 371 GLU A CA 1
ATOM 2874 C C . GLU A 1 371 ? 9.465 20.484 -15.091 1.00 84.06 371 GLU A C 1
ATOM 2876 O O . GLU A 1 371 ? 9.220 20.182 -16.262 1.00 84.06 371 GLU A O 1
ATOM 2881 N N . LEU A 1 372 ? 10.593 20.085 -14.489 1.00 84.62 372 LEU A N 1
ATOM 2882 C CA . LEU A 1 372 ? 11.537 19.179 -15.144 1.00 84.62 372 LEU A CA 1
ATOM 2883 C C . LEU A 1 372 ? 10.895 17.805 -15.381 1.00 84.62 372 LEU A C 1
ATOM 2885 O O . LEU A 1 372 ? 11.042 17.234 -16.464 1.00 84.62 372 LEU A O 1
ATOM 2889 N N . GLU A 1 373 ? 10.171 17.282 -14.395 1.00 82.44 373 GLU A N 1
ATOM 2890 C CA . GLU A 1 373 ? 9.479 16.000 -14.514 1.00 82.44 373 GLU A CA 1
ATOM 2891 C C . GLU A 1 373 ? 8.370 16.019 -15.556 1.00 82.44 373 GLU A C 1
ATOM 2893 O O . GLU A 1 373 ? 8.278 15.085 -16.352 1.00 82.44 373 GLU A O 1
ATOM 2898 N N . GLU A 1 374 ? 7.578 17.087 -15.615 1.00 84.75 374 GLU A N 1
ATOM 2899 C CA . GLU A 1 374 ? 6.531 17.256 -16.621 1.00 84.75 374 GLU A CA 1
ATOM 2900 C C . GLU A 1 374 ? 7.116 17.249 -18.042 1.00 84.75 374 GLU A C 1
ATOM 2902 O O . GLU A 1 374 ? 6.591 16.587 -18.943 1.00 84.75 374 GLU A O 1
ATOM 2907 N N . ARG A 1 375 ? 8.267 17.900 -18.247 1.00 86.69 375 ARG A N 1
ATOM 2908 C CA . ARG A 1 375 ? 8.970 17.905 -19.540 1.00 86.69 375 ARG A CA 1
ATOM 2909 C C . ARG A 1 375 ? 9.536 16.535 -19.900 1.00 86.69 375 ARG A C 1
ATOM 2911 O O . ARG A 1 375 ? 9.417 16.115 -21.051 1.00 86.69 375 ARG A O 1
ATOM 2918 N N . ILE A 1 376 ? 10.113 15.813 -18.937 1.00 86.31 376 ILE A N 1
ATOM 2919 C CA . ILE A 1 376 ? 10.589 14.434 -19.144 1.00 86.31 376 ILE A CA 1
ATOM 2920 C C . ILE A 1 376 ? 9.409 13.500 -19.448 1.00 86.31 376 ILE A C 1
ATOM 2922 O O . ILE A 1 376 ? 9.505 12.666 -20.351 1.00 86.31 376 ILE A O 1
ATOM 2926 N N . ALA A 1 377 ? 8.287 13.650 -18.742 1.00 85.44 377 ALA A N 1
ATOM 2927 C CA . ALA A 1 377 ? 7.072 12.879 -18.978 1.00 85.44 377 ALA A CA 1
ATOM 2928 C C . ALA A 1 377 ? 6.525 13.134 -20.390 1.00 85.44 377 ALA A C 1
ATOM 2930 O O . ALA A 1 377 ? 6.308 12.180 -21.136 1.00 85.44 377 ALA A O 1
ATOM 2931 N N . THR A 1 378 ? 6.428 14.403 -20.795 1.00 85.81 378 THR A N 1
ATOM 2932 C CA . THR A 1 378 ? 6.003 14.819 -22.142 1.00 85.81 378 THR A CA 1
ATOM 2933 C C . THR A 1 378 ? 6.937 14.274 -23.229 1.00 85.81 378 THR A C 1
ATOM 2935 O O . THR A 1 378 ? 6.486 13.782 -24.266 1.00 85.81 378 THR A O 1
ATOM 2938 N N . ALA A 1 379 ? 8.254 14.301 -22.998 1.00 85.81 379 ALA A N 1
ATOM 2939 C CA . ALA A 1 379 ? 9.235 13.748 -23.930 1.00 85.81 379 ALA A CA 1
ATOM 2940 C C . ALA A 1 379 ? 9.097 12.227 -24.092 1.00 85.81 379 ALA A C 1
ATOM 2942 O O . ALA A 1 379 ? 9.279 11.705 -25.196 1.00 85.81 379 ALA A O 1
ATOM 2943 N N . ALA A 1 380 ? 8.752 11.523 -23.012 1.00 83.56 380 ALA A N 1
ATOM 2944 C CA . ALA A 1 380 ? 8.563 10.079 -23.014 1.00 83.56 380 ALA A CA 1
ATOM 2945 C C . ALA A 1 380 ? 7.229 9.631 -23.642 1.00 83.56 380 ALA A C 1
ATOM 2947 O O . ALA A 1 380 ? 7.103 8.481 -24.075 1.00 83.56 380 ALA A O 1
ATOM 2948 N N . GLU A 1 381 ? 6.233 10.515 -23.726 1.00 83.75 381 GLU A N 1
ATOM 2949 C CA . GLU A 1 381 ? 5.027 10.265 -24.511 1.00 83.75 381 GLU A CA 1
ATOM 2950 C C . GLU A 1 381 ? 5.330 10.236 -26.015 1.00 83.75 381 GLU A C 1
ATOM 2952 O O . GLU A 1 381 ? 6.267 10.861 -26.504 1.00 83.75 381 GLU A O 1
ATOM 2957 N N . LYS A 1 382 ? 4.511 9.512 -26.788 1.00 77.44 382 LYS A N 1
ATOM 2958 C CA . LYS A 1 382 ? 4.653 9.414 -28.255 1.00 77.44 382 LYS A CA 1
ATOM 2959 C C . LYS A 1 382 ? 3.917 10.524 -29.014 1.00 77.44 382 LYS A C 1
ATOM 2961 O O . LYS A 1 382 ? 3.768 10.427 -30.230 1.00 77.44 382 LYS A O 1
ATOM 2966 N N . ALA A 1 383 ? 3.430 11.548 -28.316 1.00 79.44 383 ALA A N 1
ATOM 2967 C CA . ALA A 1 383 ? 2.706 12.649 -28.936 1.00 79.44 383 ALA A CA 1
ATOM 2968 C C . ALA A 1 383 ? 3.625 13.440 -29.894 1.00 79.44 383 ALA A C 1
ATOM 2970 O O . ALA A 1 383 ? 4.805 13.654 -29.576 1.00 79.44 383 ALA A O 1
ATOM 2971 N N . PRO A 1 384 ? 3.136 13.859 -31.075 1.00 78.19 384 PRO A N 1
ATOM 2972 C CA . PRO A 1 384 ? 3.890 14.763 -31.935 1.00 78.19 384 PRO A CA 1
ATOM 2973 C C . PRO A 1 384 ? 4.113 16.089 -31.196 1.00 78.19 384 PRO A C 1
ATOM 2975 O O . PRO A 1 384 ? 3.192 16.621 -30.584 1.00 78.19 384 PRO A O 1
ATOM 2978 N N . THR A 1 385 ? 5.343 16.597 -31.227 1.00 81.94 385 THR A N 1
ATOM 2979 C CA . THR A 1 385 ? 5.721 17.877 -30.615 1.00 81.94 385 THR A CA 1
ATOM 2980 C C . THR A 1 385 ? 6.584 18.664 -31.591 1.00 81.94 385 THR A C 1
ATOM 2982 O O . THR A 1 385 ? 7.416 18.076 -32.285 1.00 81.94 385 THR A O 1
ATOM 2985 N N . GLU A 1 386 ? 6.378 19.977 -31.650 1.00 81.81 386 GLU A N 1
ATOM 2986 C CA . GLU A 1 386 ? 7.163 20.908 -32.472 1.00 81.81 386 GLU A CA 1
ATOM 2987 C C . GLU A 1 386 ? 8.395 21.445 -31.725 1.00 81.81 386 GLU A C 1
ATOM 2989 O O . GLU A 1 386 ? 9.273 22.054 -32.332 1.00 81.81 386 GLU A O 1
ATOM 2994 N N . ASP A 1 387 ? 8.492 21.193 -30.415 1.00 86.75 387 ASP A N 1
ATOM 2995 C CA . ASP A 1 387 ? 9.600 21.665 -29.589 1.00 86.75 387 ASP A CA 1
ATOM 2996 C C . ASP A 1 387 ? 10.864 20.813 -29.803 1.00 86.75 387 ASP A C 1
ATOM 2998 O O . ASP A 1 387 ? 10.921 19.630 -29.445 1.00 86.75 387 ASP A O 1
ATOM 3002 N N . ALA A 1 388 ? 11.906 21.445 -30.350 1.00 86.62 388 ALA A N 1
ATOM 3003 C CA . ALA A 1 388 ? 13.205 20.832 -30.612 1.00 86.62 388 ALA A CA 1
ATOM 3004 C C . ALA A 1 388 ? 13.890 20.287 -29.342 1.00 86.62 388 ALA A C 1
ATOM 3006 O O . ALA A 1 388 ? 14.612 19.292 -29.409 1.00 86.62 388 ALA A O 1
ATOM 3007 N N . GLN A 1 389 ? 13.658 20.892 -28.173 1.00 86.62 389 GLN A N 1
ATOM 3008 C CA . GLN A 1 389 ? 14.264 20.459 -26.907 1.00 86.62 389 GLN A CA 1
ATOM 3009 C C . GLN A 1 389 ? 13.596 19.187 -26.381 1.00 86.62 389 GLN A C 1
ATOM 3011 O O . GLN A 1 389 ? 14.276 18.273 -25.911 1.00 86.62 389 GLN A O 1
ATOM 3016 N N . ILE A 1 390 ? 12.269 19.096 -26.510 1.00 85.88 390 ILE A N 1
ATOM 3017 C CA . ILE A 1 390 ? 11.507 17.892 -26.151 1.00 85.88 390 ILE A CA 1
ATOM 3018 C C . ILE A 1 390 ? 11.851 16.745 -27.112 1.00 85.88 390 ILE A C 1
ATOM 3020 O O . ILE A 1 390 ? 11.983 15.601 -26.675 1.00 85.88 390 ILE A O 1
ATOM 3024 N N . GLN A 1 391 ? 12.066 17.033 -28.401 1.00 87.62 391 GLN A N 1
ATOM 3025 C CA . GLN A 1 391 ? 12.560 16.041 -29.364 1.00 87.62 391 GLN A CA 1
ATOM 3026 C C . GLN A 1 391 ? 13.957 15.524 -28.987 1.00 87.62 391 GLN A C 1
ATOM 3028 O O . GLN A 1 391 ? 14.159 14.312 -28.934 1.00 87.62 391 GLN A O 1
ATOM 3033 N N . ALA A 1 392 ? 14.889 16.414 -28.636 1.00 88.19 392 ALA A N 1
ATOM 3034 C CA . ALA A 1 392 ? 16.230 16.025 -28.197 1.00 88.19 392 ALA A CA 1
ATOM 3035 C C . ALA A 1 392 ? 16.203 15.177 -26.908 1.00 88.19 392 ALA A C 1
ATOM 3037 O O . ALA A 1 392 ? 16.905 14.167 -26.808 1.00 88.19 392 ALA A O 1
ATOM 3038 N N . LEU A 1 393 ? 15.343 15.526 -25.940 1.00 88.19 393 LEU A N 1
ATOM 3039 C CA . LEU A 1 393 ? 15.095 14.695 -24.757 1.00 88.19 393 LEU A CA 1
ATOM 3040 C C . LEU A 1 393 ? 14.555 13.314 -25.133 1.00 88.19 393 LEU A C 1
ATOM 3042 O O . LEU A 1 393 ? 15.026 12.308 -24.605 1.00 88.19 393 LEU A O 1
ATOM 3046 N N . ARG A 1 394 ? 13.590 13.244 -26.054 1.00 89.75 394 ARG A N 1
ATOM 3047 C CA . ARG A 1 394 ? 13.003 11.980 -26.514 1.00 89.75 394 ARG A CA 1
ATOM 3048 C C . ARG A 1 394 ? 14.048 11.074 -27.162 1.00 89.75 394 ARG A C 1
ATOM 3050 O O . ARG A 1 394 ? 14.066 9.875 -26.883 1.00 89.75 394 ARG A O 1
ATOM 3057 N N . GLU A 1 395 ? 14.932 11.629 -27.987 1.00 89.31 395 GLU A N 1
ATOM 3058 C CA . GLU A 1 395 ? 16.042 10.880 -28.585 1.00 89.31 395 GLU A CA 1
ATOM 3059 C C . GLU A 1 395 ? 16.999 10.335 -27.523 1.00 89.31 395 GLU A C 1
ATOM 3061 O O . GLU A 1 395 ? 17.397 9.171 -27.589 1.00 89.31 395 GLU A O 1
ATOM 3066 N N . ALA A 1 396 ? 17.328 11.135 -26.510 1.00 89.38 396 ALA A N 1
ATOM 3067 C CA . ALA A 1 396 ? 18.181 10.699 -25.412 1.00 89.38 396 ALA A CA 1
ATOM 3068 C C . ALA A 1 396 ? 17.530 9.599 -24.559 1.00 89.38 396 ALA A C 1
ATOM 3070 O O . ALA A 1 396 ? 18.186 8.602 -24.256 1.00 89.38 396 ALA A O 1
ATOM 3071 N N . ILE A 1 397 ? 16.232 9.721 -24.245 1.00 88.75 397 ILE A N 1
ATOM 3072 C CA . ILE A 1 397 ? 15.461 8.659 -23.576 1.00 88.75 397 ILE A CA 1
ATOM 3073 C C . ILE A 1 397 ? 15.516 7.378 -24.408 1.00 88.75 397 ILE A C 1
ATOM 3075 O O . ILE A 1 397 ? 15.765 6.309 -23.858 1.00 88.75 397 ILE A O 1
ATOM 3079 N N . ALA A 1 398 ? 15.320 7.469 -25.726 1.00 90.00 398 ALA A N 1
ATOM 3080 C CA . ALA A 1 398 ? 15.350 6.309 -26.611 1.00 90.00 398 ALA A CA 1
ATOM 3081 C C . ALA A 1 398 ? 16.731 5.631 -26.654 1.00 90.00 398 ALA A C 1
ATOM 3083 O O . ALA A 1 398 ? 16.793 4.401 -26.633 1.00 90.00 398 ALA A O 1
ATOM 3084 N N . ARG A 1 399 ? 17.827 6.406 -26.664 1.00 89.88 399 ARG A N 1
ATOM 3085 C CA . ARG A 1 399 ? 19.203 5.873 -26.616 1.00 89.88 399 ARG A CA 1
ATOM 3086 C C . ARG A 1 399 ? 19.478 5.130 -25.312 1.00 89.88 399 ARG A C 1
ATOM 3088 O O . ARG A 1 399 ? 19.828 3.955 -25.349 1.00 89.88 399 ARG A O 1
ATOM 3095 N N . VAL A 1 400 ? 19.230 5.779 -24.172 1.00 89.50 400 VAL A N 1
ATOM 3096 C CA . VAL A 1 400 ? 19.422 5.185 -22.836 1.00 89.50 400 VAL A CA 1
ATOM 3097 C C . VAL A 1 400 ? 18.554 3.939 -22.663 1.00 89.50 400 VAL A C 1
ATOM 3099 O O . VAL A 1 400 ? 19.022 2.895 -22.214 1.00 89.50 400 VAL A O 1
ATOM 3102 N N . LYS A 1 401 ? 17.286 4.021 -23.079 1.00 90.25 401 LYS A N 1
ATOM 3103 C CA . LYS A 1 401 ? 16.367 2.884 -23.060 1.00 90.25 401 LYS A CA 1
ATOM 3104 C C . LYS A 1 401 ? 16.881 1.720 -23.900 1.00 90.25 401 LYS A C 1
ATOM 3106 O O . LYS A 1 401 ? 16.728 0.585 -23.470 1.00 90.25 401 LYS A O 1
ATOM 3111 N N . GLY A 1 402 ? 17.468 1.978 -25.068 1.00 88.94 402 GLY A N 1
ATOM 3112 C CA . GLY A 1 402 ? 18.012 0.939 -25.944 1.00 88.94 402 GLY A CA 1
ATOM 3113 C C . GLY A 1 402 ? 19.119 0.116 -25.282 1.00 88.94 402 GLY A C 1
ATOM 3114 O O . GLY A 1 402 ? 19.113 -1.110 -25.395 1.00 88.94 402 GLY A O 1
ATOM 3115 N N . GLU A 1 403 ? 20.020 0.770 -24.544 1.00 89.12 403 GLU A N 1
ATOM 3116 C CA . GLU A 1 403 ? 21.075 0.083 -23.787 1.00 89.12 403 GLU A CA 1
ATOM 3117 C C . GLU A 1 403 ? 20.496 -0.749 -22.638 1.00 89.12 403 GLU A C 1
ATOM 3119 O O . GLU A 1 403 ? 20.810 -1.934 -22.502 1.00 89.12 403 GLU A O 1
ATOM 3124 N N . TYR A 1 404 ? 19.581 -0.170 -21.856 1.00 90.06 404 TYR A N 1
ATOM 3125 C CA . TYR A 1 404 ? 18.944 -0.883 -20.748 1.00 90.06 404 TYR A CA 1
ATOM 3126 C C . TYR A 1 404 ? 18.058 -2.042 -21.224 1.00 90.06 404 TYR A C 1
ATOM 3128 O O . TYR A 1 404 ? 18.091 -3.115 -20.624 1.00 90.06 404 TYR A O 1
ATOM 3136 N N . ASP A 1 405 ? 17.318 -1.880 -22.325 1.00 89.62 405 ASP A N 1
ATOM 3137 C CA . ASP A 1 405 ? 16.475 -2.924 -22.926 1.00 89.62 405 ASP A CA 1
ATOM 3138 C C . ASP A 1 405 ? 17.276 -4.182 -23.276 1.00 89.62 405 ASP A C 1
ATOM 3140 O O . ASP A 1 405 ? 16.753 -5.293 -23.163 1.00 89.62 405 ASP A O 1
ATOM 3144 N N . ALA A 1 406 ? 18.532 -4.035 -23.708 1.00 88.88 406 ALA A N 1
ATOM 3145 C CA . ALA A 1 406 ? 19.376 -5.172 -24.059 1.00 88.88 406 ALA A CA 1
ATOM 3146 C C . ALA A 1 406 ? 19.648 -6.076 -22.846 1.00 88.88 406 ALA A C 1
ATOM 3148 O O . ALA A 1 406 ? 19.598 -7.302 -22.968 1.00 88.88 406 ALA A O 1
ATOM 3149 N N . VAL A 1 407 ? 19.877 -5.479 -21.673 1.00 87.12 407 VAL A N 1
ATOM 3150 C CA . VAL A 1 407 ? 20.108 -6.202 -20.414 1.00 87.12 407 VAL A CA 1
ATOM 3151 C C . VAL A 1 407 ? 18.791 -6.711 -19.830 1.00 87.12 407 VAL A C 1
ATOM 3153 O O . VAL A 1 407 ? 18.674 -7.889 -19.492 1.00 87.12 407 VAL A O 1
ATOM 3156 N N . VAL A 1 408 ? 17.767 -5.855 -19.789 1.00 88.69 408 VAL A N 1
ATOM 3157 C CA . VAL A 1 408 ? 16.437 -6.167 -19.240 1.00 88.69 408 VAL A CA 1
ATOM 3158 C C . VAL A 1 408 ? 15.795 -7.349 -19.958 1.00 88.69 408 VAL A C 1
ATOM 3160 O O . VAL A 1 408 ? 15.250 -8.225 -19.297 1.00 88.69 408 VAL A O 1
ATOM 3163 N N . LYS A 1 409 ? 15.915 -7.452 -21.288 1.00 89.94 409 LYS A N 1
ATOM 3164 C CA . LYS A 1 409 ? 15.388 -8.606 -22.043 1.00 89.94 409 LYS A CA 1
ATOM 3165 C C . LYS A 1 409 ? 16.068 -9.921 -21.666 1.00 89.94 409 LYS A C 1
ATOM 3167 O O . LYS A 1 409 ? 15.415 -10.964 -21.635 1.00 89.94 409 LYS A O 1
ATOM 3172 N N . GLN A 1 410 ? 17.372 -9.892 -21.385 1.00 89.62 410 GLN A N 1
ATOM 3173 C CA . GLN A 1 410 ? 18.091 -11.081 -20.923 1.00 89.62 410 GLN A CA 1
ATOM 3174 C C . GLN A 1 410 ? 17.668 -11.457 -19.499 1.00 89.62 410 GLN A C 1
ATOM 3176 O O . GLN A 1 410 ? 17.444 -12.635 -19.220 1.00 89.62 410 GLN A O 1
ATOM 3181 N N . GLU A 1 411 ? 17.521 -10.473 -18.607 1.00 89.19 411 GLU A N 1
ATOM 3182 C CA . GLU A 1 411 ? 16.998 -10.700 -17.257 1.00 89.19 411 GLU A CA 1
ATOM 3183 C C . GLU A 1 411 ? 15.556 -11.228 -17.286 1.00 89.19 411 GLU A C 1
ATOM 3185 O O . GLU A 1 411 ? 15.254 -12.196 -16.595 1.00 89.19 411 GLU A O 1
ATOM 3190 N N . GLU A 1 412 ? 14.681 -10.660 -18.117 1.00 91.31 412 GLU A N 1
ATOM 3191 C CA . GLU A 1 412 ? 13.287 -11.083 -18.291 1.00 91.31 412 GLU A CA 1
ATOM 3192 C C . GLU A 1 412 ? 13.204 -12.568 -18.667 1.00 91.31 412 GLU A C 1
ATOM 3194 O O . GLU A 1 412 ? 12.436 -13.317 -18.057 1.00 91.31 412 GLU A O 1
ATOM 3199 N N . ALA A 1 413 ? 14.022 -13.016 -19.627 1.00 92.31 413 ALA A N 1
ATOM 3200 C CA . ALA A 1 413 ? 14.088 -14.419 -20.027 1.00 92.31 413 ALA A CA 1
ATOM 3201 C C . ALA A 1 413 ? 14.518 -15.324 -18.860 1.00 92.31 413 ALA A C 1
ATOM 3203 O O . ALA A 1 413 ? 13.816 -16.285 -18.540 1.00 92.31 413 ALA A O 1
ATOM 3204 N N . ARG A 1 414 ? 15.602 -14.965 -18.156 1.00 91.75 414 ARG A N 1
ATOM 3205 C CA . ARG A 1 414 ? 16.092 -15.714 -16.982 1.00 91.75 414 ARG A CA 1
ATOM 3206 C C . ARG A 1 414 ? 15.042 -15.794 -15.877 1.00 91.75 414 ARG A C 1
ATOM 3208 O O . ARG A 1 414 ? 14.828 -16.854 -15.295 1.00 91.75 414 ARG A O 1
ATOM 3215 N N . VAL A 1 415 ? 14.360 -14.684 -15.595 1.00 93.75 415 VAL A N 1
ATOM 3216 C CA . VAL A 1 415 ? 13.318 -14.616 -14.566 1.00 93.75 415 VAL A CA 1
ATOM 3217 C C . VAL A 1 415 ? 12.119 -15.477 -14.954 1.00 93.75 415 VAL A C 1
ATOM 3219 O O . VAL A 1 415 ? 11.589 -16.191 -14.101 1.00 93.75 415 VAL A O 1
ATOM 3222 N N . ARG A 1 416 ? 11.698 -15.463 -16.225 1.00 93.88 416 ARG A N 1
ATOM 3223 C CA . ARG A 1 416 ? 10.619 -16.334 -16.714 1.00 93.88 416 ARG A CA 1
ATOM 3224 C C . ARG A 1 416 ? 10.979 -17.811 -16.595 1.00 93.88 416 ARG A C 1
ATOM 3226 O O . ARG A 1 416 ? 10.168 -18.568 -16.064 1.00 93.88 416 ARG A O 1
ATOM 3233 N N . GLU A 1 417 ? 12.177 -18.203 -17.020 1.00 92.88 417 GLU A N 1
ATOM 3234 C CA . GLU A 1 417 ? 12.673 -19.583 -16.916 1.00 92.88 417 GLU A CA 1
ATOM 3235 C C . GLU A 1 417 ? 12.763 -20.055 -15.464 1.00 92.88 417 GLU A C 1
ATOM 3237 O O . GLU A 1 417 ? 12.367 -21.175 -15.142 1.00 92.88 417 GLU A O 1
ATOM 3242 N N . ALA A 1 418 ? 13.197 -19.176 -14.561 1.00 92.38 418 ALA A N 1
ATOM 3243 C CA . ALA A 1 418 ? 13.264 -19.478 -13.140 1.00 92.38 418 ALA A CA 1
ATOM 3244 C C . ALA A 1 418 ? 11.869 -19.592 -12.481 1.00 92.38 418 ALA A C 1
ATOM 3246 O O . ALA A 1 418 ? 11.758 -20.106 -11.370 1.00 92.38 418 ALA A O 1
ATOM 3247 N N . GLY A 1 419 ? 10.789 -19.163 -13.146 1.00 92.69 419 GLY A N 1
ATOM 3248 C CA . GLY A 1 419 ? 9.401 -19.311 -12.682 1.00 92.69 419 GLY A CA 1
ATOM 3249 C C . GLY A 1 419 ? 8.688 -18.000 -12.335 1.00 92.69 419 GLY A C 1
ATOM 3250 O O . GLY A 1 419 ? 7.641 -18.023 -11.685 1.00 92.69 419 GLY A O 1
ATOM 3251 N N . GLY A 1 420 ? 9.249 -16.858 -12.732 1.00 95.50 420 GLY A N 1
ATOM 3252 C CA . GLY A 1 420 ? 8.677 -15.523 -12.557 1.00 95.50 420 GLY A CA 1
ATOM 3253 C C . GLY A 1 420 ? 8.607 -15.045 -11.106 1.00 95.50 420 GLY A C 1
ATOM 3254 O O . GLY A 1 420 ? 9.178 -15.668 -10.203 1.00 95.50 420 GLY A O 1
ATOM 3255 N N . LEU A 1 421 ? 7.882 -13.940 -10.892 1.00 96.75 421 LEU A N 1
ATOM 3256 C CA . LEU A 1 421 ? 7.733 -13.288 -9.586 1.00 96.75 421 LEU A CA 1
ATOM 3257 C C . LEU A 1 421 ? 7.092 -14.226 -8.559 1.00 96.75 421 LEU A C 1
ATOM 3259 O O . LEU A 1 421 ? 6.025 -14.810 -8.796 1.00 96.75 421 LEU A O 1
ATOM 3263 N N . HIS A 1 422 ? 7.736 -14.338 -7.401 1.00 97.50 422 HIS A N 1
ATOM 3264 C CA . HIS A 1 422 ? 7.190 -15.026 -6.244 1.00 97.50 422 HIS A CA 1
ATOM 3265 C C . HIS A 1 422 ? 6.652 -14.019 -5.225 1.00 97.50 422 HIS A C 1
ATOM 3267 O O . HIS A 1 422 ? 7.370 -13.125 -4.789 1.00 97.50 422 HIS A O 1
ATOM 3273 N N . VAL A 1 423 ? 5.379 -14.150 -4.857 1.00 97.00 423 VAL A N 1
ATOM 3274 C CA . VAL A 1 423 ? 4.718 -13.258 -3.898 1.00 97.00 423 VAL A CA 1
ATOM 3275 C C . VAL A 1 423 ? 4.421 -14.010 -2.611 1.00 97.00 423 VAL A C 1
ATOM 3277 O O . VAL A 1 423 ? 3.699 -15.009 -2.625 1.00 97.00 423 VAL A O 1
ATOM 3280 N N . ILE A 1 424 ? 4.920 -13.484 -1.500 1.00 96.81 424 ILE A N 1
ATOM 3281 C CA . ILE A 1 424 ? 4.704 -14.024 -0.163 1.00 96.81 424 ILE A CA 1
ATOM 3282 C C . ILE A 1 424 ? 3.782 -13.083 0.606 1.00 96.81 424 ILE A C 1
ATOM 3284 O O . ILE A 1 424 ? 4.097 -11.912 0.788 1.00 96.81 424 ILE A O 1
ATOM 3288 N N . GLY A 1 425 ? 2.646 -13.590 1.077 1.00 95.44 425 GLY A N 1
ATOM 3289 C CA . GLY A 1 425 ? 1.835 -12.912 2.088 1.00 95.44 425 GLY A CA 1
ATOM 3290 C C . GLY A 1 425 ? 2.216 -13.414 3.474 1.00 95.44 425 GLY A C 1
ATOM 3291 O O . GLY A 1 425 ? 2.206 -14.622 3.703 1.00 95.44 425 GLY A O 1
ATOM 3292 N N . THR A 1 426 ? 2.561 -12.526 4.402 1.00 93.81 426 THR A N 1
ATOM 3293 C CA . THR A 1 426 ? 2.993 -12.944 5.750 1.00 93.81 426 THR A CA 1
ATOM 3294 C C . THR A 1 426 ? 1.845 -13.083 6.741 1.00 93.81 426 THR A C 1
ATOM 3296 O O . THR A 1 426 ? 2.074 -13.561 7.853 1.00 93.81 426 THR A O 1
ATOM 3299 N N . GLU A 1 427 ? 0.656 -12.594 6.366 1.00 90.25 427 GLU A N 1
ATOM 3300 C CA . GLU A 1 427 ? -0.610 -12.621 7.108 1.00 90.25 427 GLU A CA 1
ATOM 3301 C C . GLU A 1 427 ? -1.779 -12.522 6.117 1.00 90.25 427 GLU A C 1
ATOM 3303 O O . GLU A 1 427 ? -1.596 -12.124 4.963 1.00 90.25 427 GLU A O 1
ATOM 3308 N N . ARG A 1 428 ? -2.991 -12.864 6.566 1.00 87.19 428 ARG A N 1
ATOM 3309 C CA . ARG A 1 428 ? -4.229 -12.588 5.824 1.00 87.19 428 ARG A CA 1
ATOM 3310 C C . ARG A 1 428 ? -4.837 -11.275 6.292 1.00 87.19 428 ARG A C 1
ATOM 3312 O O . ARG A 1 428 ? -4.917 -11.022 7.493 1.00 87.19 428 ARG A O 1
ATOM 3319 N N . HIS A 1 429 ? -5.304 -10.477 5.342 1.00 84.94 429 HIS A N 1
ATOM 3320 C CA . HIS A 1 429 ? -6.067 -9.270 5.636 1.00 84.94 429 HIS A CA 1
ATOM 3321 C C . HIS A 1 429 ? -7.510 -9.625 6.012 1.00 84.94 429 HIS A C 1
ATOM 3323 O O . HIS A 1 429 ? -8.014 -10.694 5.662 1.00 84.94 429 HIS A O 1
ATOM 3329 N N . GLU A 1 430 ? -8.208 -8.696 6.664 1.00 78.25 430 GLU A N 1
ATOM 3330 C CA . GLU A 1 430 ? -9.633 -8.849 6.997 1.00 78.25 430 GLU A CA 1
ATOM 3331 C C . GLU A 1 430 ? -10.486 -9.121 5.752 1.00 78.25 430 GLU A C 1
ATOM 3333 O O . GLU A 1 430 ? -11.392 -9.949 5.776 1.00 78.25 430 GLU A O 1
ATOM 3338 N N . SER A 1 431 ? -10.137 -8.485 4.630 1.00 80.69 431 SER A N 1
ATOM 3339 C CA . SER A 1 431 ? -10.789 -8.707 3.344 1.00 80.69 431 SER A CA 1
ATOM 3340 C C . SER A 1 431 ? -9.938 -9.568 2.412 1.00 80.69 431 SER A C 1
ATOM 3342 O O . SER A 1 431 ? -8.809 -9.216 2.052 1.00 80.69 431 SER A O 1
ATOM 3344 N N . ARG A 1 432 ? -10.549 -10.642 1.892 1.00 83.31 432 ARG A N 1
ATOM 3345 C CA . ARG A 1 432 ? -9.988 -11.483 0.813 1.00 83.31 432 ARG A CA 1
ATOM 3346 C C . ARG A 1 432 ? -9.596 -10.677 -0.424 1.00 83.31 432 ARG A C 1
ATOM 3348 O O . ARG A 1 432 ? -8.720 -11.089 -1.187 1.00 83.31 432 ARG A O 1
ATOM 3355 N N . ARG A 1 433 ? -10.253 -9.537 -0.649 1.00 86.88 433 ARG A N 1
ATOM 3356 C CA . ARG A 1 433 ? -9.984 -8.645 -1.774 1.00 86.88 433 ARG A CA 1
ATOM 3357 C C . ARG A 1 433 ? -8.543 -8.135 -1.754 1.00 86.88 433 ARG A C 1
ATOM 3359 O O . ARG A 1 433 ? -7.913 -8.107 -2.810 1.00 86.88 433 ARG A O 1
ATOM 3366 N N . VAL A 1 434 ? -8.033 -7.756 -0.582 1.00 87.25 434 VAL A N 1
ATOM 3367 C CA . VAL A 1 434 ? -6.681 -7.198 -0.412 1.00 87.25 434 VAL A CA 1
ATOM 3368 C C . VAL A 1 434 ? -5.627 -8.285 -0.621 1.00 87.25 434 VAL A C 1
ATOM 3370 O O . VAL A 1 434 ? -4.690 -8.093 -1.393 1.00 87.25 434 VAL A O 1
ATOM 3373 N N . ASP A 1 435 ? -5.851 -9.481 -0.075 1.00 89.88 435 ASP A N 1
ATOM 3374 C CA . ASP A 1 435 ? -4.979 -10.637 -0.324 1.00 89.88 435 ASP A CA 1
ATOM 3375 C C . ASP A 1 435 ? -4.887 -10.973 -1.820 1.00 89.88 435 ASP A C 1
ATOM 3377 O O . ASP A 1 435 ? -3.811 -11.254 -2.349 1.00 89.88 435 ASP A O 1
ATOM 3381 N N . ASN A 1 436 ? -6.012 -10.915 -2.537 1.00 90.62 436 ASN A N 1
ATOM 3382 C CA . ASN A 1 436 ? -6.036 -11.160 -3.977 1.00 90.62 436 ASN A CA 1
ATOM 3383 C C . ASN A 1 436 ? -5.342 -10.055 -4.785 1.00 90.62 436 ASN A C 1
ATOM 3385 O O . ASN A 1 436 ? -4.799 -10.352 -5.850 1.00 90.62 436 ASN A O 1
ATOM 3389 N N . GLN A 1 437 ? -5.316 -8.813 -4.292 1.00 90.56 437 GLN A N 1
ATOM 3390 C CA . GLN A 1 437 ? -4.523 -7.738 -4.897 1.00 90.56 437 GLN A CA 1
ATOM 3391 C C . GLN A 1 437 ? -3.025 -8.003 -4.739 1.00 90.56 437 GLN A C 1
ATOM 3393 O O . GLN A 1 437 ? -2.290 -7.851 -5.714 1.00 90.56 437 GLN A O 1
ATOM 3398 N N . LEU A 1 438 ? -2.588 -8.475 -3.566 1.00 91.69 438 LEU A N 1
ATOM 3399 C CA . LEU A 1 438 ? -1.202 -8.891 -3.351 1.00 91.69 438 LEU A CA 1
ATOM 3400 C C . LEU A 1 438 ? -0.835 -10.050 -4.292 1.00 91.69 438 LEU A C 1
ATOM 3402 O O . LEU A 1 438 ? 0.114 -9.933 -5.065 1.00 91.69 438 LEU A O 1
ATOM 3406 N N . ARG A 1 439 ? -1.648 -11.118 -4.345 1.00 93.19 439 ARG A N 1
ATOM 3407 C CA . ARG A 1 439 ? -1.455 -12.225 -5.309 1.00 93.19 439 ARG A CA 1
ATOM 3408 C C . ARG A 1 439 ? -1.417 -11.737 -6.759 1.00 93.19 439 ARG A C 1
ATOM 3410 O O . ARG A 1 439 ? -0.676 -12.269 -7.583 1.00 93.19 439 ARG A O 1
ATOM 3417 N N . GLY A 1 440 ? -2.242 -10.741 -7.082 1.00 92.00 440 GLY A N 1
ATOM 3418 C CA . GLY A 1 440 ? -2.358 -10.121 -8.404 1.00 92.00 440 GLY A CA 1
ATOM 3419 C C . GLY A 1 440 ? -1.100 -9.398 -8.885 1.00 92.00 440 GLY A C 1
ATOM 3420 O O . GLY A 1 440 ? -1.014 -9.087 -10.070 1.00 92.00 440 GLY A O 1
ATOM 3421 N N . ARG A 1 441 ? -0.114 -9.168 -8.008 1.00 92.94 441 ARG A N 1
ATOM 3422 C CA . ARG A 1 441 ? 1.189 -8.615 -8.398 1.00 92.94 441 ARG A CA 1
ATOM 3423 C C . ARG A 1 441 ? 2.012 -9.589 -9.244 1.00 92.94 441 ARG A C 1
ATOM 3425 O O . ARG A 1 441 ? 2.793 -9.129 -10.069 1.00 92.94 441 ARG A O 1
ATOM 3432 N N . ALA A 1 442 ? 1.804 -10.901 -9.095 1.00 94.38 442 ALA A N 1
ATOM 3433 C CA . ALA A 1 442 ? 2.454 -11.930 -9.908 1.00 94.38 442 ALA A CA 1
ATOM 3434 C C . ALA A 1 442 ? 1.581 -12.411 -11.077 1.00 94.38 442 ALA A C 1
ATOM 3436 O O . ALA A 1 442 ? 0.350 -12.423 -11.001 1.00 94.38 442 ALA A O 1
ATOM 3437 N N . GLY A 1 443 ? 2.245 -12.887 -12.135 1.00 93.06 443 GLY A N 1
ATOM 3438 C CA . GLY A 1 443 ? 1.621 -13.530 -13.295 1.00 93.06 443 GLY A CA 1
ATOM 3439 C C . GLY A 1 443 ? 0.805 -12.592 -14.186 1.00 93.06 443 GLY A C 1
ATOM 3440 O O . GLY A 1 443 ? -0.271 -12.959 -14.671 1.00 93.06 443 GLY A O 1
ATOM 3441 N N . ARG A 1 444 ? 1.287 -11.358 -14.366 1.00 92.06 444 ARG A N 1
ATOM 3442 C CA . ARG A 1 444 ? 0.673 -10.359 -15.253 1.00 92.06 444 ARG A CA 1
ATOM 3443 C C . ARG A 1 444 ? 0.900 -10.750 -16.711 1.00 92.06 444 ARG A C 1
ATOM 3445 O O . ARG A 1 444 ? 1.881 -11.400 -17.025 1.00 92.06 444 ARG A O 1
ATOM 3452 N N . GLN A 1 445 ? -0.028 -10.398 -17.605 1.00 91.88 445 GLN A N 1
ATOM 3453 C CA . GLN A 1 445 ? 0.080 -10.698 -19.048 1.00 91.88 445 GLN A CA 1
ATOM 3454 C C . GLN A 1 445 ? 0.455 -12.164 -19.368 1.00 91.88 445 GLN A C 1
ATOM 3456 O O . GLN A 1 445 ? 1.149 -12.445 -20.343 1.00 91.88 445 GLN A O 1
ATOM 3461 N N . GLY A 1 446 ? -0.030 -13.109 -18.557 1.00 91.88 446 GLY A N 1
ATOM 3462 C CA . GLY A 1 446 ? 0.236 -14.539 -18.728 1.00 91.88 446 GLY A CA 1
ATOM 3463 C C . GLY A 1 446 ? 1.641 -14.991 -18.331 1.00 91.88 446 GLY A C 1
ATOM 3464 O O . GLY A 1 446 ? 1.987 -16.141 -18.584 1.00 91.88 446 GLY A O 1
ATOM 3465 N N . ASP A 1 447 ? 2.428 -14.126 -17.691 1.00 94.75 447 ASP A N 1
ATOM 3466 C CA . ASP A 1 447 ? 3.735 -14.489 -17.161 1.00 94.75 447 ASP A CA 1
ATOM 3467 C C . ASP A 1 447 ? 3.634 -15.628 -16.129 1.00 94.75 447 ASP A C 1
ATOM 3469 O O . ASP A 1 447 ? 2.628 -15.746 -15.408 1.00 94.75 447 ASP A O 1
ATOM 3473 N N . PRO A 1 448 ? 4.686 -16.460 -16.012 1.00 95.81 448 PRO A N 1
ATOM 3474 C CA . PRO A 1 448 ? 4.807 -17.377 -14.896 1.00 95.81 448 PRO A CA 1
ATOM 3475 C C . PRO A 1 448 ? 4.921 -16.586 -13.589 1.00 95.81 448 PRO A C 1
ATOM 3477 O O . PRO A 1 448 ? 5.370 -15.439 -13.538 1.00 95.81 448 PRO A O 1
ATOM 3480 N N . GLY A 1 449 ? 4.492 -17.204 -12.503 1.00 96.56 449 GLY A N 1
ATOM 3481 C CA . GLY A 1 449 ? 4.575 -16.603 -11.186 1.00 96.56 449 GLY A CA 1
ATOM 3482 C C . GLY A 1 449 ? 4.012 -17.540 -10.145 1.00 96.56 449 GLY A C 1
ATOM 3483 O O . GLY A 1 449 ? 3.321 -18.510 -10.462 1.00 96.56 449 GLY A O 1
ATOM 3484 N N . SER A 1 450 ? 4.290 -17.241 -8.886 1.00 97.00 450 SER A N 1
ATOM 3485 C CA . SER A 1 450 ? 3.806 -18.065 -7.781 1.00 97.00 450 SER A CA 1
ATOM 3486 C C . SER A 1 450 ? 3.423 -17.211 -6.592 1.00 97.00 450 SER A C 1
ATOM 3488 O O . SER A 1 450 ? 4.025 -16.163 -6.376 1.00 97.00 450 SER A O 1
ATOM 3490 N N . THR A 1 451 ? 2.428 -17.647 -5.830 1.00 96.88 451 THR A N 1
ATOM 3491 C CA . THR A 1 451 ? 2.019 -16.955 -4.606 1.00 96.88 451 THR A CA 1
ATOM 3492 C C . THR A 1 451 ? 1.900 -17.940 -3.457 1.00 96.88 451 THR A C 1
ATOM 3494 O O . THR A 1 451 ? 1.497 -19.081 -3.673 1.00 96.88 451 THR A O 1
ATOM 3497 N N . ARG A 1 452 ? 2.256 -17.527 -2.240 1.00 95.62 452 ARG A N 1
ATOM 3498 C CA . ARG A 1 452 ? 2.080 -18.333 -1.028 1.00 95.62 452 ARG A CA 1
ATOM 3499 C C . ARG A 1 452 ? 1.791 -17.433 0.166 1.00 95.62 452 ARG A C 1
ATOM 3501 O O . ARG A 1 452 ? 2.361 -16.354 0.279 1.00 95.62 452 ARG A O 1
ATOM 3508 N N . PHE A 1 453 ? 0.919 -17.884 1.062 1.00 95.19 453 PHE A N 1
ATOM 3509 C CA . PHE A 1 453 ? 0.693 -17.220 2.344 1.00 95.19 453 PHE A CA 1
ATOM 3510 C C . PHE A 1 453 ? 1.297 -18.034 3.485 1.00 95.19 453 PHE A C 1
ATOM 3512 O O . PHE A 1 453 ? 1.199 -19.262 3.511 1.00 95.19 453 PHE A O 1
ATOM 3519 N N . PHE A 1 454 ? 1.900 -17.331 4.433 1.00 94.12 454 PHE A N 1
ATOM 3520 C CA . PHE A 1 454 ? 2.403 -17.853 5.692 1.00 94.12 454 PHE A CA 1
ATOM 3521 C C . PHE A 1 454 ? 1.538 -17.285 6.803 1.00 94.12 454 PHE A C 1
ATOM 3523 O O . PHE A 1 454 ? 1.338 -16.081 6.864 1.00 94.12 454 PHE A O 1
ATOM 3530 N N . LEU A 1 455 ? 1.007 -18.145 7.660 1.00 91.62 455 LEU A N 1
ATOM 3531 C CA . LEU A 1 455 ? 0.084 -17.775 8.727 1.00 91.62 455 LEU A CA 1
ATOM 3532 C C . LEU A 1 455 ? 0.589 -18.336 10.047 1.00 91.62 455 LEU A C 1
ATOM 3534 O O . LEU A 1 455 ? 1.228 -19.386 10.081 1.00 91.62 455 LEU A O 1
ATOM 3538 N N . SER A 1 456 ? 0.281 -17.659 11.140 1.00 89.25 456 SER A N 1
ATOM 3539 C CA . SER A 1 456 ? 0.546 -18.112 12.502 1.00 89.25 456 SER A CA 1
ATOM 3540 C C . SER A 1 456 ? -0.736 -18.066 13.318 1.00 89.25 456 SER A C 1
ATOM 3542 O O . SER A 1 456 ? -1.538 -17.153 13.160 1.00 89.25 456 SER A O 1
ATOM 3544 N N . LEU A 1 457 ? -0.915 -19.003 14.250 1.00 81.69 457 LEU A N 1
ATOM 3545 C CA . LEU A 1 457 ? -2.009 -18.921 15.228 1.00 81.69 457 LEU A CA 1
ATOM 3546 C C . LEU A 1 457 ? -1.963 -17.639 16.079 1.00 81.69 457 LEU A C 1
ATOM 3548 O O . LEU A 1 457 ? -2.981 -17.244 16.638 1.00 81.69 457 LEU A O 1
ATOM 3552 N N . GLY A 1 458 ? -0.789 -17.008 16.181 1.00 79.94 458 GLY A N 1
ATOM 3553 C CA . GLY A 1 458 ? -0.607 -15.714 16.840 1.00 79.94 458 GLY A CA 1
ATOM 3554 C C . GLY A 1 458 ? -1.087 -14.509 16.024 1.00 79.94 458 GLY A C 1
ATOM 3555 O O . GLY A 1 458 ? -1.255 -13.435 16.597 1.00 79.94 458 GLY A O 1
ATOM 3556 N N . ASP A 1 459 ? -1.366 -14.674 14.726 1.00 84.12 459 ASP A N 1
ATOM 3557 C CA . ASP A 1 459 ? -1.758 -13.561 13.860 1.00 84.12 459 ASP A CA 1
ATOM 3558 C C . ASP A 1 459 ? -3.110 -12.974 14.285 1.00 84.12 459 ASP A C 1
ATOM 3560 O O . ASP A 1 459 ? -4.019 -13.696 14.700 1.00 84.12 459 ASP A O 1
ATOM 3564 N N . ASN A 1 460 ? -3.274 -11.659 14.109 1.00 79.94 460 ASN A N 1
ATOM 3565 C CA . ASN A 1 460 ? -4.444 -10.919 14.590 1.00 79.94 460 ASN A CA 1
ATOM 3566 C C . ASN A 1 460 ? -5.778 -11.539 14.130 1.00 79.94 460 ASN A C 1
ATOM 3568 O O . ASN A 1 460 ? -6.659 -11.799 14.943 1.00 79.94 460 ASN A O 1
ATOM 3572 N N . LEU A 1 461 ? -5.896 -11.873 12.840 1.00 76.00 461 LEU A N 1
ATOM 3573 C CA . LEU A 1 461 ? -7.105 -12.485 12.281 1.00 76.00 461 LEU A CA 1
ATOM 3574 C C . LEU A 1 461 ? -7.434 -13.832 12.952 1.00 76.00 461 LEU A C 1
ATOM 3576 O O . LEU A 1 461 ? -8.587 -14.119 13.260 1.00 76.00 461 LEU A O 1
ATOM 3580 N N . LEU A 1 462 ? -6.422 -14.663 13.210 1.00 74.62 462 LEU A N 1
ATOM 3581 C CA . LEU A 1 462 ? -6.621 -15.979 13.819 1.00 74.62 462 LEU A CA 1
ATOM 3582 C C . LEU A 1 462 ? -6.830 -15.904 15.326 1.00 74.62 462 LEU A C 1
ATOM 3584 O O . LEU A 1 462 ? -7.522 -16.756 15.873 1.00 74.62 462 LEU A O 1
ATOM 3588 N N . ARG A 1 463 ? -6.337 -14.862 15.990 1.00 72.62 463 ARG A N 1
ATOM 3589 C CA . ARG A 1 463 ? -6.688 -14.585 17.385 1.00 72.62 463 ARG A CA 1
ATOM 3590 C C . ARG A 1 463 ? -8.139 -14.136 17.525 1.00 72.62 463 ARG A C 1
ATOM 3592 O O . ARG A 1 463 ? -8.835 -14.648 18.395 1.00 72.62 463 ARG A O 1
ATOM 3599 N N . ILE A 1 464 ? -8.596 -13.233 16.654 1.00 68.38 464 ILE A N 1
ATOM 3600 C CA . ILE A 1 464 ? -9.957 -12.675 16.702 1.00 68.38 464 ILE A CA 1
ATOM 3601 C C . ILE A 1 464 ? -11.009 -13.747 16.380 1.00 68.38 464 ILE A C 1
ATOM 3603 O O . ILE A 1 464 ? -12.014 -13.848 17.077 1.00 68.38 464 ILE A O 1
ATOM 3607 N N . PHE A 1 465 ? -10.769 -14.573 15.358 1.00 59.88 465 PHE A N 1
ATOM 3608 C CA . PHE A 1 465 ? -11.775 -15.509 14.833 1.00 59.88 465 PHE A CA 1
ATOM 3609 C C . PHE A 1 465 ? -11.463 -16.994 15.096 1.00 59.88 465 PHE A C 1
ATOM 3611 O O . PHE A 1 465 ? -12.327 -17.853 14.936 1.00 59.88 465 PHE A O 1
ATOM 3618 N N . GLY A 1 466 ? -10.228 -17.334 15.476 1.00 59.69 466 GLY A N 1
ATOM 3619 C CA . GLY A 1 466 ? -9.789 -18.717 15.717 1.00 59.69 466 GLY A CA 1
ATOM 3620 C C . GLY A 1 466 ? -9.870 -19.181 17.177 1.00 59.69 466 GLY A C 1
ATOM 3621 O O . GLY A 1 466 ? -9.924 -20.391 17.407 1.00 59.69 466 GLY A O 1
ATOM 3622 N N . GLY A 1 467 ? -9.936 -18.259 18.147 1.00 58.59 467 GLY A N 1
ATOM 3623 C CA . GLY A 1 467 ? -10.126 -18.530 19.583 1.00 58.59 467 GLY A CA 1
ATOM 3624 C C . GLY A 1 467 ? -9.199 -19.592 20.215 1.00 58.59 467 GLY A C 1
ATOM 3625 O O . GLY A 1 467 ? -8.256 -20.097 19.606 1.00 58.59 467 GLY A O 1
ATOM 3626 N N . ASP A 1 468 ? -9.511 -20.004 21.451 1.00 56.03 468 ASP A N 1
ATOM 3627 C CA . ASP A 1 468 ? -8.785 -21.061 22.189 1.00 56.03 468 ASP A CA 1
ATOM 3628 C C . ASP A 1 468 ? -8.961 -22.469 21.584 1.00 56.03 468 ASP A C 1
ATOM 3630 O O . ASP A 1 468 ? -8.174 -23.387 21.836 1.00 56.03 468 ASP A O 1
ATOM 3634 N N . ARG A 1 469 ? -9.992 -22.662 20.748 1.00 59.38 469 ARG A N 1
ATOM 3635 C CA . ARG A 1 469 ? -10.340 -23.969 20.166 1.00 59.38 469 ARG A CA 1
ATOM 3636 C C . ARG A 1 469 ? -9.307 -24.459 19.156 1.00 59.38 469 ARG A C 1
ATOM 3638 O O . ARG A 1 469 ? -8.992 -25.648 19.157 1.00 59.38 469 ARG A O 1
ATOM 3645 N N . VAL A 1 470 ? -8.765 -23.581 18.307 1.00 58.31 470 VAL A N 1
ATOM 3646 C CA . VAL A 1 470 ? -7.766 -23.976 17.295 1.00 58.31 470 VAL A CA 1
ATOM 3647 C C . VAL A 1 470 ? -6.417 -24.278 17.955 1.00 58.31 470 VAL A C 1
ATOM 3649 O O . VAL A 1 470 ? -5.779 -25.281 17.622 1.00 58.31 470 VAL A O 1
ATOM 3652 N N . ALA A 1 471 ? -6.023 -23.477 18.949 1.00 58.59 471 ALA A N 1
ATOM 3653 C CA . ALA A 1 471 ? -4.815 -23.709 19.738 1.00 58.59 471 ALA A CA 1
ATOM 3654 C C . ALA A 1 471 ? -4.897 -25.017 20.550 1.00 58.59 471 ALA A C 1
ATOM 3656 O O . ALA A 1 471 ? -3.954 -25.814 20.536 1.00 58.59 471 ALA A O 1
ATOM 3657 N N . GLY A 1 472 ? -6.044 -25.290 21.187 1.00 61.38 472 GLY A N 1
ATOM 3658 C CA . GLY A 1 472 ? -6.300 -26.539 21.911 1.00 61.38 472 GLY A CA 1
ATOM 3659 C C . GLY A 1 472 ? -6.258 -27.775 21.008 1.00 61.38 472 GLY A C 1
ATOM 3660 O O . GLY A 1 472 ? -5.644 -28.782 21.361 1.00 61.38 472 GLY A O 1
ATOM 3661 N N . LEU A 1 473 ? -6.823 -27.678 19.801 1.00 56.34 473 LEU A N 1
ATOM 3662 C CA . LEU A 1 473 ? -6.818 -28.762 18.820 1.00 56.34 473 LEU A CA 1
ATOM 3663 C C . LEU A 1 473 ? -5.394 -29.072 18.320 1.00 56.34 473 LEU A C 1
ATOM 3665 O O . LEU A 1 473 ? -4.996 -30.233 18.274 1.00 56.34 473 LEU A O 1
ATOM 3669 N N . MET A 1 474 ? -4.587 -28.056 17.996 1.00 58.03 474 MET A N 1
ATOM 3670 C CA . MET A 1 474 ? -3.206 -28.268 17.533 1.00 58.03 474 MET A CA 1
ATOM 3671 C C . MET A 1 474 ? -2.272 -28.784 18.637 1.00 58.03 474 MET A C 1
ATOM 3673 O O . MET A 1 474 ? -1.404 -29.612 18.355 1.00 58.03 474 MET A O 1
ATOM 3677 N N . ASN A 1 475 ? -2.479 -28.359 19.888 1.00 63.09 475 ASN A N 1
ATOM 3678 C CA . ASN A 1 475 ? -1.779 -28.921 21.046 1.00 63.09 475 ASN A CA 1
ATOM 3679 C C . ASN A 1 475 ? -2.140 -30.400 21.268 1.00 63.09 475 ASN A C 1
ATOM 3681 O O . ASN A 1 475 ? -1.250 -31.207 21.537 1.00 63.09 475 ASN A O 1
ATOM 3685 N N . ALA A 1 476 ? -3.410 -30.777 21.080 1.00 57.53 476 ALA A N 1
ATOM 3686 C CA . ALA A 1 476 ? -3.854 -32.169 21.163 1.00 57.53 476 ALA A CA 1
ATOM 3687 C C . ALA A 1 476 ? -3.252 -33.056 20.055 1.00 57.53 476 ALA A C 1
ATOM 3689 O O . ALA A 1 476 ? -2.951 -34.223 20.295 1.00 57.53 476 ALA A O 1
ATOM 3690 N N . PHE A 1 477 ? -3.013 -32.503 18.859 1.00 54.66 477 PHE A N 1
ATOM 3691 C CA . PHE A 1 477 ? -2.464 -33.245 17.718 1.00 54.66 477 PHE A CA 1
ATOM 3692 C C . PHE A 1 477 ? -0.929 -33.389 17.696 1.00 54.66 477 PHE A C 1
ATOM 3694 O O . PHE A 1 477 ? -0.415 -33.971 16.743 1.00 54.66 477 PHE A O 1
ATOM 3701 N N . ARG A 1 478 ? -0.188 -32.902 18.713 1.00 52.72 478 ARG A N 1
ATOM 3702 C CA . ARG A 1 478 ? 1.295 -32.969 18.797 1.00 52.72 478 ARG A CA 1
ATOM 3703 C C . ARG A 1 478 ? 1.991 -32.650 17.462 1.00 52.72 478 ARG A C 1
ATOM 3705 O O . ARG A 1 478 ? 2.917 -33.344 17.045 1.00 52.72 478 ARG A O 1
ATOM 3712 N N . VAL A 1 479 ? 1.531 -31.606 16.773 1.00 54.84 479 VAL A N 1
ATOM 3713 C CA . VAL A 1 479 ? 2.157 -31.156 15.524 1.00 54.84 479 VAL A CA 1
ATOM 3714 C C . VAL A 1 479 ? 3.540 -30.599 15.871 1.00 54.84 479 VAL A C 1
ATOM 3716 O O . VAL A 1 479 ? 3.642 -29.619 16.610 1.00 54.84 479 VAL A O 1
ATOM 3719 N N . GLY A 1 480 ? 4.602 -31.259 15.400 1.00 50.41 480 GLY A N 1
ATOM 3720 C CA . GLY A 1 480 ? 5.982 -30.833 15.636 1.00 50.41 480 GLY A CA 1
ATOM 3721 C C . GLY A 1 480 ? 6.274 -29.460 15.022 1.00 50.41 480 GLY A C 1
ATOM 3722 O O . GLY A 1 480 ? 5.700 -29.091 14.001 1.00 50.41 480 GLY A O 1
ATOM 3723 N N . GLU A 1 481 ? 7.198 -28.708 15.627 1.00 47.78 481 GLU A N 1
ATOM 3724 C CA . GLU A 1 481 ? 7.569 -27.346 15.192 1.00 47.78 481 GLU A CA 1
ATOM 3725 C C . GLU A 1 481 ? 8.214 -27.290 13.793 1.00 47.78 481 GLU A C 1
ATOM 3727 O O . GLU A 1 481 ? 8.295 -26.224 13.183 1.00 47.78 481 GLU A O 1
ATOM 3732 N N . ARG A 1 482 ? 8.644 -28.439 13.258 1.00 43.53 482 ARG A N 1
ATOM 3733 C CA . ARG A 1 482 ? 9.191 -28.601 11.907 1.00 43.53 482 ARG A CA 1
ATOM 3734 C C . ARG A 1 482 ? 8.580 -29.825 11.222 1.00 43.53 482 ARG A C 1
ATOM 3736 O O . ARG A 1 482 ? 9.100 -30.921 11.381 1.00 43.53 482 ARG A O 1
ATOM 3743 N N . ALA A 1 483 ? 7.494 -29.629 10.476 1.00 41.06 483 ALA A N 1
ATOM 3744 C CA . ALA A 1 483 ? 7.232 -30.226 9.154 1.00 41.06 483 ALA A CA 1
ATOM 3745 C C . ALA A 1 483 ? 5.746 -30.057 8.774 1.00 41.06 483 ALA A C 1
ATOM 3747 O O . ALA A 1 483 ? 4.871 -30.373 9.585 1.00 41.06 483 ALA A O 1
ATOM 3748 N N . PRO A 1 484 ? 5.429 -29.615 7.544 1.00 45.53 484 PRO A N 1
ATOM 3749 C CA . PRO A 1 484 ? 4.061 -29.525 7.069 1.00 45.53 484 PRO A CA 1
ATOM 3750 C C . PRO A 1 484 ? 3.705 -30.828 6.350 1.00 45.53 484 PRO A C 1
ATOM 3752 O O . PRO A 1 484 ? 3.881 -30.912 5.139 1.00 45.53 484 PRO A O 1
ATOM 3755 N N . ASP A 1 485 ? 3.188 -31.840 7.052 1.00 40.00 485 ASP A N 1
ATOM 3756 C CA . ASP A 1 485 ? 2.637 -33.002 6.350 1.00 40.00 485 ASP A CA 1
ATOM 3757 C C . ASP A 1 485 ? 1.315 -33.537 6.919 1.00 40.00 485 ASP A C 1
ATOM 3759 O O . ASP A 1 485 ? 1.118 -33.705 8.119 1.00 40.00 485 ASP A O 1
ATOM 3763 N N . ARG A 1 486 ? 0.399 -33.799 5.974 1.00 31.59 486 ARG A N 1
ATOM 3764 C CA . ARG A 1 486 ? -0.940 -34.427 6.061 1.00 31.59 486 ARG A CA 1
ATOM 3765 C C . ARG A 1 486 ? -2.148 -33.674 6.648 1.00 31.59 486 ARG A C 1
ATOM 3767 O O . ARG A 1 486 ? -3.266 -34.076 6.332 1.00 31.59 486 ARG A O 1
ATOM 3774 N N . THR A 1 487 ? -2.025 -32.549 7.355 1.00 39.31 487 THR A N 1
ATOM 3775 C CA . THR A 1 487 ? -3.205 -31.784 7.865 1.00 39.31 487 THR A CA 1
ATOM 3776 C C . THR A 1 487 ? -3.760 -30.700 6.920 1.00 39.31 487 THR A C 1
ATOM 3778 O O . THR A 1 487 ? -4.761 -30.049 7.243 1.00 39.31 487 THR A O 1
ATOM 3781 N N . ARG A 1 488 ? -3.182 -30.553 5.715 1.00 42.12 488 ARG A N 1
ATOM 3782 C CA . ARG A 1 488 ? -3.474 -29.484 4.731 1.00 42.12 488 ARG A CA 1
ATOM 3783 C C . ARG A 1 488 ? -4.957 -29.302 4.369 1.00 42.12 488 ARG A C 1
ATOM 3785 O O . ARG A 1 488 ? -5.400 -28.174 4.256 1.00 42.12 488 ARG A O 1
ATOM 3792 N N . ALA A 1 489 ? -5.761 -30.355 4.222 1.00 33.28 489 ALA A N 1
ATOM 3793 C CA . ALA A 1 489 ? -7.136 -30.184 3.721 1.00 33.28 489 ALA A CA 1
ATOM 3794 C C . ALA A 1 489 ? -8.136 -29.655 4.771 1.00 33.28 489 ALA A C 1
ATOM 3796 O O . ALA A 1 489 ? -9.087 -28.955 4.422 1.00 33.28 489 ALA A O 1
ATOM 3797 N N . ARG A 1 490 ? -7.948 -29.984 6.058 1.00 36.91 490 ARG A N 1
ATOM 3798 C CA . ARG A 1 490 ? -8.882 -29.573 7.123 1.00 36.91 490 ARG A CA 1
ATOM 3799 C C . ARG A 1 490 ? -8.563 -28.176 7.645 1.00 36.91 490 ARG A C 1
ATOM 3801 O O . ARG A 1 490 ? -9.479 -27.370 7.746 1.00 36.91 490 ARG A O 1
ATOM 3808 N N . ALA A 1 491 ? -7.289 -27.857 7.885 1.00 40.09 491 ALA A N 1
ATOM 3809 C CA . ALA A 1 491 ? -6.893 -26.534 8.371 1.00 40.09 491 ALA A CA 1
ATOM 3810 C C . ALA A 1 491 ? -7.271 -25.412 7.381 1.00 40.09 491 ALA A C 1
ATOM 3812 O O . ALA A 1 491 ? -7.848 -24.410 7.787 1.00 40.09 491 ALA A O 1
ATOM 3813 N N . THR A 1 492 ? -7.061 -25.603 6.073 1.00 45.03 492 THR A N 1
ATOM 3814 C CA . THR A 1 492 ? -7.364 -24.573 5.060 1.00 45.03 492 THR A CA 1
ATOM 3815 C C . THR A 1 492 ? -8.861 -24.273 4.928 1.00 45.03 492 THR A C 1
ATOM 3817 O O . THR A 1 492 ? -9.226 -23.125 4.688 1.00 45.03 492 THR A O 1
ATOM 3820 N N . ARG A 1 493 ? -9.749 -25.258 5.146 1.00 43.00 493 ARG A N 1
ATOM 3821 C CA . ARG A 1 493 ? -11.206 -25.022 5.164 1.00 43.00 493 ARG A CA 1
ATOM 3822 C C . ARG A 1 493 ? -11.635 -24.218 6.403 1.00 43.00 493 ARG A C 1
ATOM 3824 O O . ARG A 1 493 ? -12.517 -23.377 6.287 1.00 43.00 493 ARG A O 1
ATOM 3831 N N . PHE A 1 494 ? -10.975 -24.422 7.547 1.00 45.56 494 PHE A N 1
ATOM 3832 C CA . PHE A 1 494 ? -11.221 -23.653 8.775 1.00 45.56 494 PHE A CA 1
ATOM 3833 C C . PHE A 1 494 ? -10.719 -22.206 8.700 1.00 45.56 494 PHE A C 1
ATOM 3835 O O . PHE A 1 494 ? -11.340 -21.342 9.296 1.00 45.56 494 PHE A O 1
ATOM 3842 N N . LEU A 1 495 ? -9.652 -21.919 7.948 1.00 48.62 495 LEU A N 1
ATOM 3843 C CA . LEU A 1 495 ? -9.130 -20.554 7.761 1.00 48.62 495 LEU A CA 1
ATOM 3844 C C . LEU A 1 495 ? -9.993 -19.686 6.831 1.00 48.62 495 LEU A C 1
ATOM 3846 O O . LEU A 1 495 ? -9.930 -18.460 6.893 1.00 48.62 495 LEU A O 1
ATOM 3850 N N . GLY A 1 496 ? -10.800 -20.310 5.967 1.00 47.81 496 GLY A N 1
ATOM 3851 C CA . GLY A 1 496 ? -11.734 -19.600 5.096 1.00 47.81 496 GLY A CA 1
ATOM 3852 C C . GLY A 1 496 ? -12.854 -18.892 5.867 1.00 47.81 496 GLY A C 1
ATOM 3853 O O . GLY A 1 496 ? -13.186 -17.762 5.513 1.00 47.81 496 GLY A O 1
ATOM 3854 N N . GLY A 1 497 ? -13.381 -19.523 6.923 1.00 52.16 497 GLY A N 1
ATOM 3855 C CA . GLY A 1 497 ? -14.495 -19.013 7.738 1.00 52.16 497 GLY A CA 1
ATOM 3856 C C . GLY A 1 497 ? -14.215 -17.666 8.423 1.00 52.16 497 GLY A C 1
ATOM 3857 O O . GLY A 1 497 ? -14.937 -16.714 8.144 1.00 52.16 497 GLY A O 1
ATOM 3858 N N . PRO A 1 498 ? -13.124 -17.527 9.204 1.00 49.34 498 PRO A N 1
ATOM 3859 C CA . PRO A 1 498 ? -12.669 -16.267 9.799 1.00 49.34 498 PRO A CA 1
ATOM 3860 C C . PRO A 1 498 ? -12.651 -15.069 8.853 1.00 49.34 498 PRO A C 1
ATOM 3862 O O . PRO A 1 498 ? -12.978 -13.951 9.230 1.00 49.34 498 PRO A O 1
ATOM 3865 N N . GLN A 1 499 ? -12.259 -15.296 7.601 1.00 47.09 499 GLN A N 1
ATOM 3866 C CA . GLN A 1 499 ? -12.143 -14.231 6.612 1.00 47.09 499 GLN A CA 1
ATOM 3867 C C . GLN A 1 499 ? -13.474 -13.912 5.916 1.00 47.09 499 GLN A C 1
ATOM 3869 O O . GLN A 1 499 ? -13.653 -12.809 5.411 1.00 47.09 499 GLN A O 1
ATOM 3874 N N . GLU A 1 500 ? -14.407 -14.866 5.872 1.00 50.56 500 GLU A N 1
ATOM 3875 C CA . GLU A 1 500 ? -15.797 -14.599 5.486 1.00 50.56 500 GLU A CA 1
ATOM 3876 C C . GLU A 1 500 ? -16.509 -13.791 6.577 1.00 50.56 500 GLU A C 1
ATOM 3878 O O . GLU A 1 500 ? -17.149 -12.797 6.252 1.00 50.56 500 GLU A O 1
ATOM 3883 N N . GLU A 1 501 ? -16.304 -14.130 7.855 1.00 45.97 501 GLU A N 1
ATOM 3884 C CA . GLU A 1 501 ? -16.825 -13.374 9.005 1.00 45.97 501 GLU A CA 1
ATOM 3885 C C . GLU A 1 501 ? -16.199 -11.973 9.134 1.00 45.97 501 GLU A C 1
ATOM 3887 O O . GLU A 1 501 ? -16.909 -11.010 9.409 1.00 45.97 501 GLU A O 1
ATOM 3892 N N . GLY A 1 502 ? -14.907 -11.802 8.835 1.00 40.16 502 GLY A N 1
ATOM 3893 C CA . GLY A 1 502 ? -14.288 -10.475 8.705 1.00 40.16 502 GLY A CA 1
ATOM 3894 C C . GLY A 1 502 ? -14.884 -9.641 7.562 1.00 40.16 502 GLY A C 1
ATOM 3895 O O . GLY A 1 502 ? -15.070 -8.433 7.703 1.00 40.16 502 GLY A O 1
ATOM 3896 N N . GLY A 1 503 ? -15.290 -10.284 6.462 1.00 37.75 503 GLY A N 1
ATOM 3897 C CA . GLY A 1 503 ? -16.066 -9.652 5.390 1.00 37.75 503 GLY A CA 1
ATOM 3898 C C . GLY A 1 503 ? -17.449 -9.163 5.843 1.00 37.75 503 GLY A C 1
ATOM 3899 O O . GLY A 1 503 ? -17.971 -8.212 5.264 1.00 37.75 503 GLY A O 1
ATOM 3900 N N . LEU A 1 504 ? -18.016 -9.725 6.920 1.00 33.12 504 LEU A N 1
ATOM 3901 C CA . LEU A 1 504 ? -19.248 -9.238 7.550 1.00 33.12 504 LEU A CA 1
ATOM 3902 C C . LEU A 1 504 ? -19.052 -7.970 8.404 1.00 33.12 504 LEU A C 1
ATOM 3904 O O . LEU A 1 504 ? -20.063 -7.390 8.797 1.00 33.12 504 LEU A O 1
ATOM 3908 N N . ASN A 1 505 ? -17.833 -7.452 8.634 1.00 36.69 505 ASN A N 1
ATOM 3909 C CA . ASN A 1 505 ? -17.653 -6.104 9.216 1.00 36.69 505 ASN A CA 1
ATOM 3910 C C . ASN A 1 505 ? -18.209 -4.982 8.309 1.00 36.69 505 ASN A C 1
ATOM 3912 O O . ASN A 1 505 ? -18.446 -3.869 8.781 1.00 36.69 505 ASN A O 1
ATOM 3916 N N . THR A 1 506 ? -18.528 -5.286 7.045 1.00 38.69 506 THR A N 1
ATOM 3917 C CA . THR A 1 506 ? -19.396 -4.470 6.167 1.00 38.69 506 THR A CA 1
ATOM 3918 C C . THR A 1 506 ? -20.817 -4.287 6.721 1.00 38.69 506 THR A C 1
ATOM 3920 O O . THR A 1 506 ? -21.532 -3.359 6.355 1.00 38.69 506 THR A O 1
ATOM 3923 N N . THR A 1 507 ? -21.239 -5.124 7.667 1.00 32.09 507 THR A N 1
ATOM 3924 C CA . THR A 1 507 ? -22.496 -4.943 8.397 1.00 32.09 507 THR A CA 1
ATOM 3925 C C . THR A 1 507 ? -22.366 -3.841 9.449 1.00 32.09 507 THR A C 1
ATOM 3927 O O . THR A 1 507 ? -23.353 -3.176 9.737 1.00 32.09 507 THR A O 1
ATOM 3930 N N . THR A 1 508 ? -21.169 -3.578 9.988 1.00 32.03 508 THR A N 1
ATOM 3931 C CA . THR A 1 508 ? -20.929 -2.530 11.000 1.00 32.03 508 THR A CA 1
ATOM 3932 C C . THR A 1 508 ? -21.000 -1.123 10.400 1.00 32.03 508 THR A C 1
ATOM 3934 O O . THR A 1 508 ? -21.495 -0.198 11.047 1.00 32.03 508 THR A O 1
ATOM 3937 N N . SER A 1 509 ? -20.600 -0.959 9.133 1.00 35.81 509 SER A N 1
ATOM 3938 C CA . SER A 1 509 ? -20.851 0.275 8.373 1.00 35.81 509 SER A CA 1
ATOM 3939 C C . SER A 1 509 ? -22.343 0.492 8.083 1.00 35.81 509 SER A C 1
ATOM 3941 O O . SER A 1 509 ? -22.779 1.638 7.996 1.00 35.81 509 SER A O 1
ATOM 3943 N N . ALA A 1 510 ? -23.145 -0.578 8.018 1.00 35.31 510 ALA A N 1
ATOM 3944 C CA . ALA A 1 510 ? -24.599 -0.501 7.857 1.00 35.31 510 ALA A CA 1
ATOM 3945 C C . ALA A 1 510 ? -25.374 -0.351 9.188 1.00 35.31 510 ALA A C 1
ATOM 3947 O O . ALA A 1 510 ? -26.444 0.257 9.209 1.00 35.31 510 ALA A O 1
ATOM 3948 N N . SER A 1 511 ? -24.871 -0.884 10.308 1.00 26.91 511 SER A N 1
ATOM 3949 C CA . SER A 1 511 ? -25.632 -1.023 11.563 1.00 26.91 511 SER A CA 1
ATOM 3950 C C . SER A 1 511 ? -25.483 0.134 12.557 1.00 26.91 511 SER A C 1
ATOM 3952 O O . SER A 1 511 ? -26.340 0.283 13.426 1.00 26.91 511 SER A O 1
ATOM 3954 N N . ARG A 1 512 ? -24.490 1.025 12.399 1.00 26.91 512 ARG A N 1
ATOM 3955 C CA . ARG A 1 512 ? -24.418 2.288 13.173 1.00 26.91 512 ARG A CA 1
ATOM 3956 C C . ARG A 1 512 ? -25.397 3.374 12.711 1.00 26.91 512 ARG A C 1
ATOM 3958 O O . ARG A 1 512 ? -25.529 4.392 13.380 1.00 26.91 512 ARG A O 1
ATOM 3965 N N . PHE A 1 513 ? -26.122 3.157 11.615 1.00 36.44 513 PHE A N 1
ATOM 3966 C CA . PHE A 1 513 ? -27.035 4.142 11.033 1.00 36.44 513 PHE A CA 1
ATOM 3967 C C . PHE A 1 513 ? -28.472 3.623 10.978 1.00 36.44 513 PHE A C 1
ATOM 3969 O O . PHE A 1 513 ? -29.073 3.475 9.917 1.00 36.44 513 PHE A O 1
ATOM 3976 N N . ARG A 1 514 ? -29.064 3.390 12.153 1.00 24.64 514 ARG A N 1
ATOM 3977 C CA . ARG A 1 514 ? -30.524 3.321 12.302 1.00 24.64 514 ARG A CA 1
ATOM 3978 C C . ARG A 1 514 ? -31.006 4.508 13.130 1.00 24.64 514 ARG A C 1
ATOM 3980 O O . ARG A 1 514 ? -31.477 4.355 14.250 1.00 24.64 514 ARG A O 1
ATOM 3987 N N . VAL A 1 515 ? -30.869 5.710 12.571 1.00 26.50 515 VAL A N 1
ATOM 3988 C CA . VAL A 1 515 ? -31.591 6.886 13.074 1.00 26.50 515 VAL A CA 1
ATOM 3989 C C . VAL A 1 515 ? -33.076 6.657 12.797 1.00 26.50 515 VAL A C 1
ATOM 3991 O O . VAL A 1 515 ? -33.459 6.345 11.666 1.00 26.50 515 VAL A O 1
ATOM 3994 N N . ARG A 1 516 ? -33.894 6.757 13.853 1.00 26.36 516 ARG A N 1
ATOM 3995 C CA . ARG A 1 516 ? -35.360 6.675 13.818 1.00 26.36 516 ARG A CA 1
ATOM 3996 C C . ARG A 1 516 ? -35.899 7.569 12.694 1.00 26.36 516 ARG A C 1
ATOM 3998 O O . ARG A 1 516 ? -35.874 8.788 12.816 1.00 26.36 516 ARG A O 1
ATOM 4005 N N . ARG A 1 517 ? -36.397 6.972 11.607 1.00 26.48 517 ARG A N 1
ATOM 4006 C CA . ARG A 1 517 ? -37.322 7.660 10.698 1.00 26.48 517 ARG A CA 1
ATOM 4007 C C . ARG A 1 517 ? -38.722 7.493 11.267 1.00 26.48 517 ARG A C 1
ATOM 4009 O O . ARG A 1 517 ? -39.139 6.363 11.513 1.00 26.48 517 ARG A O 1
ATOM 4016 N N . GLY A 1 518 ? -39.379 8.623 11.514 1.00 25.23 518 GLY A N 1
ATOM 4017 C CA . GLY A 1 518 ? -40.778 8.693 11.910 1.00 25.23 518 GLY A CA 1
ATOM 4018 C C . GLY A 1 518 ? -41.687 8.034 10.876 1.00 25.23 518 GLY A C 1
ATOM 4019 O O . GLY A 1 518 ? -41.375 7.986 9.685 1.00 25.23 518 GLY A O 1
ATOM 4020 N N . ASP A 1 519 ? -42.783 7.492 11.391 1.00 27.17 519 ASP A N 1
ATOM 4021 C CA . ASP A 1 519 ? -43.837 6.804 10.665 1.00 27.17 519 ASP A CA 1
ATOM 4022 C C . ASP A 1 519 ? -44.476 7.685 9.585 1.00 27.17 519 ASP A C 1
ATOM 4024 O O . ASP A 1 519 ? -45.292 8.549 9.884 1.00 27.17 519 ASP A O 1
ATOM 4028 N N . GLU A 1 520 ? -44.209 7.376 8.319 1.00 25.05 520 GLU A N 1
ATOM 4029 C CA . GLU A 1 520 ? -45.168 7.598 7.237 1.00 25.05 520 GLU A CA 1
ATOM 4030 C C . GLU A 1 520 ? -45.230 6.333 6.374 1.00 25.05 520 GLU A C 1
ATOM 4032 O O . GLU A 1 520 ? -44.276 5.941 5.700 1.00 25.05 520 GLU A O 1
ATOM 4037 N N . LYS A 1 521 ? -46.372 5.642 6.452 1.00 25.11 521 LYS A N 1
ATOM 4038 C CA . LYS A 1 521 ? -46.688 4.452 5.654 1.00 25.11 521 LYS A CA 1
ATOM 4039 C C . LYS A 1 521 ? -46.853 4.841 4.179 1.00 25.11 521 LYS A C 1
ATOM 4041 O O . LYS A 1 521 ? -47.729 5.656 3.894 1.00 25.11 521 LYS A O 1
ATOM 4046 N N . PRO A 1 522 ? -46.176 4.183 3.222 1.00 27.48 522 PRO A N 1
ATOM 4047 C CA . PRO A 1 522 ? -46.636 4.167 1.847 1.00 27.48 522 PRO A CA 1
ATOM 4048 C C . PRO A 1 522 ? -47.609 3.002 1.646 1.00 27.48 522 PRO A C 1
ATOM 4050 O O . PRO A 1 522 ? -47.353 1.850 2.004 1.00 27.48 522 PRO A O 1
ATOM 4053 N N . THR A 1 523 ? -48.755 3.341 1.074 1.00 26.69 523 THR A N 1
ATOM 4054 C CA . THR A 1 523 ? -49.821 2.450 0.634 1.00 26.69 523 THR A CA 1
ATOM 4055 C C . THR A 1 523 ? -49.315 1.392 -0.350 1.00 26.69 523 THR A C 1
ATOM 4057 O O . THR A 1 523 ? -48.549 1.651 -1.275 1.00 26.69 523 THR A O 1
ATOM 4060 N N . SER A 1 524 ? -49.768 0.162 -0.129 1.00 27.42 524 SER A N 1
ATOM 4061 C CA . SER A 1 524 ? -49.486 -1.020 -0.934 1.00 27.42 524 SER A CA 1
ATOM 4062 C C . SER A 1 524 ? -50.093 -0.929 -2.337 1.00 27.42 524 SER A C 1
ATOM 4064 O O . SER A 1 524 ? -51.314 -0.859 -2.468 1.00 27.42 524 SER A O 1
ATOM 4066 N N . CYS A 1 525 ? -49.270 -1.075 -3.375 1.00 26.28 525 CYS A N 1
ATOM 4067 C CA . CYS A 1 525 ? -49.708 -1.557 -4.685 1.00 26.28 525 CYS A CA 1
ATOM 4068 C C . CYS A 1 525 ? -48.758 -2.675 -5.126 1.00 26.28 525 CYS A C 1
ATOM 4070 O O . CYS A 1 525 ? -47.645 -2.428 -5.583 1.00 26.28 525 CYS A O 1
ATOM 4072 N N . GLY A 1 526 ? -49.189 -3.921 -4.920 1.00 25.61 526 GLY A N 1
ATOM 4073 C CA . GLY A 1 526 ? -48.482 -5.109 -5.383 1.00 25.61 526 GLY A CA 1
ATOM 4074 C C . GLY A 1 526 ? -48.665 -5.307 -6.886 1.00 25.61 526 GLY A C 1
ATOM 4075 O O . GLY A 1 526 ? -49.771 -5.167 -7.403 1.00 25.61 526 GLY A O 1
ATOM 4076 N N . VAL A 1 527 ? -47.590 -5.676 -7.582 1.00 26.28 527 VAL A N 1
ATOM 4077 C CA . VAL A 1 527 ? -47.656 -6.121 -8.978 1.00 26.28 527 VAL A CA 1
ATOM 4078 C C . VAL A 1 527 ? -47.106 -7.540 -9.062 1.00 26.28 527 VAL A C 1
ATOM 4080 O O . VAL A 1 527 ? -45.925 -7.795 -8.840 1.00 26.28 527 VAL A O 1
ATOM 4083 N N . PHE A 1 528 ? -48.012 -8.469 -9.360 1.00 26.33 528 PHE A N 1
ATOM 4084 C CA . PHE A 1 528 ? -47.734 -9.868 -9.661 1.00 26.33 528 PHE A CA 1
ATOM 4085 C C . PHE A 1 528 ? -47.086 -10.009 -11.045 1.00 26.33 528 PHE A C 1
ATOM 4087 O O . PHE A 1 528 ? -47.505 -9.376 -12.013 1.00 26.33 528 PHE A O 1
ATOM 4094 N N . ARG A 1 529 ? -46.104 -10.907 -11.153 1.00 25.53 529 ARG A N 1
ATOM 4095 C CA . ARG A 1 529 ? -45.441 -11.287 -12.406 1.00 25.53 529 ARG A CA 1
ATOM 4096 C C . ARG A 1 529 ? -46.176 -12.487 -13.024 1.00 25.53 529 ARG A C 1
ATOM 4098 O O . ARG A 1 529 ? -46.288 -13.519 -12.368 1.00 25.53 529 ARG A O 1
ATOM 4105 N N . LYS A 1 530 ? -46.644 -12.386 -14.276 1.00 26.58 530 LYS A N 1
ATOM 4106 C CA . LYS A 1 530 ? -47.002 -13.556 -15.109 1.00 26.58 530 LYS A CA 1
ATOM 4107 C C . LYS A 1 530 ? -45.881 -13.855 -16.119 1.00 26.58 530 LYS A C 1
ATOM 4109 O O . LYS A 1 530 ? -45.214 -12.917 -16.554 1.00 26.58 530 LYS A O 1
ATOM 4114 N N . PRO A 1 531 ? -45.642 -15.132 -16.474 1.00 31.05 531 PRO A N 1
ATOM 4115 C CA . PRO A 1 531 ? -44.546 -15.518 -17.353 1.00 31.05 531 PRO A CA 1
ATOM 4116 C C . PRO A 1 531 ? -44.966 -15.491 -18.832 1.00 31.05 531 PRO A C 1
ATOM 4118 O O . PRO A 1 531 ? -45.994 -16.058 -19.193 1.00 31.05 531 PRO A O 1
ATOM 4121 N N . GLY A 1 532 ? -44.122 -14.889 -19.677 1.00 31.92 532 GLY A N 1
ATOM 4122 C CA . GLY A 1 532 ? -44.169 -15.003 -21.140 1.00 31.92 532 GLY A CA 1
ATOM 4123 C C . GLY A 1 532 ? -44.689 -13.765 -21.884 1.00 31.92 532 GLY A C 1
ATOM 4124 O O . GLY A 1 532 ? -45.842 -13.387 -21.724 1.00 31.92 532 GLY A O 1
ATOM 4125 N N . GLY A 1 533 ? -43.846 -13.202 -22.761 1.00 30.75 533 GLY A N 1
ATOM 4126 C CA . GLY A 1 533 ? -44.275 -12.354 -23.884 1.00 30.75 533 GLY A CA 1
ATOM 4127 C C . GLY A 1 533 ? -43.824 -10.887 -23.859 1.00 30.75 533 GLY A C 1
ATOM 4128 O O . GLY A 1 533 ? -44.410 -10.081 -23.155 1.00 30.75 533 GLY A O 1
ATOM 4129 N N . VAL A 1 534 ? -42.823 -10.591 -24.702 1.00 29.42 534 VAL A N 1
ATOM 4130 C CA . VAL A 1 534 ? -42.523 -9.337 -25.440 1.00 29.42 534 VAL A CA 1
ATOM 4131 C C . VAL A 1 534 ? -42.494 -8.003 -24.668 1.00 29.42 534 VAL A C 1
ATOM 4133 O O . VAL A 1 534 ? -43.493 -7.507 -24.161 1.00 29.42 534 VAL A O 1
ATOM 4136 N N . TRP A 1 535 ? -41.325 -7.353 -24.695 1.00 31.72 535 TRP A N 1
ATOM 4137 C CA . TRP A 1 535 ? -41.111 -5.989 -24.209 1.00 31.72 535 TRP A CA 1
ATOM 4138 C C . TRP A 1 535 ? -41.760 -4.959 -25.144 1.00 31.72 535 TRP A C 1
ATOM 4140 O O . TRP A 1 535 ? -41.414 -4.890 -26.321 1.00 31.72 535 TRP A O 1
ATOM 4150 N N . VAL A 1 536 ? -42.645 -4.118 -24.607 1.00 30.48 536 VAL A N 1
ATOM 4151 C CA . VAL A 1 536 ? -43.112 -2.886 -25.262 1.00 30.48 536 VAL A CA 1
ATOM 4152 C C . VAL A 1 536 ? -42.764 -1.714 -24.346 1.00 30.48 536 VAL A C 1
ATOM 4154 O O . VAL A 1 536 ? -43.129 -1.710 -23.171 1.00 30.48 536 VAL A O 1
ATOM 4157 N N . ALA A 1 537 ? -42.016 -0.741 -24.869 1.00 32.00 537 ALA A N 1
ATOM 4158 C CA . ALA A 1 537 ? -41.628 0.469 -24.147 1.00 32.00 537 ALA A CA 1
ATOM 4159 C C . ALA A 1 537 ? -42.842 1.400 -23.928 1.00 32.00 537 ALA A C 1
ATOM 4161 O O . ALA A 1 537 ? -43.621 1.589 -24.866 1.00 32.00 537 ALA A O 1
ATOM 4162 N N . PRO A 1 538 ? -43.017 2.021 -22.744 1.00 31.88 538 PRO A N 1
ATOM 4163 C CA . PRO A 1 538 ? -44.023 3.059 -22.559 1.00 31.88 538 PRO A CA 1
ATOM 4164 C C . PRO A 1 538 ? -43.510 4.426 -23.059 1.00 31.88 538 PRO A C 1
ATOM 4166 O O . PRO A 1 538 ? -42.301 4.674 -23.044 1.00 31.88 538 PRO A O 1
ATOM 4169 N N . PRO A 1 539 ? -44.409 5.319 -23.515 1.00 33.75 539 PRO A N 1
ATOM 4170 C CA . PRO A 1 539 ? -44.036 6.561 -24.176 1.00 33.75 539 PRO A CA 1
ATOM 4171 C C . PRO A 1 539 ? -43.508 7.599 -23.183 1.00 33.75 539 PRO A C 1
ATOM 4173 O O . PRO A 1 539 ? -43.909 7.649 -22.018 1.00 33.75 539 PRO A O 1
ATOM 4176 N N . SER A 1 540 ? -42.630 8.460 -23.692 1.00 38.91 540 SER A N 1
ATOM 4177 C CA . SER A 1 540 ? -42.107 9.634 -23.006 1.00 38.91 540 SER A CA 1
ATOM 4178 C C . SER A 1 540 ? -43.236 10.510 -22.457 1.00 38.91 540 SER A C 1
ATOM 4180 O O . SER A 1 540 ? -44.141 10.934 -23.177 1.00 38.91 540 SER A O 1
ATOM 4182 N N . ARG A 1 541 ? -43.155 10.844 -21.168 1.00 30.41 541 ARG A N 1
ATOM 4183 C CA . ARG A 1 541 ? -43.861 11.998 -20.613 1.00 30.41 541 ARG A CA 1
ATOM 4184 C C . ARG A 1 541 ? -42.843 13.039 -20.181 1.00 30.41 541 ARG A C 1
ATOM 4186 O O . ARG A 1 541 ? -42.166 12.879 -19.175 1.00 30.41 541 ARG A O 1
ATOM 4193 N N . ASN A 1 542 ? -42.786 14.101 -20.980 1.00 34.75 542 ASN A N 1
ATOM 4194 C CA . ASN A 1 542 ? -42.358 15.424 -20.551 1.00 34.75 542 ASN A CA 1
ATOM 4195 C C . ASN A 1 542 ? -43.192 15.861 -19.342 1.00 34.75 542 ASN A C 1
ATOM 4197 O O . ASN A 1 542 ? -44.412 16.004 -19.471 1.00 34.75 542 ASN A O 1
ATOM 4201 N N . ARG A 1 543 ? -42.532 16.127 -18.218 1.00 34.22 543 ARG A N 1
ATOM 4202 C CA . ARG A 1 543 ? -42.529 17.423 -17.525 1.00 34.22 543 ARG A CA 1
ATOM 4203 C C . ARG A 1 543 ? -41.590 17.374 -16.334 1.00 34.22 543 ARG A C 1
ATOM 4205 O O . ARG A 1 543 ? -41.672 16.377 -15.586 1.00 34.22 543 ARG A O 1
#

Radius of gyration: 32.23 Å; chains: 1; bounding box: 92×71×81 Å

Foldseek 3Di:
DDDVLVLLLLLLVLLVVWFEFDPDDPPPDDTPTQWYADQPVLFIGGDPNVQVSSCVSVVHPGCPPPVHHNVLSNRLLNSLVPVPDEQQQWHQDPLATWGADNVPRDTDPPDADASCNRQNNCSNVVGDRDDHDDDPDDDDPLVVQLVDPDDDDDDPQCPVCQVVCCVRVVDHDDDDDAPADFQEAEDFAAEFADLVLLLLVVLVVLVVLLVLQAFEEEEDAAPVSLVVSVVSNVVVVQDAAEFHPDPVCLVVQLLLQQASQFGSYHYYYHQCRNPPHAHAHLGDLLSVLLVVLLVLQCQWAAADDPPDDDPDPDDDDDDDDDDDDDDDDDDPPDPPPSAQDDDDPVLVVLSVVLSVVCCVVNHTNNDHSVVSSVLLVQLSDPDDDPDPNSVSSVVSSVRSSVVRVVRSVVRNVSNQVSFGYEYEYAEDDLAPSSVVVSSVSTRHPNGGYYYYYYHYCPDPLNCVQVPVVVVVVCVVVCDDSDDDDDPRPPVVVVSVVSSVVSVCCVVVVVPVPPDDDDDDDDDDDDDDDDDDDDDDDDDDDDD